Protein AF-0000000075662774 (afdb_homodimer)

Secondary structure (DSSP, 8-state):
-----------------------------SSPPPPP-B--SEEEEEEEEEEEEEETTEEEEEEEEEEEEEEGGGTEEEEEESSSS-EEEEEETTTTEEEEEETTEEEEEE--SPPP-B--TT-EEEEEEEESSTTSEEEEEEEE--TT-SSEEEEEEETTTT-EEEEEEEETTTTEEEEEEEEEEEES-S-GGGGPPPSSPPPB--S----S-----TTT--/-----------------------------SSPPPPP-B--SEEEEEEEEEEEEEETTEEEEEEEEEEEEEETTTTEEEEEESSSS-EEEEEETTTTEEEEEETTEEEEEE--SPPP-B--TT-EEEEEEEESSTTSEEEEEEEE--TT-SSEEEEEEETTTT-EEEEEEEETTTTEEEEEEEEEEEES-S-GGGG---SSPPPB--S----S-----TTT--

InterPro domains:
  IPR001299 Ependymin [PF00811] (86-199)
  IPR001299 Ependymin [PTHR10697] (5-210)
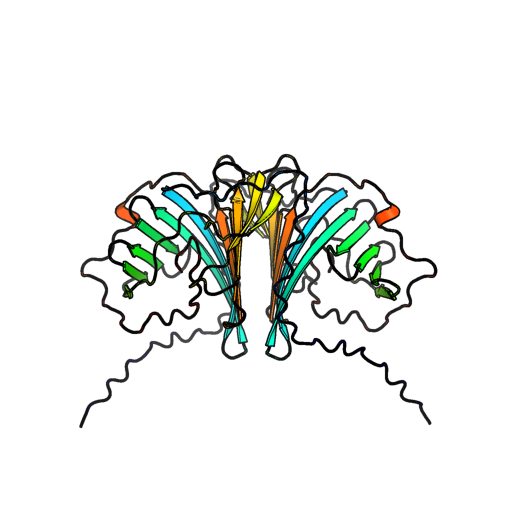
Sequence (444 aa):
MVKRLIIAVCLLAMSSALLMPPKMPVLAGDRQPPLPCCVPQQWEGLQHMIMGQVISGQPNLVNVTYRQSYDFSNKKLALELLGSPRTKVIQDYNKMMQYVISGQNCSATKIIGDMFHCIPASATHLQTFYFGGMQGLLMDAWQVTAPGLGGDLVVDVTHDGCIPVAEVITNKEAQSMTVLTYADITMGIRDPQVFNVPSPPCPANNNQTDGALNARFWLSGLMVKRLIIAVCLLAMSSALLMPPKMPVLAGDRQPPLPCCVPQQWEGLQHMIMGQVISGQPNLVNVTYRQSYDFSNKKLALELLGSPRTKVIQDYNKMMQYVISGQNCSATKIIGDMFHCIPASATHLQTFYFGGMQGLLMDAWQVTAPGLGGDLVVDVTHDGCIPVAEVITNKEAQSMTVLTYADITMGIRDPQVFNVPSPPCPANNNQTDGALNARFWLSGL

Foldseek 3Di:
DPPPPPPPPPPPVPPPPVCPVPQQQAPPDPDDDDAWWWAAQWKWFKKWKWKWFQDPNDIDIDTWMWTWTHHNVQQKIKTFTDDPPTWIWIAHQVVQKIWIDTPPAIEIEGADDGAATIQDRPKDWRYWDADPPPPHFIKTKIWDDDPLAQAIKIWIATPPNRHGAKIWGDHVVRRMIMIMGTDPMDGHDDDPCSNDADPPHHYYDHPHCVVVRSRQDNNRRD/DPPPPPPPPPPPVPPPPVCPVPQQQAPPDPDDDDAWWWAAQWKWFKKWKWKWFQDPNDIDIDTWMWTWTHHNVQQKIKTFTDDPPTWIWIAHQVVQKIWIDTPPAIEIEGADDGAATIQDRPKDWRYWDADPPPPHFIKTKIWDDDPLAQAIKIWIATPPNRHGAKIWGDHPVRRMIMIMGTDPMDGHDDDPCSNDADPPHHYYDHPHCVVVRSRQDNRRRD

Structure (mmCIF, N/CA/C/O backbone):
data_AF-0000000075662774-model_v1
#
loop_
_entity.id
_entity.type
_entity.pdbx_description
1 polymer 'Mammalian ependymin-related protein 1-like'
#
loop_
_atom_site.group_PDB
_atom_site.id
_atom_site.type_symbol
_atom_site.label_atom_id
_atom_site.label_alt_id
_atom_site.label_comp_id
_atom_site.label_asym_id
_atom_site.label_entity_id
_atom_site.label_seq_id
_atom_site.pdbx_PDB_ins_code
_atom_site.Cartn_x
_atom_site.Cartn_y
_atom_site.Cartn_z
_atom_site.occupancy
_atom_site.B_iso_or_equiv
_atom_site.auth_seq_id
_atom_site.auth_comp_id
_atom_site.auth_asym_id
_atom_site.auth_atom_id
_atom_site.pdbx_PDB_model_num
ATOM 1 N N . MET A 1 1 ? -35.062 -42.875 -1.864 1 21.62 1 MET A N 1
ATOM 2 C CA . MET A 1 1 ? -34.406 -42.656 -0.571 1 21.62 1 MET A CA 1
ATOM 3 C C . MET A 1 1 ? -33.094 -41.938 -0.739 1 21.62 1 MET A C 1
ATOM 5 O O . MET A 1 1 ? -32.062 -42.562 -1.071 1 21.62 1 MET A O 1
ATOM 9 N N . VAL A 1 2 ? -33.062 -40.781 -1.282 1 22.23 2 VAL A N 1
ATOM 10 C CA . VAL A 1 2 ? -31.938 -40.031 -1.856 1 22.23 2 VAL A CA 1
ATOM 11 C C . VAL A 1 2 ? -31.047 -39.5 -0.741 1 22.23 2 VAL A C 1
ATOM 13 O O . VAL A 1 2 ? -31.469 -38.719 0.1 1 22.23 2 VAL A O 1
ATOM 16 N N . LYS A 1 3 ? -30.125 -40.375 -0.237 1 22.64 3 LYS A N 1
ATOM 17 C CA . LYS A 1 3 ? -29.203 -40.031 0.845 1 22.64 3 LYS A CA 1
ATOM 18 C C . LYS A 1 3 ? -28.5 -38.719 0.565 1 22.64 3 LYS A C 1
ATOM 20 O O . LYS A 1 3 ? -27.828 -38.562 -0.457 1 22.64 3 LYS A O 1
ATOM 25 N N . ARG A 1 4 ? -28.969 -37.625 1.228 1 21.22 4 ARG A N 1
ATOM 26 C CA . ARG A 1 4 ? -28.531 -36.219 1.269 1 21.22 4 ARG A CA 1
ATOM 27 C C . ARG A 1 4 ? -27.094 -36.125 1.745 1 21.22 4 ARG A C 1
ATOM 29 O O . AR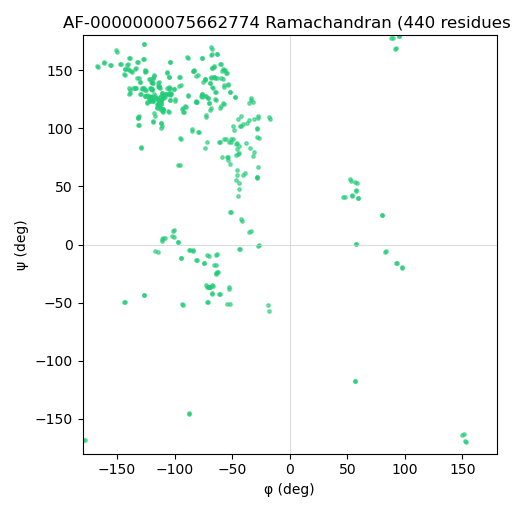G A 1 4 ? -26.766 -36.5 2.875 1 21.22 4 ARG A O 1
ATOM 36 N N . LEU A 1 5 ? -26.203 -36.438 0.968 1 21.05 5 LEU A N 1
ATOM 37 C CA . LEU A 1 5 ? -24.812 -36.406 1.417 1 21.05 5 LEU A CA 1
ATOM 38 C C . LEU A 1 5 ? -24.453 -35.031 1.928 1 21.05 5 LEU A C 1
ATOM 40 O O . LEU A 1 5 ? -24.547 -34.031 1.19 1 21.05 5 LEU A O 1
ATOM 44 N N . ILE A 1 6 ? -24.609 -34.719 3.219 1 19.92 6 ILE A N 1
ATOM 45 C CA . ILE A 1 6 ? -24.281 -33.562 4.047 1 19.92 6 ILE A CA 1
ATOM 46 C C . ILE A 1 6 ? -22.797 -33.219 3.91 1 19.92 6 ILE A C 1
ATOM 48 O O . ILE A 1 6 ? -21.938 -34.062 4.242 1 19.92 6 ILE A O 1
ATOM 52 N N . ILE A 1 7 ? -22.406 -32.656 2.889 1 21.52 7 ILE A N 1
ATOM 53 C CA . ILE A 1 7 ? -21.031 -32.188 2.793 1 21.52 7 ILE A CA 1
ATOM 54 C C . ILE A 1 7 ? -20.672 -31.375 4.035 1 21.52 7 ILE A C 1
ATOM 56 O O . ILE A 1 7 ? -21.312 -30.359 4.332 1 21.52 7 ILE A O 1
ATOM 60 N N . ALA A 1 8 ? -20.172 -31.906 5.059 1 20.38 8 ALA A N 1
ATOM 61 C CA . ALA A 1 8 ? -19.609 -31.359 6.289 1 20.38 8 ALA A CA 1
ATOM 62 C C . ALA A 1 8 ? -18.641 -30.219 5.988 1 20.38 8 ALA A C 1
ATOM 64 O O . ALA A 1 8 ? -17.609 -30.422 5.348 1 20.38 8 ALA A O 1
ATOM 65 N N . VAL A 1 9 ? -19.078 -29 5.656 1 22.09 9 VAL A N 1
ATOM 66 C CA . VAL A 1 9 ? -18.406 -27.703 5.77 1 22.09 9 VAL A CA 1
ATOM 67 C C . VAL A 1 9 ? -17.516 -27.703 7.02 1 22.09 9 VAL A C 1
ATOM 69 O O . VAL A 1 9 ? -18.016 -27.844 8.141 1 22.09 9 VAL A O 1
ATOM 72 N N . CYS A 1 10 ? -16.328 -28.234 6.898 1 22.16 10 CYS A N 1
ATOM 73 C CA . CYS A 1 10 ? -15.469 -28.094 8.07 1 22.16 10 CYS A CA 1
ATOM 74 C C . CYS A 1 10 ? -15.539 -26.672 8.641 1 22.16 10 CYS A C 1
ATOM 76 O O . CYS A 1 10 ? -15.133 -25.719 7.977 1 22.16 10 CYS A O 1
ATOM 78 N N . LEU A 1 11 ? -16.578 -26.391 9.359 1 22.03 11 LEU A N 1
ATOM 79 C CA . LEU A 1 11 ? -16.656 -25.297 10.32 1 22.03 11 LEU A CA 1
ATOM 80 C C . LEU A 1 11 ? -15.352 -25.188 11.109 1 22.03 11 LEU A C 1
ATOM 82 O O . LEU A 1 11 ? -15.117 -25.953 12.047 1 22.03 11 LEU A O 1
ATOM 86 N N . LEU A 1 12 ? -14.242 -24.969 10.406 1 24.78 12 LEU A N 1
ATOM 87 C CA . LEU A 1 12 ? -13.219 -24.531 11.344 1 24.78 12 LEU A CA 1
ATOM 88 C C . LEU A 1 12 ? -13.766 -23.453 12.273 1 24.78 12 LEU A C 1
ATOM 90 O O . LEU A 1 12 ? -14.273 -22.422 11.805 1 24.78 12 LEU A O 1
ATOM 94 N N . ALA A 1 13 ? -14.352 -23.844 13.312 1 24 13 ALA A N 1
ATOM 95 C CA . ALA A 1 13 ? -14.602 -22.984 14.469 1 24 13 ALA A CA 1
ATOM 96 C C . ALA A 1 13 ? -13.508 -21.938 14.633 1 24 13 ALA A C 1
ATOM 98 O O . ALA A 1 13 ? -12.352 -22.281 14.906 1 24 13 ALA A O 1
ATOM 99 N N . MET A 1 14 ? -13.641 -20.906 13.812 1 25.03 14 MET A N 1
ATOM 100 C CA . MET A 1 14 ? -12.883 -19.672 14.008 1 25.03 14 MET A CA 1
ATOM 101 C C . MET A 1 14 ? -12.938 -19.234 15.469 1 25.03 14 MET A C 1
ATOM 103 O O . MET A 1 14 ? -13.945 -18.672 15.906 1 25.03 14 MET A O 1
ATOM 107 N N . SER A 1 15 ? -12.539 -20.094 16.375 1 25.98 15 SER A N 1
ATOM 108 C CA . SER A 1 15 ? -12.266 -19.453 17.641 1 25.98 15 SER A CA 1
ATOM 109 C C . SER A 1 15 ? -11.68 -18.062 17.438 1 25.98 15 SER A C 1
ATOM 111 O O . SER A 1 15 ? -10.945 -17.812 16.484 1 25.98 15 SER A O 1
ATOM 113 N N . SER A 1 16 ? -12.375 -17.062 18 1 27.47 16 SER A N 1
ATOM 114 C CA . SER A 1 16 ? -11.969 -15.68 18.156 1 27.47 16 SER A CA 1
ATOM 115 C C . SER A 1 16 ? -10.516 -15.578 18.594 1 27.47 16 SER A C 1
ATOM 117 O O . SER A 1 16 ? -10.234 -15.359 19.766 1 27.47 16 SER A O 1
ATOM 119 N N . ALA A 1 17 ? -9.672 -16.531 18.406 1 29.03 17 ALA A N 1
ATOM 120 C CA . ALA A 1 17 ? -8.359 -16.109 18.906 1 29.03 17 ALA A CA 1
ATOM 121 C C . ALA A 1 17 ? -8.039 -14.695 18.453 1 29.03 17 ALA A C 1
ATOM 123 O O . ALA A 1 17 ? -8.203 -14.352 17.281 1 29.03 17 ALA A O 1
ATOM 124 N N . LEU A 1 18 ? -8.07 -13.766 19.328 1 30.31 18 LEU A N 1
ATOM 125 C CA . LEU A 1 18 ? -7.461 -12.438 19.234 1 30.31 18 LEU A CA 1
ATOM 126 C C . LEU A 1 18 ? -6.23 -12.469 18.344 1 30.31 18 LEU A C 1
ATOM 128 O O . LEU A 1 18 ? -5.18 -12.984 18.734 1 30.31 18 LEU A O 1
ATOM 132 N N . LEU A 1 19 ? -6.441 -12.875 17.141 1 30.44 19 LEU A N 1
ATOM 133 C CA . LEU A 1 19 ? -5.402 -12.977 16.109 1 30.44 19 LEU A CA 1
ATOM 134 C C . LEU A 1 19 ? -4.539 -11.719 16.094 1 30.44 19 LEU A C 1
ATOM 136 O O . LEU A 1 19 ? -5 -10.656 15.672 1 30.44 19 LEU A O 1
ATOM 140 N N . MET A 1 20 ? -3.863 -11.523 17.172 1 32.75 20 MET A N 1
ATOM 141 C CA . MET A 1 20 ? -2.74 -10.633 16.891 1 32.75 20 MET A CA 1
ATOM 142 C C . MET A 1 20 ? -2.242 -10.797 15.469 1 32.75 20 MET A C 1
ATOM 144 O O . MET A 1 20 ? -2.215 -11.914 14.938 1 32.75 20 MET A O 1
ATOM 148 N N . PRO A 1 21 ? -2.533 -9.812 14.688 1 36.53 21 PRO A N 1
ATOM 149 C CA . PRO A 1 21 ? -1.926 -10 13.367 1 36.53 21 PRO A CA 1
ATOM 150 C C . PRO A 1 21 ? -0.634 -10.812 13.422 1 36.53 21 PRO A C 1
ATOM 152 O O . PRO A 1 21 ? 0.174 -10.633 14.336 1 36.53 21 PRO A O 1
ATOM 155 N N . PRO A 1 22 ? -0.694 -12.102 13.094 1 36.47 22 PRO A N 1
ATOM 156 C CA . PRO A 1 22 ? 0.612 -12.758 13.156 1 36.47 22 PRO A CA 1
ATOM 157 C C . PRO A 1 22 ? 1.762 -11.828 12.773 1 36.47 22 PRO A C 1
ATOM 159 O O . PRO A 1 22 ? 1.575 -10.906 11.977 1 36.47 22 PRO A O 1
ATOM 162 N N . LYS A 1 23 ? 2.693 -11.742 13.719 1 41.53 23 LYS A N 1
ATOM 163 C CA . LYS A 1 23 ? 3.963 -11.094 13.398 1 41.53 23 LYS A CA 1
ATOM 164 C C . LYS A 1 23 ? 4.406 -11.406 11.977 1 41.53 23 LYS A C 1
ATOM 166 O O . LYS A 1 23 ? 4.379 -12.57 11.555 1 41.53 23 LYS A O 1
ATOM 171 N N . MET A 1 24 ? 4.262 -10.484 11.094 1 45.81 24 MET A N 1
ATOM 172 C CA . MET A 1 24 ? 4.918 -10.672 9.805 1 45.81 24 MET A CA 1
ATOM 173 C C . MET A 1 24 ? 6.164 -11.539 9.953 1 45.81 24 MET A C 1
ATOM 175 O O . MET A 1 24 ? 6.965 -11.328 10.875 1 45.81 24 MET A O 1
ATOM 179 N N . PRO A 1 25 ? 6.152 -12.75 9.445 1 41.75 25 PRO A N 1
ATOM 180 C CA . PRO A 1 25 ? 7.434 -13.445 9.594 1 41.75 25 PRO A CA 1
ATOM 181 C C . PRO A 1 25 ? 8.633 -12.555 9.273 1 41.75 25 PRO A C 1
ATOM 183 O O . PRO A 1 25 ? 8.664 -11.914 8.219 1 41.75 25 PRO A O 1
ATOM 186 N N . VAL A 1 26 ? 9.234 -12.117 10.344 1 45.34 26 VAL A N 1
ATOM 187 C CA . VAL A 1 26 ? 10.516 -11.445 10.164 1 45.34 26 VAL A CA 1
ATOM 188 C C . VAL A 1 26 ? 11.453 -12.336 9.344 1 45.34 26 VAL A C 1
ATOM 190 O O . VAL A 1 26 ? 11.742 -13.469 9.734 1 45.34 26 VAL A O 1
ATOM 193 N N . LEU A 1 27 ? 11.367 -12.195 8.062 1 45.91 27 LEU A N 1
ATOM 194 C CA . LEU A 1 27 ? 12.445 -12.867 7.348 1 45.91 27 LEU A CA 1
ATOM 195 C C . LEU A 1 27 ? 13.789 -12.617 8.023 1 45.91 27 LEU A C 1
ATOM 197 O O . LEU A 1 27 ? 14.195 -11.469 8.188 1 45.91 27 LEU A O 1
ATOM 201 N N . ALA A 1 28 ? 14.094 -13.414 9.023 1 43.09 28 ALA A N 1
ATOM 202 C CA . ALA A 1 28 ? 15.273 -13.414 9.883 1 43.09 28 ALA A CA 1
ATOM 203 C C . ALA A 1 28 ? 16.547 -13.242 9.062 1 43.09 28 ALA A C 1
ATOM 205 O O . ALA A 1 28 ? 17.031 -14.195 8.453 1 43.09 28 ALA A O 1
ATOM 206 N N . GLY A 1 29 ? 16.625 -12.414 8.086 1 47.03 29 GLY A N 1
ATOM 207 C CA . GLY A 1 29 ? 18.047 -12.438 7.754 1 47.03 29 GLY A CA 1
ATOM 208 C C . GLY A 1 29 ? 18.938 -12.047 8.914 1 47.03 29 GLY A C 1
ATOM 209 O O . GLY A 1 29 ? 18.469 -11.484 9.906 1 47.03 29 GLY A O 1
ATOM 210 N N . ASP A 1 30 ? 20.156 -12.648 8.898 1 55.38 30 ASP A N 1
ATOM 211 C CA . ASP A 1 30 ? 21.297 -12.555 9.812 1 55.38 30 ASP A CA 1
ATOM 212 C C . ASP A 1 30 ? 21.562 -11.109 10.211 1 55.38 30 ASP A C 1
ATOM 214 O O . ASP A 1 30 ? 22.5 -10.828 10.961 1 55.38 30 ASP A O 1
ATOM 218 N N . ARG A 1 31 ? 20.859 -10.25 9.664 1 60.16 31 ARG A N 1
ATOM 219 C CA . ARG A 1 31 ? 21.312 -8.891 9.977 1 60.16 31 ARG A CA 1
ATOM 220 C C . ARG A 1 31 ? 20.656 -8.383 11.25 1 60.16 31 ARG A C 1
ATOM 222 O O . ARG A 1 31 ? 19.516 -8.75 11.562 1 60.16 31 ARG A O 1
ATOM 229 N N . GLN A 1 32 ? 21.469 -7.902 12.156 1 77.75 32 GLN A N 1
ATOM 230 C CA . GLN A 1 32 ? 20.922 -7.219 13.328 1 77.75 32 GLN A CA 1
ATOM 231 C C . GLN A 1 32 ? 19.859 -6.199 12.93 1 77.75 32 GLN A C 1
ATOM 233 O O . GLN A 1 32 ? 20.047 -5.445 11.969 1 77.75 32 GLN A O 1
ATOM 238 N N . PRO A 1 33 ? 18.766 -6.309 13.516 1 85.31 33 PRO A N 1
ATOM 239 C CA . PRO A 1 33 ? 17.734 -5.312 13.211 1 85.31 33 PRO A CA 1
ATOM 240 C C . PRO A 1 33 ? 18.234 -3.879 13.391 1 85.31 33 PRO A 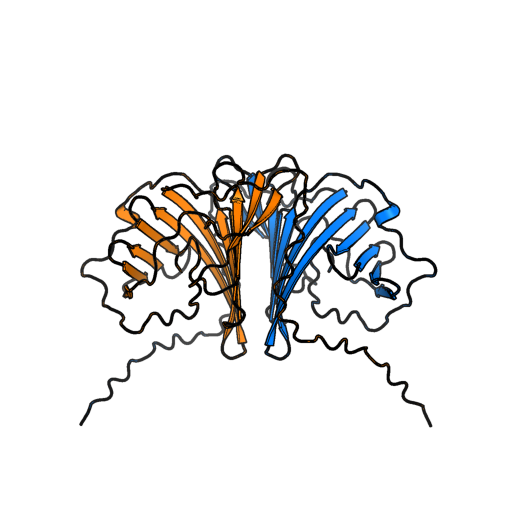C 1
ATOM 242 O O . PRO A 1 33 ? 19.016 -3.602 14.289 1 85.31 33 PRO A O 1
ATOM 245 N N . PRO A 1 34 ? 17.859 -3.131 12.461 1 92.5 34 PRO A N 1
ATOM 246 C CA . PRO A 1 34 ? 18.25 -1.724 12.609 1 92.5 34 PRO A CA 1
ATOM 247 C C . PRO A 1 34 ? 17.625 -1.071 13.844 1 92.5 34 PRO A C 1
ATOM 249 O O . PRO A 1 34 ? 16.688 -1.624 14.438 1 92.5 34 PRO A O 1
ATOM 252 N N . LEU A 1 35 ? 18.141 0.044 14.242 1 93.44 35 LEU A N 1
ATOM 253 C CA . LEU A 1 35 ? 17.547 0.866 15.281 1 93.44 35 LEU A CA 1
ATOM 254 C C . LEU A 1 35 ? 16.438 1.754 14.703 1 93.44 35 LEU A C 1
ATOM 256 O O . LEU A 1 35 ? 16.5 2.121 13.531 1 93.44 35 LEU A O 1
ATOM 260 N N . PRO A 1 36 ? 15.445 2.018 15.609 1 94.94 36 PRO A N 1
ATOM 261 C CA . PRO A 1 36 ? 14.453 2.99 15.148 1 94.94 36 PRO A CA 1
ATOM 262 C C . PRO A 1 36 ? 15.078 4.305 14.695 1 94.94 36 PRO A C 1
ATOM 264 O O . PRO A 1 36 ? 16.109 4.723 15.234 1 94.94 36 PRO A O 1
ATOM 267 N N . CYS A 1 37 ? 14.461 4.891 13.742 1 97.06 37 CYS A N 1
ATOM 268 C CA . CYS A 1 37 ? 14.992 6.117 13.156 1 97.06 37 CYS A CA 1
ATOM 269 C C . CYS A 1 37 ? 13.945 7.227 13.164 1 97.06 37 CYS A C 1
ATOM 271 O O . CYS A 1 37 ? 12.805 7.008 13.578 1 97.06 37 CYS A O 1
ATOM 273 N N . CYS A 1 38 ? 14.391 8.438 12.789 1 97.06 38 CYS A N 1
ATOM 274 C CA . CYS A 1 38 ? 13.5 9.578 12.688 1 97.06 38 CYS A CA 1
ATOM 275 C C . CYS A 1 38 ? 13.383 10.055 11.242 1 97.06 38 CYS A C 1
ATOM 277 O O . CYS A 1 38 ? 14.375 10.086 10.516 1 97.06 38 CYS A O 1
ATOM 279 N N . VAL A 1 39 ? 12.156 10.328 10.914 1 97.31 39 VAL A N 1
ATOM 280 C CA . VAL A 1 39 ? 11.977 10.883 9.578 1 97.31 39 VAL A CA 1
ATOM 281 C C . VAL A 1 39 ? 12.594 12.273 9.516 1 97.31 39 VAL A C 1
ATOM 283 O O . VAL A 1 39 ? 12.867 12.891 10.547 1 97.31 39 VAL A O 1
ATOM 286 N N . PRO A 1 40 ? 12.836 12.836 8.312 1 97.62 40 PRO A N 1
ATOM 287 C CA . PRO A 1 40 ? 13.4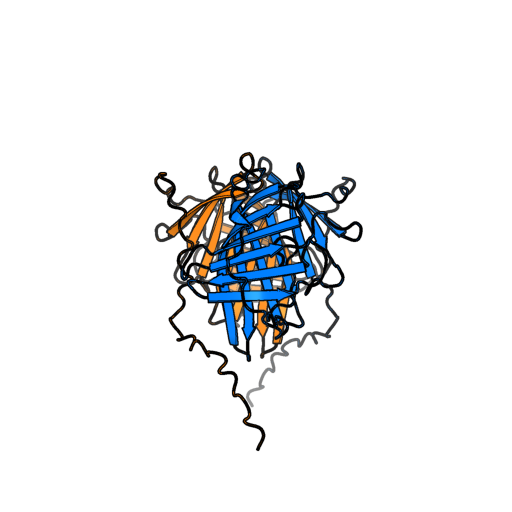22 14.172 8.211 1 97.62 40 PRO A CA 1
ATOM 288 C C . PRO A 1 40 ? 12.594 15.227 8.945 1 97.62 40 PRO A C 1
ATOM 290 O O . PRO A 1 40 ? 11.367 15.156 8.969 1 97.62 40 PRO A O 1
ATOM 293 N N . GLN A 1 41 ? 13.266 16.281 9.453 1 98.06 41 GLN A N 1
ATOM 294 C CA . GLN A 1 41 ? 12.633 17.297 10.273 1 98.06 41 GLN A CA 1
ATOM 295 C C . GLN A 1 41 ? 11.633 18.125 9.461 1 98.06 41 GLN A C 1
ATOM 297 O O . GLN A 1 41 ? 10.617 18.578 9.992 1 98.06 41 GLN A O 1
ATOM 302 N N . GLN A 1 42 ? 11.977 18.328 8.211 1 98.25 42 GLN A N 1
ATOM 303 C CA . GLN A 1 42 ? 11.141 19.109 7.305 1 98.25 42 GLN A CA 1
ATOM 304 C C . GLN A 1 42 ? 11.094 18.469 5.918 1 98.25 42 GLN A C 1
ATOM 306 O O . GLN A 1 42 ? 12.133 18.141 5.344 1 98.25 42 GLN A O 1
ATOM 311 N N . TRP A 1 43 ? 9.891 18.312 5.449 1 98 43 TRP A N 1
ATOM 312 C CA . TRP A 1 43 ? 9.758 17.797 4.086 1 98 43 TRP A CA 1
ATOM 313 C C . TRP A 1 43 ? 8.367 18.109 3.529 1 98 43 TRP A C 1
ATOM 315 O O . TRP A 1 43 ? 7.445 18.438 4.285 1 98 43 TRP A O 1
ATOM 325 N N . GLU A 1 44 ? 8.273 18.156 2.244 1 97.88 44 GLU A N 1
ATOM 326 C CA . GLU A 1 44 ? 7.012 18.297 1.518 1 97.88 44 GLU A CA 1
ATOM 327 C C . GLU A 1 44 ? 6.848 17.188 0.489 1 97.88 44 GLU A C 1
ATOM 329 O O . GLU A 1 44 ? 7.836 16.625 -0.001 1 97.88 44 GLU A O 1
ATOM 334 N N . GLY A 1 45 ? 5.637 16.812 0.252 1 96.31 45 GLY A N 1
ATOM 335 C CA . GLY A 1 45 ? 5.344 15.789 -0.743 1 96.31 45 GLY A CA 1
ATOM 336 C C . GLY A 1 45 ? 3.859 15.523 -0.901 1 96.31 45 GLY A C 1
ATOM 337 O O . GLY A 1 45 ? 3.027 16.344 -0.497 1 96.31 45 GLY A O 1
ATOM 338 N N . LEU A 1 46 ? 3.631 14.445 -1.614 1 93.44 46 LEU A N 1
ATOM 339 C CA . LEU A 1 46 ? 2.25 14.016 -1.813 1 93.44 46 LEU A CA 1
ATOM 340 C C . LEU A 1 46 ? 1.894 12.875 -0.869 1 93.44 46 LEU A C 1
ATOM 342 O O . LEU A 1 46 ? 2.699 11.961 -0.653 1 93.44 46 LEU A O 1
ATOM 346 N N . GLN A 1 47 ? 0.788 12.992 -0.261 1 92.12 47 GLN A N 1
ATOM 347 C CA . GLN A 1 47 ? 0.203 11.914 0.521 1 92.12 47 GLN A CA 1
ATOM 348 C C . GLN A 1 47 ? -1.062 11.375 -0.142 1 92.12 47 GLN A C 1
ATOM 350 O O . GLN A 1 47 ? -2.02 12.117 -0.358 1 92.12 47 GLN A O 1
ATOM 355 N N . HIS A 1 48 ? -0.998 10.133 -0.426 1 86.25 48 HIS A N 1
ATOM 356 C CA . HIS A 1 48 ? -2.189 9.453 -0.929 1 86.25 48 HIS A CA 1
ATOM 357 C C . HIS A 1 48 ? -2.828 8.594 0.152 1 86.25 48 HIS A C 1
ATOM 359 O O . HIS A 1 48 ? -2.145 7.801 0.808 1 86.25 48 HIS A O 1
ATOM 365 N N . MET A 1 49 ? -4.133 8.805 0.286 1 85.44 49 MET A N 1
ATOM 366 C CA . MET A 1 49 ? -4.852 8.047 1.305 1 85.44 49 MET A CA 1
ATOM 367 C C . MET A 1 49 ? -5.984 7.23 0.681 1 85.44 49 MET A C 1
ATOM 369 O O . MET A 1 49 ? -6.812 7.773 -0.05 1 85.44 49 MET A O 1
ATOM 373 N N . ILE A 1 50 ? -5.934 5.969 0.924 1 79.12 50 ILE A N 1
ATOM 374 C CA . ILE A 1 50 ? -7.078 5.102 0.659 1 79.12 50 ILE A CA 1
ATOM 375 C C . ILE A 1 50 ? -7.609 4.535 1.972 1 79.12 50 ILE A C 1
ATOM 377 O O . ILE A 1 50 ? -6.863 3.922 2.738 1 79.12 50 ILE A O 1
ATOM 381 N N . MET A 1 51 ? -8.82 4.816 2.225 1 80.12 51 MET A N 1
ATOM 382 C CA . MET A 1 51 ? -9.43 4.336 3.461 1 80.12 51 MET A CA 1
ATOM 383 C C . MET A 1 51 ? -10.711 3.566 3.17 1 80.12 51 MET A C 1
ATOM 385 O O . MET A 1 51 ? -11.555 4.023 2.396 1 80.12 51 MET A O 1
ATOM 389 N N . GLY A 1 52 ? -10.789 2.439 3.676 1 75.06 52 GLY A N 1
ATOM 390 C CA . GLY A 1 52 ? -12.031 1.682 3.723 1 75.06 52 GLY A CA 1
ATOM 391 C C . GLY A 1 52 ? -12.625 1.598 5.117 1 75.06 52 GLY A C 1
ATOM 392 O O . GLY A 1 52 ? -11.906 1.373 6.09 1 75.06 52 GLY A O 1
ATOM 393 N N . GLN A 1 53 ? -13.93 1.952 5.137 1 75.06 53 GLN A N 1
ATOM 394 C CA . GLN A 1 53 ? -14.586 1.895 6.438 1 75.06 53 GLN A CA 1
ATOM 395 C C . GLN A 1 53 ? -16.031 1.424 6.305 1 75.06 53 GLN A C 1
ATOM 397 O O . GLN A 1 53 ? -16.641 1.578 5.246 1 75.06 53 GLN A O 1
ATOM 402 N N . VAL A 1 54 ? -16.406 0.726 7.297 1 68.94 54 VAL A N 1
ATOM 403 C CA . VAL A 1 54 ? -17.812 0.367 7.375 1 68.94 54 VAL A CA 1
ATOM 404 C C . VAL A 1 54 ? -18.578 1.416 8.188 1 68.94 54 VAL A C 1
ATOM 406 O O . VAL A 1 54 ? -18.234 1.672 9.344 1 68.94 54 VAL A O 1
ATOM 409 N N . ILE A 1 55 ? -19.5 2.143 7.469 1 66.06 55 ILE A N 1
ATOM 410 C CA . ILE A 1 55 ? -20.375 3.1 8.133 1 66.06 55 ILE A CA 1
ATOM 411 C C . ILE A 1 55 ? -21.812 2.596 8.086 1 66.06 55 ILE A C 1
ATOM 413 O O . ILE A 1 55 ? -22.375 2.406 7.004 1 66.06 55 ILE A O 1
ATOM 417 N N . SER A 1 56 ? -22.359 2.482 9.242 1 70.06 56 SER A N 1
ATOM 418 C CA . SER A 1 56 ? -23.719 1.988 9.32 1 70.06 56 SER A CA 1
ATOM 419 C C . SER A 1 56 ? -23.906 0.735 8.469 1 70.06 56 SER A C 1
ATOM 421 O O . SER A 1 56 ? -24.859 0.636 7.699 1 70.06 56 SER A O 1
ATOM 423 N N . GLY A 1 57 ? -22.969 -0.083 8.516 1 62.84 57 GLY A N 1
ATOM 424 C CA . GLY A 1 57 ? -23.031 -1.378 7.855 1 62.84 57 GLY A CA 1
ATOM 425 C C . GLY A 1 57 ? -22.672 -1.317 6.383 1 62.84 57 GLY A C 1
ATOM 426 O O . GLY A 1 57 ? -22.641 -2.346 5.703 1 62.84 57 GLY A O 1
ATOM 427 N N . GLN A 1 58 ? -22.484 -0.036 5.906 1 66.5 58 GLN A N 1
ATOM 428 C CA . GLN A 1 58 ? -22.156 0.12 4.492 1 66.5 58 GLN A CA 1
ATOM 429 C C . GLN A 1 58 ? -20.688 0.459 4.289 1 66.5 58 GLN A C 1
ATOM 431 O O . GLN A 1 58 ? -20.125 1.281 5.02 1 66.5 58 GLN A O 1
ATOM 436 N N . PRO A 1 59 ? -20.078 -0.331 3.363 1 65 59 PRO A N 1
ATOM 437 C CA . PRO A 1 59 ? -18.688 0.021 3.07 1 65 59 PRO A CA 1
ATOM 438 C C . PRO A 1 59 ? -18.547 1.397 2.426 1 65 59 PRO A C 1
ATOM 440 O O . PRO A 1 59 ? -19.359 1.771 1.579 1 65 59 PRO A O 1
ATOM 443 N N . ASN A 1 60 ? -17.641 2.186 2.975 1 69.81 60 ASN A N 1
ATOM 444 C CA . ASN A 1 60 ? -17.297 3.504 2.457 1 69.81 60 ASN A CA 1
ATOM 445 C C . ASN A 1 60 ? -15.812 3.602 2.127 1 69.81 60 ASN A C 1
ATOM 447 O O . ASN A 1 60 ? -14.969 3.129 2.893 1 69.81 60 ASN A O 1
ATOM 451 N N . LEU A 1 61 ? -15.555 4.004 0.905 1 71.62 61 LEU A N 1
ATOM 452 C CA . LEU A 1 61 ? -14.172 4.156 0.471 1 71.62 61 LEU A CA 1
ATOM 453 C C . LEU A 1 61 ? -13.828 5.625 0.267 1 71.62 61 LEU A C 1
ATOM 455 O O . LEU A 1 61 ? -14.602 6.375 -0.329 1 71.62 61 LEU A O 1
ATOM 459 N N . VAL A 1 62 ? -12.75 6.004 0.883 1 74.75 62 VAL A N 1
ATOM 460 C CA . VAL A 1 62 ? -12.172 7.328 0.683 1 74.75 62 VAL A CA 1
ATOM 461 C C . VAL A 1 62 ? -10.859 7.207 -0.093 1 74.75 62 VAL A C 1
ATOM 463 O O . VAL A 1 62 ? -10.039 6.336 0.196 1 74.75 62 VAL A O 1
ATOM 466 N N . ASN A 1 63 ? -10.742 7.852 -1.088 1 77.44 63 ASN A N 1
ATOM 467 C CA . ASN A 1 63 ? -9.539 7.922 -1.913 1 77.44 63 ASN A CA 1
ATOM 468 C C . ASN A 1 63 ? -9.172 9.367 -2.236 1 77.44 63 ASN A C 1
ATOM 470 O O . ASN A 1 63 ? -9.797 10 -3.09 1 77.44 63 ASN A O 1
ATOM 474 N N . VAL A 1 64 ? -8.148 9.922 -1.551 1 82.69 64 VAL A N 1
ATOM 475 C CA . VAL A 1 64 ? -7.832 11.336 -1.709 1 82.69 64 VAL A CA 1
ATOM 476 C C . VAL A 1 64 ? -6.316 11.531 -1.714 1 82.69 64 VAL A C 1
ATOM 478 O O . VAL A 1 64 ? -5.578 10.695 -1.188 1 82.69 64 VAL A O 1
ATOM 481 N N . THR A 1 65 ? -5.902 12.594 -2.336 1 87.5 65 THR A N 1
ATOM 482 C CA . THR A 1 65 ? -4.492 12.977 -2.367 1 87.5 65 THR A CA 1
ATOM 483 C C . THR A 1 65 ? -4.297 14.367 -1.76 1 87.5 65 THR A C 1
ATOM 485 O O . THR A 1 65 ? -5.07 15.281 -2.035 1 87.5 65 THR A O 1
ATOM 488 N N . TYR A 1 66 ? -3.311 14.477 -0.929 1 91.62 66 TYR A N 1
ATOM 489 C CA . TYR A 1 66 ? -2.949 15.75 -0.31 1 91.62 66 TYR A CA 1
ATOM 490 C C . TYR A 1 66 ? -1.535 16.156 -0.7 1 91.62 66 TYR A C 1
ATOM 492 O O . TYR A 1 66 ? -0.652 15.312 -0.847 1 91.62 66 TYR A O 1
ATOM 500 N N . ARG A 1 67 ? -1.433 17.484 -0.868 1 95 67 ARG A N 1
ATOM 501 C CA . ARG A 1 67 ? -0.09 18.031 -0.706 1 95 67 ARG A CA 1
ATOM 502 C C . ARG A 1 67 ? 0.24 18.234 0.768 1 95 67 ARG A C 1
ATOM 504 O O . ARG A 1 67 ? -0.484 18.938 1.476 1 95 67 ARG A O 1
ATOM 511 N N . GLN A 1 68 ? 1.273 17.641 1.156 1 96.25 68 GLN A N 1
ATOM 512 C CA . GLN A 1 68 ? 1.611 17.688 2.576 1 96.25 68 GLN A CA 1
ATOM 513 C C . GLN A 1 68 ? 2.9 18.469 2.812 1 96.25 68 GLN A C 1
ATOM 515 O O . GLN A 1 68 ? 3.863 18.328 2.053 1 96.25 68 GLN A O 1
ATOM 520 N N . SER A 1 69 ? 2.844 19.344 3.842 1 97.44 69 SER A N 1
ATOM 521 C CA . SER A 1 69 ? 4.012 20.016 4.406 1 97.44 69 SER A CA 1
ATOM 522 C C . SER A 1 69 ? 4.227 19.625 5.863 1 97.44 69 SER A C 1
ATOM 524 O O . SER A 1 69 ? 3.395 19.922 6.723 1 97.44 69 SER A O 1
ATOM 526 N N . TYR A 1 70 ? 5.285 18.891 6.098 1 97.44 70 TYR A N 1
ATOM 527 C CA . TYR A 1 70 ? 5.652 18.375 7.414 1 97.44 70 TYR A CA 1
ATOM 528 C C . TYR A 1 70 ? 6.82 19.172 8 1 97.44 70 TYR A C 1
ATOM 530 O O . TYR A 1 70 ? 7.938 19.109 7.488 1 97.44 70 TYR A O 1
ATOM 538 N N . ASP A 1 71 ? 6.562 19.859 9.062 1 97.81 71 ASP A N 1
ATOM 539 C CA . ASP A 1 71 ? 7.559 20.719 9.695 1 97.81 71 ASP A CA 1
ATOM 540 C C . ASP A 1 71 ? 7.672 20.422 11.188 1 97.81 71 ASP A C 1
ATOM 542 O O . ASP A 1 71 ? 7.156 21.172 12.016 1 97.81 71 ASP A O 1
ATOM 546 N N . PHE A 1 72 ? 8.477 19.406 11.461 1 97.44 72 PHE A N 1
ATOM 547 C CA . PHE A 1 72 ? 8.625 19.031 12.859 1 97.44 72 PHE A CA 1
ATOM 548 C C . PHE A 1 72 ? 9.453 20.062 13.617 1 97.44 72 PHE A C 1
ATOM 550 O O . PHE A 1 72 ? 9.227 20.297 14.812 1 97.44 72 PHE A O 1
ATOM 557 N N . SER A 1 73 ? 10.422 20.656 13 1 97.94 73 SER A N 1
ATOM 558 C CA . SER A 1 73 ? 11.25 21.672 13.641 1 97.94 73 SER A CA 1
ATOM 559 C C . SER A 1 73 ? 10.398 22.781 14.258 1 97.94 73 SER A C 1
ATOM 561 O O . SER A 1 73 ? 10.727 23.297 15.328 1 97.94 73 SER A O 1
ATOM 563 N N . ASN A 1 74 ? 9.336 23.094 13.578 1 97.94 74 ASN A N 1
ATOM 564 C CA . ASN A 1 74 ? 8.453 24.156 14.062 1 97.94 74 ASN A CA 1
ATOM 565 C C . ASN A 1 74 ? 7.117 23.578 14.547 1 97.94 74 ASN A C 1
ATOM 567 O O . ASN A 1 74 ? 6.188 24.344 14.836 1 97.94 74 ASN A O 1
ATOM 571 N N . LYS A 1 75 ? 6.992 22.297 14.57 1 96.94 75 LYS A N 1
ATOM 572 C CA . LYS A 1 75 ? 5.836 21.562 15.094 1 96.94 75 LYS A CA 1
ATOM 573 C C . LYS A 1 75 ? 4.559 21.969 14.367 1 96.94 75 LYS A C 1
ATOM 575 O O . LYS A 1 75 ? 3.553 22.297 15.008 1 96.94 75 LYS A O 1
ATOM 580 N N . LYS A 1 76 ? 4.613 21.891 13.016 1 97.06 76 LYS A N 1
ATOM 581 C CA . LYS A 1 76 ? 3.467 22.25 12.18 1 97.06 76 LYS A CA 1
ATOM 582 C C . LYS A 1 76 ? 3.287 21.234 11.047 1 97.06 76 LYS A C 1
ATOM 584 O O . LYS A 1 76 ? 4.266 20.688 10.547 1 97.06 76 LYS A O 1
ATOM 589 N N . LEU A 1 77 ? 2.086 21.078 10.711 1 96.62 77 LEU A N 1
ATOM 590 C CA . LEU A 1 77 ? 1.714 20.203 9.602 1 96.62 77 LEU A CA 1
ATOM 591 C C . LEU A 1 77 ? 0.611 20.844 8.758 1 96.62 77 LEU A C 1
ATOM 593 O O . LEU A 1 77 ? -0.336 21.422 9.305 1 96.62 77 LEU A O 1
ATOM 597 N N . ALA A 1 78 ? 0.78 20.828 7.445 1 96.38 78 ALA A N 1
ATOM 598 C CA . ALA A 1 78 ? -0.246 21.328 6.535 1 96.38 78 ALA A CA 1
ATOM 599 C C . ALA A 1 78 ? -0.599 20.281 5.477 1 96.38 78 ALA A C 1
ATOM 601 O O . ALA A 1 78 ? 0.288 19.625 4.922 1 96.38 78 ALA A O 1
ATOM 602 N N . LEU A 1 79 ? -1.842 20.094 5.25 1 95.06 79 LEU A N 1
ATOM 603 C CA . LEU A 1 79 ? -2.383 19.219 4.211 1 95.06 79 LEU A CA 1
ATOM 604 C C . LEU A 1 79 ? -3.322 20 3.291 1 95.06 79 LEU A C 1
ATOM 606 O O . LEU A 1 79 ? -4.273 20.625 3.758 1 95.06 79 LEU A O 1
ATOM 610 N N . GLU A 1 80 ? -2.992 19.984 2.043 1 93.62 80 GLU A N 1
ATOM 611 C CA . GLU A 1 80 ? -3.869 20.578 1.037 1 93.62 80 GLU A CA 1
ATOM 612 C C . GLU A 1 80 ? -4.488 19.5 0.143 1 93.62 80 GLU A C 1
ATOM 614 O O . GLU A 1 80 ? -3.775 18.797 -0.575 1 93.62 80 GLU A O 1
ATOM 619 N N . LEU A 1 81 ? -5.75 19.406 0.206 1 90.06 81 LEU A N 1
ATOM 620 C CA . LEU A 1 81 ? -6.469 18.422 -0.608 1 90.06 81 LEU A CA 1
ATOM 621 C C . LEU A 1 81 ? -6.32 18.75 -2.092 1 90.06 81 LEU A C 1
ATOM 623 O O . LEU A 1 81 ? -6.504 19.891 -2.51 1 90.06 81 LEU A O 1
ATOM 627 N N . LEU A 1 82 ? -5.836 17.734 -2.836 1 88.5 82 LEU A N 1
ATOM 628 C CA . LEU A 1 82 ? -5.848 17.875 -4.289 1 88.5 82 LEU A CA 1
ATOM 629 C C . LEU A 1 82 ? -7.199 17.469 -4.863 1 88.5 82 LEU A C 1
ATOM 631 O O . LEU A 1 82 ? -7.512 16.281 -4.945 1 88.5 82 LEU A O 1
ATOM 635 N N . GLY A 1 83 ? -7.969 18.359 -5.125 1 83.06 83 GLY A N 1
ATOM 636 C CA . GLY A 1 83 ? -9.328 18.125 -5.582 1 83.06 83 GLY A CA 1
ATOM 637 C C . GLY A 1 83 ? -10.289 19.234 -5.164 1 83.06 83 GLY A C 1
ATOM 638 O O . GLY A 1 83 ? -9.867 20.344 -4.863 1 83.06 83 GLY A O 1
ATOM 639 N N . SER A 1 84 ? -11.68 18.828 -5.297 1 80.62 84 SER A N 1
ATOM 640 C CA . SER A 1 84 ? -12.727 19.781 -4.965 1 80.62 84 SER A CA 1
ATOM 641 C C . SER A 1 84 ? -13.602 19.266 -3.816 1 80.62 84 SER A C 1
ATOM 643 O O . SER A 1 84 ? -13.891 18.078 -3.736 1 80.62 84 SER A O 1
ATOM 645 N N . PRO A 1 85 ? -13.852 20.266 -3.023 1 82.69 85 PRO A N 1
ATOM 646 C CA . PRO A 1 85 ? -13.492 21.672 -2.91 1 82.69 85 PRO A CA 1
ATOM 647 C C . PRO A 1 85 ? -12.078 21.891 -2.375 1 82.69 85 PRO A C 1
ATOM 649 O O . PRO A 1 85 ? -11.508 20.984 -1.758 1 82.69 85 PRO A O 1
ATOM 652 N N . ARG A 1 86 ? -11.648 23.078 -2.67 1 86.94 86 ARG A N 1
ATOM 653 C CA . ARG A 1 86 ? -10.336 23.391 -2.104 1 86.94 86 ARG A CA 1
ATOM 654 C C . ARG A 1 86 ? -10.367 23.328 -0.581 1 86.94 86 ARG A C 1
ATOM 656 O O . ARG A 1 86 ? -11.117 24.062 0.068 1 86.94 86 ARG A O 1
ATOM 663 N N . THR A 1 87 ? -9.609 22.453 -0.021 1 91.75 87 THR A N 1
ATOM 664 C CA . THR A 1 87 ? -9.594 22.219 1.418 1 91.75 87 THR A CA 1
ATOM 665 C C . THR A 1 87 ? -8.156 22.141 1.937 1 91.75 87 THR A C 1
ATOM 667 O O . THR A 1 87 ? -7.297 21.531 1.301 1 91.75 87 THR A O 1
ATOM 670 N N . LYS A 1 88 ? -8.023 22.844 3.021 1 93.38 88 LYS A N 1
ATOM 671 C CA . LYS A 1 88 ? -6.719 22.828 3.674 1 93.38 88 LYS A CA 1
ATOM 672 C C . LYS A 1 88 ? -6.852 22.531 5.164 1 93.38 88 LYS A C 1
ATOM 674 O O . LYS A 1 88 ? -7.758 23.031 5.828 1 93.38 88 LYS A O 1
ATOM 679 N N . VAL A 1 89 ? -5.938 21.719 5.664 1 92.94 89 VAL A N 1
ATOM 680 C CA . VAL A 1 89 ? -5.832 21.438 7.09 1 92.94 89 VAL A CA 1
ATOM 681 C C . VAL A 1 89 ? -4.488 21.922 7.617 1 92.94 89 VAL A C 1
ATOM 683 O O . VAL A 1 89 ? -3.439 21.625 7.043 1 92.94 89 VAL A O 1
ATOM 686 N N . ILE A 1 90 ? -4.594 22.688 8.656 1 94.62 90 ILE A N 1
ATOM 687 C CA . ILE A 1 90 ? -3.389 23.156 9.328 1 94.62 90 ILE A CA 1
ATOM 688 C C . ILE A 1 90 ? -3.377 22.672 10.773 1 94.62 90 ILE A C 1
ATOM 690 O O . ILE A 1 90 ? -4.348 22.875 11.508 1 94.62 90 ILE A O 1
ATOM 694 N N . GLN A 1 91 ? -2.27 22.016 11.133 1 93.56 91 GLN A N 1
ATOM 695 C CA . GLN A 1 91 ? -2.062 21.625 12.516 1 93.56 91 GLN A CA 1
ATOM 696 C C . GLN A 1 91 ? -0.88 22.375 13.133 1 93.56 91 GLN A C 1
ATOM 698 O O . GLN A 1 91 ? 0.236 22.312 12.609 1 93.56 91 GLN A O 1
ATOM 703 N N . ASP A 1 92 ? -1.21 23.078 14.148 1 95.12 92 ASP A N 1
ATOM 704 C CA . ASP A 1 92 ? -0.196 23.781 14.93 1 95.12 92 ASP A CA 1
ATOM 705 C C . ASP A 1 92 ? -0.045 23.172 16.328 1 95.12 92 ASP A C 1
ATOM 707 O O . ASP A 1 92 ? -0.834 23.453 17.219 1 95.12 92 ASP A O 1
ATOM 711 N N . TYR A 1 93 ? 1.012 22.422 16.531 1 93.94 93 TYR A N 1
ATOM 712 C CA . TYR A 1 93 ? 1.182 21.656 17.75 1 93.94 93 TYR A CA 1
ATOM 713 C C . TYR A 1 93 ? 1.711 22.547 18.875 1 93.94 93 TYR A C 1
ATOM 715 O O . TYR A 1 93 ? 1.703 22.141 20.047 1 93.94 93 TYR A O 1
ATOM 723 N N . ASN A 1 94 ? 2.178 23.719 18.516 1 96.25 94 ASN A N 1
ATOM 724 C CA . ASN A 1 94 ? 2.5 24.672 19.578 1 96.25 94 ASN A CA 1
ATOM 725 C C . ASN A 1 94 ? 1.244 25.172 20.281 1 96.25 94 ASN A C 1
ATOM 727 O O . ASN A 1 94 ? 1.256 25.391 21.5 1 96.25 94 ASN A O 1
ATOM 731 N N . LYS A 1 95 ? 0.233 25.328 19.516 1 94.06 95 LYS A N 1
ATOM 732 C CA . LYS A 1 95 ? -1.042 25.812 20.047 1 94.06 95 LYS A CA 1
ATOM 733 C C . LYS A 1 95 ? -1.963 24.641 20.391 1 94.06 95 LYS A C 1
ATOM 735 O O . LYS A 1 95 ? -3.033 24.844 20.969 1 94.06 95 LYS A O 1
ATOM 740 N N . MET A 1 96 ? -1.558 23.516 19.938 1 92.31 96 MET A N 1
ATOM 741 C CA . MET A 1 96 ? -2.385 22.312 20.062 1 92.31 96 MET A CA 1
ATOM 742 C C . MET A 1 96 ? -3.74 22.516 19.406 1 92.31 96 MET A C 1
ATOM 744 O O . MET A 1 96 ? -4.777 22.188 19.984 1 92.31 96 MET A O 1
ATOM 748 N N . MET A 1 97 ? -3.639 23.109 18.141 1 91.56 97 MET A N 1
ATOM 749 C CA . MET A 1 97 ? -4.848 23.422 17.391 1 91.56 97 MET A CA 1
ATOM 750 C C . MET A 1 97 ? -4.75 22.906 15.953 1 91.56 97 MET A C 1
ATOM 752 O O . MET A 1 97 ? -3.688 22.984 15.336 1 91.56 97 MET A O 1
ATOM 756 N N . GLN A 1 98 ? -5.848 22.453 15.469 1 92.25 98 GLN A N 1
ATOM 757 C CA . GLN A 1 98 ? -6.047 22.125 14.062 1 92.25 98 GLN A CA 1
ATOM 758 C C . GLN A 1 98 ? -7.066 23.062 13.414 1 92.25 98 GLN A C 1
ATOM 760 O O . GLN A 1 98 ? -8.102 23.375 14.016 1 92.25 98 GLN A O 1
ATOM 765 N N . TYR A 1 99 ? -6.832 23.484 12.219 1 92.38 99 TYR A N 1
ATOM 766 C CA . TYR A 1 99 ? -7.719 24.328 11.438 1 92.38 99 TYR A CA 1
ATOM 767 C C . TYR A 1 99 ? -8.102 23.641 10.125 1 92.38 99 TYR A C 1
ATOM 769 O O . TYR A 1 99 ? -7.242 23.156 9.398 1 92.38 99 TYR A O 1
ATOM 777 N N . VAL A 1 100 ? -9.352 23.562 9.867 1 91.81 100 VAL A N 1
ATOM 778 C CA . VAL A 1 100 ? -9.852 23.078 8.586 1 91.81 100 VAL A CA 1
ATOM 779 C C . VAL A 1 100 ? -10.469 24.219 7.793 1 91.81 100 VAL A C 1
ATOM 781 O O . VAL A 1 100 ? -11.43 24.844 8.242 1 91.81 100 VAL A O 1
ATOM 784 N N . ILE A 1 101 ? -9.875 24.469 6.719 1 92.62 101 ILE A N 1
ATOM 785 C CA . ILE A 1 101 ? -10.297 25.547 5.84 1 92.62 101 ILE A CA 1
ATOM 786 C C . ILE A 1 101 ? -10.859 24.969 4.543 1 92.62 101 ILE A C 1
ATOM 788 O O . ILE A 1 101 ? -10.156 24.281 3.805 1 92.62 101 ILE A O 1
ATOM 792 N N . SER A 1 102 ? -12.07 25.188 4.262 1 89.44 102 SER A N 1
ATOM 793 C CA . SER A 1 102 ? -12.719 24.703 3.051 1 89.44 102 SER A CA 1
ATOM 794 C C . SER A 1 102 ? -13.5 25.812 2.354 1 89.44 102 SER A C 1
ATOM 796 O O . SER A 1 102 ? -14.609 26.156 2.77 1 89.44 102 SER A O 1
ATOM 798 N N . GLY A 1 103 ? -12.984 26.203 1.271 1 84.25 103 GLY A N 1
ATOM 799 C CA . GLY A 1 103 ? -13.602 27.375 0.652 1 84.25 103 GLY A CA 1
ATOM 800 C C . GLY A 1 103 ? -13.648 28.578 1.569 1 84.25 103 GLY A C 1
ATOM 801 O O . GLY A 1 103 ? -12.609 29.047 2.049 1 84.25 103 GLY A O 1
ATOM 802 N N . GLN A 1 104 ? -14.898 28.969 1.842 1 84.56 104 GLN A N 1
ATOM 803 C CA . GLN A 1 104 ? -15.062 30.156 2.682 1 84.56 104 GLN A CA 1
ATOM 804 C C . GLN A 1 104 ? -15.297 29.766 4.137 1 84.56 104 GLN A C 1
ATOM 806 O O . GLN A 1 104 ? -15.391 30.625 5.012 1 84.56 104 GLN A O 1
ATOM 811 N N . ASN A 1 105 ? -15.281 28.547 4.414 1 88.56 105 ASN A N 1
ATOM 812 C CA . ASN A 1 105 ? -15.547 28.047 5.758 1 88.56 105 ASN A CA 1
ATOM 813 C C . ASN A 1 105 ? -14.266 27.594 6.453 1 88.56 105 ASN A C 1
ATOM 815 O O . ASN A 1 105 ? -13.312 27.172 5.797 1 88.56 105 ASN A O 1
ATOM 819 N N . CYS A 1 106 ? -14.266 27.859 7.762 1 91.12 106 CYS A N 1
ATOM 820 C CA . CYS A 1 106 ? -13.156 27.312 8.531 1 91.12 106 CYS A CA 1
ATOM 821 C C . CYS A 1 106 ? -13.594 26.938 9.938 1 91.12 106 CYS A C 1
ATOM 823 O O . CYS A 1 106 ? -14.609 27.438 10.43 1 91.12 106 CYS A O 1
ATOM 825 N N . SER A 1 107 ? -12.906 26.016 10.562 1 90.94 107 SER A N 1
ATOM 826 C CA . SER A 1 107 ? -13.133 25.594 11.938 1 90.94 107 SER A CA 1
ATOM 827 C C . SER A 1 107 ? -11.82 25.281 12.648 1 90.94 107 SER A C 1
ATOM 829 O O . SER A 1 107 ? -10.828 24.938 12 1 90.94 107 SER A O 1
ATOM 831 N N . ALA A 1 108 ? -11.906 25.484 13.898 1 91.44 108 ALA A N 1
ATOM 832 C CA . ALA A 1 108 ? -10.758 25.172 14.742 1 91.44 108 ALA A CA 1
ATOM 833 C C . ALA A 1 108 ? -11.109 24.125 15.789 1 91.44 108 ALA A C 1
ATOM 835 O O . ALA A 1 108 ? -12.164 24.203 16.422 1 91.44 108 ALA A O 1
ATOM 836 N N . THR A 1 109 ? -10.234 23.125 15.906 1 89.69 109 THR A N 1
ATOM 837 C CA . THR A 1 109 ? -10.422 22.094 16.906 1 89.69 109 THR A CA 1
ATOM 838 C C . THR A 1 109 ? -9.117 21.812 17.656 1 89.69 109 THR A C 1
ATOM 840 O O . THR A 1 109 ? -8.031 22.016 17.109 1 89.69 109 THR A O 1
ATOM 843 N N . LYS A 1 110 ? -9.258 21.375 18.875 1 88.25 110 LYS A N 1
ATOM 844 C CA . LYS A 1 110 ? -8.078 21.016 19.656 1 88.25 110 LYS A CA 1
ATOM 845 C C . LYS A 1 110 ? -7.473 19.703 19.172 1 88.25 110 LYS A C 1
ATOM 847 O O . LYS A 1 110 ? -8.203 18.781 18.797 1 88.25 110 LYS A O 1
ATOM 852 N N . ILE A 1 111 ? -6.105 19.641 19.188 1 85 111 ILE A N 1
ATOM 853 C CA . ILE A 1 111 ? -5.395 18.406 18.875 1 85 111 ILE A CA 1
ATOM 854 C C . ILE A 1 111 ? -5.047 17.688 20.172 1 85 111 ILE A C 1
ATOM 856 O O . ILE A 1 111 ? -4.77 18.312 21.203 1 85 111 ILE A O 1
ATOM 860 N N . ILE A 1 112 ? -5.125 16.359 20.031 1 79.31 112 ILE A N 1
ATOM 861 C CA . ILE A 1 112 ? -4.711 15.547 21.172 1 79.31 112 ILE A CA 1
ATOM 862 C C . ILE A 1 112 ? -3.387 14.852 20.859 1 79.31 112 ILE A C 1
ATOM 864 O O . ILE A 1 112 ? -3.225 14.258 19.797 1 79.31 112 ILE A O 1
ATOM 868 N N . GLY A 1 113 ? -2.379 15.031 21.766 1 80.44 113 GLY A N 1
ATOM 869 C CA . GLY A 1 113 ? -1.106 14.344 21.625 1 80.44 113 GLY A CA 1
ATOM 870 C C . GLY A 1 113 ? -0.076 15.148 20.859 1 80.44 113 GLY A C 1
ATOM 871 O O . GLY A 1 113 ? -0.423 16.109 20.156 1 80.44 113 GLY A O 1
ATOM 872 N N . ASP A 1 114 ? 1.172 14.695 20.875 1 85.75 114 ASP A N 1
ATOM 873 C CA . ASP A 1 114 ? 2.285 15.414 20.266 1 85.75 114 ASP A CA 1
ATOM 874 C C . ASP A 1 114 ? 2.459 15.008 18.797 1 85.75 114 ASP A C 1
ATOM 876 O O . ASP A 1 114 ? 1.937 13.977 18.359 1 85.75 114 ASP A O 1
ATOM 880 N N . MET A 1 115 ? 3.152 15.883 18.156 1 89.69 115 MET A N 1
ATOM 881 C CA . MET A 1 115 ? 3.533 15.578 16.781 1 89.69 115 MET A CA 1
ATOM 882 C C . MET A 1 115 ? 4.531 14.422 16.75 1 89.69 115 MET A C 1
ATOM 884 O O . MET A 1 115 ? 5.465 14.375 17.547 1 89.69 115 MET A O 1
ATOM 888 N N . PHE A 1 116 ? 4.32 13.5 15.852 1 87.19 116 PHE A N 1
ATOM 889 C CA . PHE A 1 116 ? 5.215 12.359 15.711 1 87.19 116 PHE A CA 1
ATOM 890 C C . PHE A 1 116 ? 6.406 12.719 14.828 1 87.19 116 PHE A C 1
ATOM 892 O O . PHE A 1 116 ? 6.293 13.547 13.93 1 87.19 116 PHE A O 1
ATOM 899 N N . HIS A 1 117 ? 7.488 12.055 15.164 1 93.38 117 HIS A N 1
ATOM 900 C CA . HIS A 1 117 ? 8.695 12.32 14.383 1 93.38 117 HIS A CA 1
ATOM 901 C C . HIS A 1 117 ? 9.516 11.055 14.188 1 93.38 117 HIS A C 1
ATOM 903 O O . HIS A 1 117 ? 9.852 10.695 13.055 1 93.38 117 HIS A O 1
ATOM 909 N N . CYS A 1 118 ? 9.734 10.375 15.328 1 93.94 118 CYS A N 1
ATOM 910 C CA . CYS A 1 118 ? 10.578 9.188 15.273 1 93.94 118 CYS A CA 1
ATOM 911 C C . CYS A 1 118 ? 9.742 7.922 15.398 1 93.94 118 CYS A C 1
ATOM 913 O O . CYS A 1 118 ? 8.672 7.938 16 1 93.94 118 CYS A O 1
ATOM 915 N N . ILE A 1 119 ? 10.25 6.887 14.727 1 92.19 119 ILE A N 1
ATOM 916 C CA . ILE A 1 119 ? 9.758 5.562 15.094 1 92.19 119 ILE A CA 1
ATOM 917 C C . ILE A 1 119 ? 10.008 5.312 16.578 1 92.19 119 ILE A C 1
ATOM 919 O O . ILE A 1 119 ? 11.141 5.426 17.047 1 92.19 119 ILE A O 1
ATOM 923 N N . PRO A 1 120 ? 8.93 5.066 17.281 1 89.19 120 PRO A N 1
ATOM 924 C CA . PRO A 1 120 ? 9.117 4.91 18.719 1 89.19 120 PRO A CA 1
ATOM 925 C C . PRO A 1 120 ? 10.062 3.762 19.062 1 89.19 120 PRO A C 1
ATOM 927 O O . PRO A 1 120 ? 10.133 2.77 18.344 1 89.19 120 PRO A O 1
ATOM 930 N N . ALA A 1 121 ? 10.672 3.863 20.219 1 89 121 ALA A N 1
ATOM 931 C CA . ALA A 1 121 ? 11.594 2.838 20.688 1 89 121 ALA A CA 1
ATOM 932 C C . ALA A 1 121 ? 10.883 1.511 20.922 1 89 121 ALA A C 1
ATOM 934 O O . ALA A 1 121 ? 11.492 0.444 20.844 1 89 121 ALA A O 1
ATOM 935 N N . SER A 1 122 ? 9.625 1.573 21.156 1 87 122 SER A N 1
ATOM 936 C CA . SER A 1 122 ? 8.844 0.378 21.453 1 87 122 SER A CA 1
ATOM 937 C C . SER A 1 122 ? 8.398 -0.33 20.172 1 87 122 SER A C 1
ATOM 939 O O . SER A 1 122 ? 7.824 -1.419 20.234 1 87 122 SER A O 1
ATOM 941 N N . ALA A 1 123 ? 8.68 0.291 19.047 1 88.94 123 ALA A N 1
ATOM 942 C CA . ALA A 1 123 ? 8.273 -0.32 17.797 1 88.94 123 ALA A CA 1
ATOM 943 C C . ALA A 1 123 ? 9.047 -1.606 17.531 1 88.94 123 ALA A C 1
ATOM 945 O O . ALA A 1 123 ? 10.172 -1.77 18 1 88.94 123 ALA A O 1
ATOM 946 N N . THR A 1 124 ? 8.422 -2.506 16.797 1 89.25 124 THR A N 1
ATOM 947 C CA . THR A 1 124 ? 9.047 -3.764 16.406 1 89.25 124 THR A CA 1
ATOM 948 C C . THR A 1 124 ? 9.469 -3.723 14.938 1 89.25 124 THR A C 1
ATOM 950 O O . THR A 1 124 ? 8.656 -3.445 14.055 1 89.25 124 THR A O 1
ATOM 953 N N . HIS A 1 125 ? 10.703 -3.973 14.75 1 92.06 125 HIS A N 1
ATOM 954 C CA . HIS A 1 125 ? 11.18 -4.113 13.383 1 92.06 125 HIS A CA 1
ATOM 955 C C . HIS A 1 125 ? 10.672 -5.41 12.75 1 92.06 125 HIS A C 1
ATOM 957 O O . HIS A 1 125 ? 10.859 -6.492 13.32 1 92.06 125 HIS A O 1
ATOM 963 N N . LEU A 1 126 ? 10.039 -5.27 11.617 1 87.56 126 LEU A N 1
ATOM 964 C CA . LEU A 1 126 ? 9.461 -6.438 10.961 1 87.56 126 LEU A CA 1
ATOM 965 C C . LEU A 1 126 ? 10.438 -7.035 9.953 1 87.56 126 LEU A C 1
ATOM 967 O O . LEU A 1 126 ? 10.703 -8.234 9.977 1 87.56 126 LEU A O 1
ATOM 971 N N . GLN A 1 127 ? 10.953 -6.219 9.055 1 87.75 127 GLN A N 1
ATOM 972 C CA . GLN A 1 127 ? 11.844 -6.707 8.008 1 87.75 127 GLN A CA 1
ATOM 973 C C . GLN A 1 127 ? 12.562 -5.555 7.309 1 87.75 127 GLN A C 1
ATOM 975 O O . GLN A 1 127 ? 12.07 -4.418 7.32 1 87.75 127 GLN A O 1
ATOM 980 N N . THR A 1 128 ? 13.734 -5.945 6.801 1 92.31 128 THR A N 1
ATOM 981 C CA . THR A 1 128 ? 14.406 -5.156 5.777 1 92.31 128 THR A CA 1
ATOM 982 C C . THR A 1 128 ? 14.234 -5.793 4.402 1 92.31 128 THR A C 1
ATOM 984 O O . THR A 1 128 ? 14.414 -7 4.242 1 92.31 128 THR A O 1
ATOM 987 N N . PHE A 1 129 ? 13.789 -4.891 3.4 1 90.56 129 PHE A N 1
ATOM 988 C CA . PHE A 1 129 ? 13.445 -5.465 2.105 1 90.56 129 PHE A CA 1
ATOM 989 C C . PHE A 1 129 ? 13.688 -4.457 0.986 1 90.56 129 PHE A C 1
ATOM 991 O O . PHE A 1 129 ? 13.859 -3.266 1.243 1 90.56 129 PHE A O 1
ATOM 998 N N . TYR A 1 130 ? 13.656 -5.023 -0.287 1 92.5 130 TYR A N 1
ATOM 999 C CA . TYR A 1 130 ? 13.82 -4.164 -1.456 1 92.5 130 TYR A CA 1
ATOM 1000 C C . TYR A 1 130 ? 12.484 -3.979 -2.178 1 92.5 130 TYR A C 1
ATOM 1002 O O . TYR A 1 130 ? 11.758 -4.945 -2.412 1 92.5 130 TYR A O 1
ATOM 1010 N N . PHE A 1 131 ? 12.211 -2.727 -2.525 1 92.25 131 PHE A N 1
ATOM 1011 C CA . PHE A 1 131 ? 11.188 -2.408 -3.508 1 92.25 131 PHE A CA 1
ATOM 1012 C C . PHE A 1 131 ? 11.797 -2.219 -4.891 1 92.25 131 PHE A C 1
ATOM 1014 O O . PHE A 1 131 ? 12.859 -1.612 -5.027 1 92.25 131 PHE A O 1
ATOM 1021 N N . GLY A 1 132 ? 11.102 -2.814 -5.914 1 90.75 132 GLY A N 1
ATOM 1022 C CA . GLY A 1 132 ? 11.531 -2.592 -7.289 1 90.75 132 GLY A CA 1
ATOM 1023 C C . GLY A 1 132 ? 12.703 -3.467 -7.695 1 90.75 132 GLY A C 1
ATOM 1024 O O . GLY A 1 132 ? 13.547 -3.049 -8.484 1 90.75 132 GLY A O 1
ATOM 1025 N N . GLY A 1 133 ? 12.852 -4.543 -7.078 1 89 133 GLY A N 1
ATOM 1026 C CA . GLY A 1 133 ? 13.969 -5.418 -7.383 1 89 133 GLY A CA 1
ATOM 1027 C C . GLY A 1 133 ? 15.164 -5.203 -6.465 1 89 133 GLY A C 1
ATOM 1028 O O . GLY A 1 133 ? 15.156 -4.285 -5.641 1 89 133 GLY A O 1
ATOM 1029 N N . MET A 1 134 ? 16.172 -5.98 -6.699 1 86.31 134 MET A N 1
ATOM 1030 C CA . MET A 1 134 ? 17.312 -5.992 -5.793 1 86.31 134 MET A CA 1
ATOM 1031 C C . MET A 1 134 ? 18.156 -4.734 -5.969 1 86.31 134 MET A C 1
ATOM 1033 O O . MET A 1 134 ? 18.984 -4.418 -5.117 1 86.31 134 MET A O 1
ATOM 1037 N N . GLN A 1 135 ? 17.969 -4.004 -7.051 1 86.88 135 GLN A N 1
ATOM 1038 C CA . GLN A 1 135 ? 18.641 -2.727 -7.254 1 86.88 135 GLN A CA 1
ATOM 1039 C C . GLN A 1 135 ? 17.719 -1.556 -6.957 1 86.88 135 GLN A C 1
ATOM 1041 O O . GLN A 1 135 ? 18.031 -0.408 -7.281 1 86.88 135 GLN A O 1
ATOM 1046 N N . GLY A 1 136 ? 16.641 -1.875 -6.367 1 93.19 136 GLY A N 1
ATOM 1047 C CA . GLY A 1 136 ? 15.656 -0.853 -6.078 1 93.19 136 GLY A CA 1
ATOM 1048 C C . GLY A 1 136 ? 15.891 -0.151 -4.754 1 93.19 136 GLY A C 1
ATOM 1049 O O . GLY A 1 136 ? 17.031 0.15 -4.398 1 93.19 136 GLY A O 1
ATOM 1050 N N . LEU A 1 137 ? 14.867 0.205 -4.082 1 94.06 137 LEU A N 1
ATOM 1051 C CA . LEU A 1 137 ? 14.883 0.994 -2.854 1 94.06 137 LEU A CA 1
ATOM 1052 C C . LEU A 1 137 ? 14.898 0.089 -1.627 1 94.06 137 LEU A C 1
ATOM 1054 O O . LEU A 1 137 ? 13.977 -0.696 -1.417 1 94.06 137 LEU A O 1
ATOM 1058 N N . LEU A 1 138 ? 15.953 0.142 -0.821 1 94.81 138 LEU A N 1
ATOM 1059 C CA . LEU A 1 138 ? 16.031 -0.618 0.421 1 94.81 138 LEU A CA 1
ATOM 1060 C C . LEU A 1 138 ? 15.172 0.017 1.506 1 94.81 138 LEU A C 1
ATOM 1062 O O . LEU A 1 138 ? 15.273 1.219 1.763 1 94.81 138 LEU A O 1
ATOM 1066 N N . MET A 1 139 ? 14.344 -0.859 2.115 1 94.12 139 MET A N 1
ATOM 1067 C CA . MET A 1 139 ? 13.305 -0.373 3.023 1 94.12 139 MET A CA 1
ATOM 1068 C C . MET A 1 139 ? 13.391 -1.081 4.371 1 94.12 139 MET A C 1
ATOM 1070 O O . MET A 1 139 ? 13.992 -2.148 4.48 1 94.12 139 MET A O 1
ATOM 1074 N N . ASP A 1 140 ? 12.773 -0.41 5.391 1 93.81 140 ASP A N 1
ATOM 1075 C CA . ASP A 1 140 ? 12.492 -1.046 6.676 1 93.81 140 ASP A CA 1
ATOM 1076 C C . ASP A 1 140 ? 11.016 -0.928 7.031 1 93.81 140 ASP A C 1
ATOM 1078 O O . ASP A 1 140 ? 10.422 0.15 6.918 1 93.81 140 ASP A O 1
ATOM 1082 N N . ALA A 1 141 ? 10.477 -2.051 7.434 1 91.62 141 ALA A N 1
ATOM 1083 C CA . ALA A 1 141 ? 9.102 -2.064 7.934 1 91.62 141 ALA A CA 1
ATOM 1084 C C . ALA A 1 141 ? 9.078 -2.176 9.453 1 91.62 141 ALA A C 1
ATOM 1086 O O . ALA A 1 141 ? 9.805 -2.977 10.039 1 91.62 141 ALA A O 1
ATOM 1087 N N . TRP A 1 142 ? 8.195 -1.32 10.102 1 91.06 142 TRP A N 1
ATOM 1088 C CA . TRP A 1 142 ? 8.07 -1.292 11.555 1 91.06 142 TRP A CA 1
ATOM 1089 C C . TRP A 1 142 ? 6.609 -1.431 11.969 1 91.06 142 TRP A C 1
ATOM 1091 O O . TRP A 1 142 ? 5.723 -0.815 11.375 1 91.06 142 TRP A O 1
ATOM 1101 N N . GLN A 1 143 ? 6.391 -2.27 12.93 1 87.69 143 GLN A N 1
ATOM 1102 C CA . GLN A 1 143 ? 5.098 -2.295 13.609 1 87.69 143 GLN A CA 1
ATOM 1103 C C . GLN A 1 143 ? 5.09 -1.357 14.812 1 87.69 143 GLN A C 1
ATOM 1105 O O . GLN A 1 143 ? 5.934 -1.477 15.703 1 87.69 143 GLN A O 1
ATOM 1110 N N . VAL A 1 144 ? 4.234 -0.469 14.664 1 84.06 144 VAL A N 1
ATOM 1111 C CA . VAL A 1 144 ? 4.137 0.529 15.719 1 84.06 144 VAL A CA 1
ATOM 1112 C C . VAL A 1 144 ? 2.828 0.34 16.484 1 84.06 144 VAL A C 1
ATOM 1114 O O . VAL A 1 144 ? 1.754 0.262 15.891 1 84.06 144 VAL A O 1
ATOM 1117 N N . THR A 1 145 ? 2.998 -0.037 17.75 1 72.88 145 THR A N 1
ATOM 1118 C CA . THR A 1 145 ? 1.849 -0.023 18.641 1 72.88 145 THR A CA 1
ATOM 1119 C C . THR A 1 145 ? 1.991 1.081 19.688 1 72.88 145 THR A C 1
ATOM 1121 O O . THR A 1 145 ? 3.057 1.244 20.281 1 72.88 145 THR A O 1
ATOM 1124 N N . ALA A 1 146 ? 1.322 2.158 19.5 1 61.44 146 ALA A N 1
ATOM 1125 C CA . ALA A 1 146 ? 1.438 3.209 20.5 1 61.44 146 ALA A CA 1
ATOM 1126 C C . ALA A 1 146 ? 0.069 3.574 21.078 1 61.44 146 ALA A C 1
ATOM 1128 O O . ALA A 1 146 ? -0.947 3.463 20.375 1 61.44 146 ALA A O 1
ATOM 1129 N N . PRO A 1 147 ? 0.155 3.824 22.328 1 59.25 147 PRO A N 1
ATOM 1130 C CA . PRO A 1 147 ? -1.079 4.379 22.875 1 59.25 147 PRO A CA 1
ATOM 1131 C C . PRO A 1 147 ? -1.592 5.586 22.094 1 59.25 147 PRO A C 1
ATOM 1133 O O . PRO A 1 147 ? -0.797 6.406 21.625 1 59.25 147 PRO A O 1
ATOM 1136 N N . GLY A 1 148 ? -2.93 5.625 21.703 1 60.59 148 GLY A N 1
ATOM 1137 C CA . GLY A 1 148 ? -3.531 6.742 20.984 1 60.59 148 GLY A CA 1
ATOM 1138 C C . GLY A 1 148 ? -3.615 6.523 19.484 1 60.59 148 GLY A C 1
ATOM 1139 O O . GLY A 1 148 ? -4.309 7.262 18.781 1 60.59 148 GLY A O 1
ATOM 1140 N N . LEU A 1 149 ? -2.695 5.535 19.156 1 61.78 149 LEU A N 1
ATOM 1141 C CA . LEU A 1 149 ? -2.809 5.203 17.734 1 61.78 149 LEU A CA 1
ATOM 1142 C C . LEU A 1 149 ? -4.086 4.418 17.469 1 61.78 149 LEU A C 1
ATOM 1144 O O . LEU A 1 149 ? -4.512 3.607 18.281 1 61.78 149 LEU A O 1
ATOM 1148 N N . GLY A 1 150 ? -5.062 4.887 16.812 1 60 150 GLY A N 1
ATOM 1149 C CA . GLY A 1 150 ? -6.359 4.297 16.516 1 60 150 GLY A CA 1
ATOM 1150 C C . GLY A 1 150 ? -6.254 2.914 15.906 1 60 150 GLY A C 1
ATOM 1151 O O . GLY A 1 150 ? -7.191 2.447 15.25 1 60 150 GLY A O 1
ATOM 1152 N N . GLY A 1 151 ? -5.055 2.135 16.281 1 70.5 151 GLY A N 1
ATOM 1153 C CA . GLY A 1 151 ? -4.996 0.804 15.703 1 70.5 151 GLY A CA 1
ATOM 1154 C C . GLY A 1 151 ? -3.58 0.291 15.523 1 70.5 151 GLY A C 1
ATOM 1155 O O . GLY A 1 151 ? -2.645 0.813 16.141 1 70.5 151 GLY A O 1
ATOM 1156 N N . ASP A 1 152 ? -3.561 -0.797 14.805 1 76.06 152 ASP A N 1
ATOM 1157 C CA . ASP A 1 152 ? -2.266 -1.362 14.438 1 76.06 152 ASP A CA 1
ATOM 1158 C C . ASP A 1 152 ? -1.675 -0.641 13.234 1 76.06 152 ASP A C 1
ATOM 1160 O O . ASP A 1 152 ? -2.352 -0.463 12.219 1 76.06 152 ASP A O 1
ATOM 1164 N N . LEU A 1 153 ? -0.517 -0.139 13.484 1 84.25 153 LEU A N 1
ATOM 1165 C CA . LEU A 1 153 ? 0.136 0.662 12.453 1 84.25 153 LEU A CA 1
ATOM 1166 C C . LEU A 1 153 ? 1.424 -0.004 11.977 1 84.25 153 LEU A C 1
ATOM 1168 O O . LEU A 1 153 ? 2.242 -0.432 12.797 1 84.25 153 LEU A O 1
ATOM 1172 N N . VAL A 1 154 ? 1.502 -0.176 10.734 1 86.81 154 VAL A N 1
ATOM 1173 C CA . VAL A 1 154 ? 2.756 -0.565 10.094 1 86.81 154 VAL A CA 1
ATOM 1174 C C . VAL A 1 154 ? 3.285 0.588 9.242 1 86.81 154 VAL A C 1
ATOM 1176 O O . VAL A 1 154 ? 2.537 1.189 8.469 1 86.81 154 VAL A O 1
ATOM 1179 N N . VAL A 1 155 ? 4.543 0.879 9.461 1 91.25 155 VAL A N 1
ATOM 1180 C CA . VAL A 1 155 ? 5.145 1.964 8.695 1 91.25 155 VAL A CA 1
ATOM 1181 C C . VAL A 1 155 ? 6.324 1.433 7.883 1 91.25 155 VAL A C 1
ATOM 1183 O O . VAL A 1 155 ? 7.086 0.588 8.367 1 91.25 155 VAL A O 1
ATOM 1186 N N . ASP A 1 156 ? 6.418 1.927 6.695 1 92.81 156 ASP A N 1
ATOM 1187 C CA . ASP A 1 156 ? 7.551 1.651 5.816 1 92.81 156 ASP A CA 1
ATOM 1188 C C . ASP A 1 156 ? 8.383 2.912 5.578 1 92.81 156 ASP A C 1
ATOM 1190 O O . ASP A 1 156 ? 7.848 3.941 5.16 1 92.81 156 ASP A O 1
ATOM 1194 N N . VAL A 1 157 ? 9.68 2.783 5.84 1 96.12 157 VAL A N 1
ATOM 1195 C CA . VAL A 1 157 ? 10.609 3.883 5.605 1 96.12 157 VAL A CA 1
ATOM 1196 C C . VAL A 1 157 ? 11.828 3.373 4.84 1 96.12 157 VAL A C 1
ATOM 1198 O O . VAL A 1 157 ? 12.117 2.174 4.844 1 96.12 157 VAL A O 1
ATOM 1201 N N . THR A 1 158 ? 12.469 4.324 4.184 1 96.62 158 THR A N 1
ATOM 1202 C CA . THR A 1 158 ? 13.727 3.928 3.559 1 96.62 158 THR A CA 1
ATOM 1203 C C . THR A 1 158 ? 14.758 3.555 4.617 1 96.62 158 THR A C 1
ATOM 1205 O O . THR A 1 158 ? 14.828 4.176 5.68 1 96.62 158 THR A O 1
ATOM 1208 N N . HIS A 1 159 ? 15.531 2.551 4.207 1 95.12 159 HIS A N 1
ATOM 1209 C CA . HIS A 1 159 ? 16.578 2.1 5.113 1 95.12 159 HIS A CA 1
ATOM 1210 C C . HIS A 1 159 ? 17.578 3.217 5.398 1 95.12 159 HIS A C 1
ATOM 1212 O O . HIS A 1 159 ? 18.047 3.373 6.531 1 95.12 159 HIS A O 1
ATOM 1218 N N . ASP A 1 160 ? 17.906 3.91 4.32 1 93.31 160 ASP A N 1
ATOM 1219 C CA . ASP A 1 160 ? 18.766 5.078 4.469 1 93.31 160 ASP A CA 1
ATOM 1220 C C . ASP A 1 160 ? 17.938 6.367 4.461 1 93.31 160 ASP A C 1
ATOM 1222 O O . ASP A 1 160 ? 17.125 6.586 3.568 1 93.31 160 ASP A O 1
ATOM 1226 N N . GLY A 1 161 ? 18.094 7.152 5.484 1 95.5 161 GLY A N 1
ATOM 1227 C CA . GLY A 1 161 ? 17.484 8.469 5.535 1 95.5 161 GLY A CA 1
ATOM 1228 C C . GLY A 1 161 ? 16.125 8.469 6.203 1 95.5 161 GLY A C 1
ATOM 1229 O O . GLY A 1 161 ? 15.555 9.523 6.488 1 95.5 161 GLY A O 1
ATOM 1230 N N . CYS A 1 162 ? 15.539 7.34 6.355 1 97.38 162 CYS A N 1
ATOM 1231 C CA . CYS A 1 162 ? 14.266 7.176 7.055 1 97.38 162 CYS A CA 1
ATOM 1232 C C . CYS A 1 162 ? 13.172 8 6.391 1 97.38 162 CYS A C 1
ATOM 1234 O O . CYS A 1 162 ? 12.398 8.68 7.07 1 97.38 162 CYS A O 1
ATOM 1236 N N . ILE A 1 163 ? 13.195 8.008 5.125 1 97.5 163 ILE A N 1
ATOM 1237 C CA . ILE A 1 163 ? 12.172 8.727 4.367 1 97.5 163 ILE A CA 1
ATOM 1238 C C . ILE A 1 163 ? 10.875 7.922 4.363 1 97.5 163 ILE A C 1
ATOM 1240 O O . ILE A 1 163 ? 10.875 6.73 4.043 1 97.5 163 ILE A O 1
ATOM 1244 N N . PRO A 1 164 ? 9.773 8.531 4.746 1 96.25 164 PRO A N 1
ATOM 1245 C CA . PRO A 1 164 ? 8.531 7.75 4.793 1 96.25 164 PRO A CA 1
ATOM 1246 C C . PRO A 1 164 ? 8.039 7.332 3.41 1 96.25 164 PRO A C 1
ATOM 1248 O O . PRO A 1 164 ? 8.164 8.094 2.449 1 96.25 164 PRO A O 1
ATOM 1251 N N . VAL A 1 165 ? 7.484 6.125 3.352 1 94.38 165 VAL A N 1
ATOM 1252 C CA . VAL A 1 165 ? 7.004 5.629 2.066 1 94.38 165 VAL A CA 1
ATOM 1253 C C . VAL A 1 165 ? 5.543 5.195 2.193 1 94.38 165 VAL A C 1
ATOM 1255 O O . VAL A 1 165 ? 4.723 5.496 1.325 1 94.38 165 VAL A O 1
ATOM 1258 N N . ALA A 1 166 ? 5.207 4.484 3.277 1 90.62 166 ALA A N 1
ATOM 1259 C CA . ALA A 1 166 ? 3.828 4.016 3.4 1 90.62 166 ALA A CA 1
ATOM 1260 C C . ALA A 1 166 ? 3.459 3.775 4.859 1 90.62 166 ALA A C 1
ATOM 1262 O O . ALA A 1 166 ? 4.336 3.568 5.703 1 90.62 166 ALA A O 1
ATOM 1263 N N . GLU A 1 167 ? 2.135 3.883 5.094 1 89.56 167 GLU A N 1
ATOM 1264 C CA . GLU A 1 167 ? 1.517 3.5 6.359 1 89.56 167 GLU A CA 1
ATOM 1265 C C . GLU A 1 167 ? 0.253 2.676 6.129 1 89.56 167 GLU A C 1
ATOM 1267 O O . GLU A 1 167 ? -0.531 2.971 5.227 1 89.56 167 GLU A O 1
ATOM 1272 N N . VAL A 1 168 ? 0.169 1.638 6.871 1 84.06 168 VAL A N 1
ATOM 1273 C CA . VAL A 1 168 ? -1.075 0.876 6.898 1 84.06 168 VAL A CA 1
ATOM 1274 C C . VAL A 1 168 ? -1.633 0.852 8.32 1 84.06 168 VAL A C 1
ATOM 1276 O O . VAL A 1 168 ? -0.943 0.445 9.258 1 84.06 168 VAL A O 1
ATOM 1279 N N . ILE A 1 169 ? -2.838 1.298 8.391 1 82.62 169 ILE A N 1
ATOM 1280 C CA . ILE A 1 169 ? -3.506 1.328 9.688 1 82.62 169 ILE A CA 1
ATOM 1281 C C . ILE A 1 169 ? -4.746 0.439 9.648 1 82.62 169 ILE A C 1
ATOM 1283 O O . ILE A 1 169 ? -5.602 0.595 8.773 1 82.62 169 ILE A O 1
ATOM 1287 N N . THR A 1 170 ? -4.727 -0.443 10.531 1 76.19 170 THR A N 1
ATOM 1288 C CA . THR A 1 170 ? -5.926 -1.256 10.695 1 76.19 170 THR A CA 1
ATOM 1289 C C . THR A 1 170 ? -6.57 -1.004 12.055 1 76.19 170 THR A C 1
ATOM 1291 O O . THR A 1 170 ? -5.887 -1.023 13.078 1 76.19 170 THR A O 1
ATOM 1294 N N . ASN A 1 171 ? -7.805 -0.637 12.023 1 76.19 171 ASN A N 1
ATOM 1295 C CA . ASN A 1 171 ? -8.578 -0.403 13.234 1 76.19 171 ASN A CA 1
ATOM 1296 C C . ASN A 1 171 ? -9.781 -1.344 13.32 1 76.19 171 ASN A C 1
ATOM 1298 O O . ASN A 1 171 ? -10.797 -1.122 12.664 1 76.19 171 ASN A O 1
ATOM 1302 N N . LYS A 1 172 ? -9.672 -2.299 14.156 1 69.81 172 LYS A N 1
ATOM 1303 C CA . LYS A 1 172 ? -10.727 -3.303 14.273 1 69.81 172 LYS A CA 1
ATOM 1304 C C . LYS A 1 172 ? -11.984 -2.713 14.906 1 69.81 172 LYS A C 1
ATOM 1306 O O . LYS A 1 172 ? -13.102 -3.025 14.492 1 69.81 172 LYS A O 1
ATOM 1311 N N . GLU A 1 173 ? -11.758 -1.82 15.867 1 71.81 173 GLU A N 1
ATOM 1312 C CA . GLU A 1 173 ? -12.891 -1.215 16.562 1 71.81 173 GLU A CA 1
ATOM 1313 C C . GLU A 1 173 ? -13.688 -0.31 15.625 1 71.81 173 GLU A C 1
ATOM 1315 O O . GLU A 1 173 ? -14.922 -0.357 15.609 1 71.81 173 GLU A O 1
ATOM 1320 N N . ALA A 1 174 ? -13.023 0.414 14.867 1 70.94 174 ALA A N 1
ATOM 1321 C CA . ALA A 1 174 ? -13.672 1.332 13.93 1 70.94 174 ALA A CA 1
ATOM 1322 C C . ALA A 1 174 ? -13.992 0.638 12.609 1 70.94 174 ALA A C 1
ATOM 1324 O O . ALA A 1 174 ? -14.633 1.225 11.734 1 70.94 174 ALA A O 1
ATOM 1325 N N . GLN A 1 175 ? -13.555 -0.601 12.508 1 74.5 175 GLN A N 1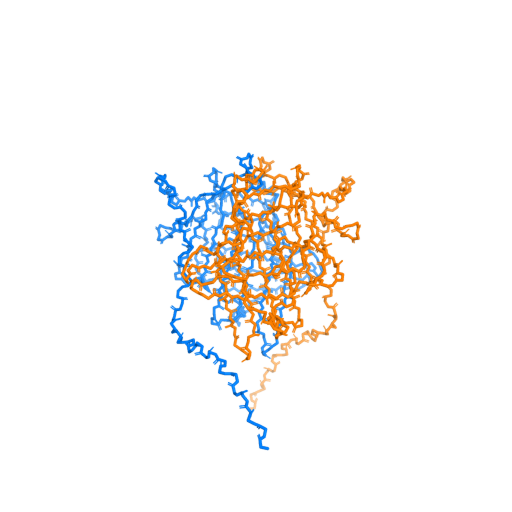
ATOM 1326 C CA . GLN A 1 175 ? -13.766 -1.377 11.289 1 74.5 175 GLN A CA 1
ATOM 1327 C C . GLN A 1 175 ? -13.266 -0.616 10.062 1 74.5 175 GLN A C 1
ATOM 1329 O O . GLN A 1 175 ? -14.023 -0.393 9.117 1 74.5 175 GLN A O 1
ATOM 1334 N N . SER A 1 176 ? -12 -0.221 10.133 1 78.12 176 SER A N 1
ATOM 1335 C CA . SER A 1 176 ? -11.43 0.565 9.039 1 78.12 176 SER A CA 1
ATOM 133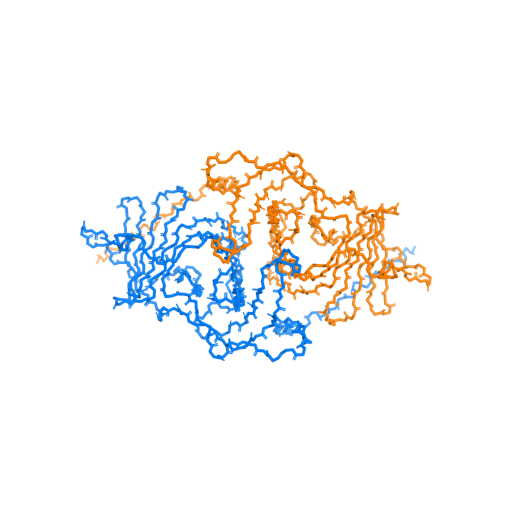6 C C . SER A 1 176 ? -10 0.129 8.734 1 78.12 176 SER A C 1
ATOM 1338 O O . SER A 1 176 ? -9.32 -0.431 9.594 1 78.12 176 SER A O 1
ATOM 1340 N N . MET A 1 177 ? -9.633 0.274 7.516 1 78.94 177 MET A N 1
ATOM 1341 C CA . MET A 1 177 ? -8.258 0.135 7.043 1 78.94 177 MET A CA 1
ATOM 1342 C C . MET A 1 177 ? -7.848 1.345 6.211 1 78.94 177 MET A C 1
ATOM 1344 O O . MET A 1 177 ? -8.609 1.809 5.359 1 78.94 177 MET A O 1
ATOM 1348 N N . THR A 1 178 ? -6.719 1.881 6.578 1 83.31 178 THR A N 1
ATOM 1349 C CA . THR A 1 178 ? -6.199 3.047 5.871 1 83.31 178 THR A CA 1
ATOM 1350 C C . THR A 1 178 ? -4.797 2.779 5.336 1 83.31 178 THR A C 1
ATOM 1352 O O . THR A 1 178 ? -3.945 2.252 6.051 1 83.31 178 THR A O 1
ATOM 1355 N N . VAL A 1 179 ? -4.668 3.021 4.145 1 83.75 179 VAL A N 1
ATOM 1356 C CA . VAL A 1 179 ? -3.344 2.971 3.533 1 83.75 179 VAL A CA 1
ATOM 1357 C C . VAL A 1 179 ? -2.91 4.375 3.119 1 83.75 179 VAL A C 1
ATOM 1359 O O . VAL A 1 179 ? -3.637 5.07 2.402 1 83.75 179 VAL A O 1
ATOM 1362 N N . LEU A 1 180 ? -1.774 4.785 3.633 1 89.5 180 LEU A N 1
ATOM 1363 C CA . LEU A 1 180 ? -1.148 6.039 3.225 1 89.5 180 LEU A CA 1
ATOM 1364 C C . LEU A 1 180 ? 0.153 5.777 2.475 1 89.5 180 LEU A C 1
ATOM 1366 O O . LEU A 1 180 ? 0.94 4.914 2.871 1 89.5 180 LEU A O 1
ATOM 1370 N N . THR A 1 181 ? 0.314 6.465 1.413 1 89.62 181 THR A N 1
ATOM 1371 C CA . THR A 1 181 ? 1.599 6.461 0.723 1 89.62 181 THR A CA 1
ATOM 1372 C C . THR A 1 181 ? 2.123 7.883 0.546 1 89.62 181 THR A C 1
ATOM 1374 O O . THR A 1 181 ? 1.341 8.828 0.408 1 89.62 181 THR A O 1
ATOM 1377 N N . TYR A 1 182 ? 3.441 8.023 0.534 1 93.69 182 TYR A N 1
ATOM 1378 C CA . TYR A 1 182 ? 4.109 9.312 0.382 1 93.69 182 TYR A CA 1
ATOM 1379 C C . TYR A 1 182 ? 4.992 9.328 -0.86 1 93.69 182 TYR A C 1
ATOM 1381 O O . TYR A 1 182 ? 5.789 8.414 -1.072 1 93.69 182 TYR A O 1
ATOM 1389 N N . ALA A 1 183 ? 4.844 10.406 -1.593 1 93.62 183 ALA A N 1
ATOM 1390 C CA . ALA A 1 183 ? 5.57 10.461 -2.859 1 93.62 183 ALA A CA 1
ATOM 1391 C C . ALA A 1 183 ? 6.152 11.852 -3.094 1 93.62 183 ALA A C 1
ATOM 1393 O O . ALA A 1 183 ? 5.75 12.82 -2.441 1 93.62 183 ALA A O 1
ATOM 1394 N N . ASP A 1 184 ? 7.121 11.906 -3.947 1 95.19 184 ASP A N 1
ATOM 1395 C CA . ASP A 1 184 ? 7.73 13.141 -4.43 1 95.19 184 ASP A CA 1
ATOM 1396 C C . ASP A 1 184 ? 8.195 14.016 -3.27 1 95.19 184 ASP A C 1
ATOM 1398 O O . ASP A 1 184 ? 7.961 15.227 -3.262 1 95.19 184 ASP A O 1
ATOM 1402 N N . ILE A 1 185 ? 8.773 13.344 -2.355 1 96.38 185 ILE A N 1
ATOM 1403 C CA . ILE A 1 185 ? 9.211 14.047 -1.153 1 96.38 185 ILE A CA 1
ATOM 1404 C C . ILE A 1 185 ? 10.438 14.898 -1.471 1 96.38 185 ILE A C 1
ATOM 1406 O O . ILE A 1 185 ? 11.406 14.406 -2.049 1 96.38 185 ILE A O 1
ATOM 1410 N N . THR A 1 186 ? 10.375 16.125 -1.137 1 97.31 186 THR A N 1
ATOM 1411 C CA . THR A 1 186 ? 11.5 17.062 -1.163 1 97.31 186 THR A CA 1
ATOM 1412 C C . THR A 1 186 ? 11.797 17.594 0.238 1 97.31 186 THR A C 1
ATOM 1414 O O . THR A 1 186 ? 10.883 17.781 1.043 1 97.31 186 THR A O 1
ATOM 1417 N N . MET A 1 187 ? 13.062 17.812 0.461 1 97.19 187 MET A N 1
ATOM 1418 C CA . MET A 1 187 ? 13.461 18.203 1.805 1 97.19 187 MET A CA 1
ATOM 1419 C C . MET A 1 187 ? 13.227 19.703 2.018 1 97.19 187 MET A C 1
ATOM 1421 O O . MET A 1 187 ? 13.383 20.5 1.091 1 97.19 187 MET A O 1
ATOM 1425 N N . GLY A 1 188 ? 12.852 20.016 3.271 1 97.5 188 GLY A N 1
ATOM 1426 C CA . GLY A 1 188 ? 12.633 21.406 3.645 1 97.5 188 GLY A CA 1
ATOM 1427 C C . GLY A 1 188 ? 11.203 21.859 3.406 1 97.5 188 GLY A C 1
ATOM 1428 O O . GLY A 1 188 ? 10.344 21.062 3.031 1 97.5 188 GLY A O 1
ATOM 1429 N N . ILE A 1 189 ? 10.953 23.109 3.775 1 98.31 189 ILE A N 1
ATOM 1430 C CA . ILE A 1 189 ? 9.711 23.828 3.533 1 98.31 189 ILE A CA 1
ATOM 1431 C C . ILE A 1 189 ? 9.969 25.016 2.598 1 98.31 189 ILE A C 1
ATOM 1433 O O . ILE A 1 189 ? 10.703 25.938 2.943 1 98.31 189 ILE A O 1
ATOM 1437 N N . ARG A 1 190 ? 9.367 24.969 1.505 1 97.06 190 ARG A N 1
ATOM 1438 C CA . ARG A 1 190 ? 9.641 25.984 0.483 1 97.06 190 ARG A CA 1
ATOM 1439 C C . ARG A 1 190 ? 9.078 27.344 0.892 1 97.06 190 ARG A C 1
ATOM 1441 O O . ARG A 1 190 ? 9.75 28.359 0.735 1 97.06 190 ARG A O 1
ATOM 1448 N N . ASP A 1 191 ? 7.863 27.422 1.292 1 97.62 191 ASP A N 1
ATOM 1449 C CA . ASP A 1 191 ? 7.18 28.641 1.702 1 97.62 191 ASP A CA 1
ATOM 1450 C C . ASP A 1 191 ? 6.469 28.453 3.041 1 97.62 191 ASP A C 1
ATOM 1452 O O . ASP A 1 191 ? 5.418 27.812 3.107 1 97.62 191 ASP A O 1
ATOM 1456 N N . PRO A 1 192 ? 6.98 29.109 4.09 1 96.88 192 PRO A N 1
ATOM 1457 C CA . PRO A 1 192 ? 6.371 28.922 5.41 1 96.88 192 PRO A CA 1
ATOM 1458 C C . PRO A 1 192 ? 4.934 29.422 5.473 1 96.88 192 PRO A C 1
ATOM 1460 O O . PRO A 1 192 ? 4.207 29.125 6.426 1 96.88 192 PRO A O 1
ATOM 1463 N N . GLN A 1 193 ? 4.398 30.125 4.48 1 96.94 193 GLN A N 1
ATOM 1464 C CA . GLN A 1 193 ? 3.031 30.625 4.477 1 96.94 193 GLN A CA 1
ATOM 1465 C C . GLN A 1 193 ? 2.021 29.5 4.336 1 96.94 193 GLN A C 1
ATOM 1467 O O . GLN A 1 193 ? 0.823 29.688 4.547 1 96.94 193 GLN A O 1
ATOM 1472 N N . VAL A 1 194 ? 2.527 28.391 4.062 1 97.5 194 VAL A N 1
ATOM 1473 C CA . VAL A 1 194 ? 1.657 27.219 3.918 1 97.5 194 VAL A CA 1
ATOM 1474 C C . VAL A 1 194 ? 0.987 26.906 5.254 1 97.5 194 VAL A C 1
ATOM 1476 O O . VAL A 1 194 ? -0.052 26.25 5.293 1 97.5 194 VAL A O 1
ATOM 1479 N N . PHE A 1 195 ? 1.53 27.438 6.348 1 97.62 195 PHE A N 1
ATOM 1480 C CA . PHE A 1 195 ? 0.996 27.125 7.672 1 97.62 195 PHE A CA 1
ATOM 1481 C C . PHE A 1 195 ? 0.132 28.281 8.18 1 97.62 195 PHE A C 1
ATOM 1483 O O . PHE A 1 195 ? -0.325 28.25 9.328 1 97.62 195 PHE A O 1
ATOM 1490 N N . ASN A 1 196 ? -0.102 29.25 7.328 1 95.56 196 ASN A N 1
ATOM 1491 C CA . ASN A 1 196 ? -0.907 30.391 7.762 1 95.56 196 ASN A CA 1
ATOM 1492 C C . ASN A 1 196 ? -2.365 30 7.977 1 95.56 196 ASN A C 1
ATOM 1494 O O . ASN A 1 196 ? -2.932 29.25 7.184 1 95.56 196 ASN A O 1
ATOM 1498 N N . VAL A 1 197 ? -2.939 30.516 9.023 1 93.5 197 VAL A N 1
ATOM 1499 C CA . VAL A 1 197 ? -4.355 30.344 9.32 1 93.5 197 VAL A CA 1
ATOM 1500 C C . VAL A 1 197 ? -5.125 31.609 8.984 1 93.5 197 VAL A C 1
ATOM 1502 O O . VAL A 1 197 ? -4.543 32.688 8.938 1 93.5 197 VAL A O 1
ATOM 1505 N N . PRO A 1 198 ? -6.387 31.391 8.766 1 90.06 198 PRO A N 1
ATOM 1506 C CA . PRO A 1 198 ? -7.16 32.562 8.367 1 90.06 198 PRO A CA 1
ATOM 1507 C C . PRO A 1 198 ? -7.25 33.625 9.477 1 90.06 198 PRO A C 1
ATOM 1509 O O . PRO A 1 198 ? -7.102 33.281 10.656 1 90.06 198 PRO A O 1
ATOM 1512 N N . SER A 1 199 ? -7.438 34.875 9.055 1 86.44 199 SER A N 1
ATOM 1513 C CA . SER A 1 199 ? -7.84 36 9.867 1 86.44 199 SER A CA 1
ATOM 1514 C C . SER A 1 199 ? -9.148 36.625 9.367 1 86.44 199 SER A C 1
ATOM 1516 O O . SER A 1 199 ? -9.281 36.906 8.18 1 86.44 199 SER A O 1
ATOM 1518 N N . PRO A 1 200 ? -10.023 36.719 10.281 1 84.88 200 PRO A N 1
ATOM 1519 C CA . PRO A 1 200 ? -10.055 36.406 11.711 1 84.88 200 PRO A CA 1
ATOM 1520 C C . PRO A 1 200 ? -9.977 34.906 11.984 1 84.88 200 PRO A C 1
ATOM 1522 O O . PRO A 1 200 ? -10.133 34.094 11.07 1 84.88 200 PRO A O 1
ATOM 1525 N N . PRO A 1 201 ? -9.773 34.562 13.195 1 86.44 201 PRO A N 1
ATOM 1526 C CA . PRO A 1 201 ? -9.578 33.156 13.555 1 86.44 201 PRO A CA 1
ATOM 1527 C C . PRO A 1 201 ? -10.812 32.281 13.266 1 86.44 201 PRO A C 1
ATOM 1529 O O . PRO A 1 201 ? -11.945 32.781 13.391 1 86.44 201 PRO A O 1
ATOM 1532 N N . CYS A 1 202 ? -10.609 31.094 12.852 1 91.56 202 CYS A N 1
ATOM 1533 C CA . CYS A 1 202 ? -11.68 30.125 12.648 1 91.56 202 CYS A CA 1
ATOM 1534 C C . CYS A 1 202 ? -12.477 29.906 13.93 1 91.56 202 CYS A C 1
ATOM 1536 O O . CYS A 1 202 ? -11.898 29.875 15.016 1 91.56 202 CYS A O 1
ATOM 1538 N N . PRO A 1 203 ? -13.758 29.891 13.789 1 89 203 PRO A N 1
ATOM 1539 C CA . PRO A 1 203 ? -14.547 29.562 14.984 1 89 203 PRO A CA 1
ATOM 1540 C C . PRO A 1 203 ? -14.188 28.203 15.57 1 89 203 PRO A C 1
ATOM 1542 O O . PRO A 1 203 ? -13.883 27.266 14.828 1 89 203 PRO A O 1
ATOM 1545 N N . ALA A 1 204 ? -14.219 28.219 16.969 1 83.38 204 ALA A N 1
ATOM 1546 C CA . ALA A 1 204 ? -13.93 26.969 17.656 1 83.38 204 ALA A CA 1
ATOM 1547 C C . ALA A 1 204 ? -15.062 25.953 17.469 1 83.38 204 ALA A C 1
ATOM 1549 O O . ALA A 1 204 ? -16.234 26.328 17.484 1 83.38 204 ALA A O 1
ATOM 1550 N N . ASN A 1 205 ? -14.711 24.906 16.953 1 73.81 205 ASN A N 1
ATOM 1551 C CA . ASN A 1 205 ? -15.664 23.797 16.953 1 73.81 205 ASN A CA 1
ATOM 1552 C C . ASN A 1 205 ? -15.445 22.859 18.141 1 73.81 205 ASN A C 1
ATOM 1554 O O . ASN A 1 205 ? -14.453 22.141 18.172 1 73.81 205 ASN A O 1
ATOM 1558 N N . ASN A 1 206 ? -16.188 23.156 19.328 1 59.97 206 ASN A N 1
ATOM 1559 C CA . ASN A 1 206 ? -16.062 22.344 20.531 1 59.97 206 ASN A CA 1
ATOM 1560 C C . ASN A 1 206 ? -16.516 20.906 20.297 1 59.97 206 ASN A C 1
ATOM 1562 O O . ASN A 1 206 ? -16.391 20.062 21.188 1 59.97 206 ASN A O 1
ATOM 1566 N N . ASN A 1 207 ? -17.297 20.703 19.375 1 50.78 207 ASN A N 1
ATOM 1567 C CA . ASN A 1 207 ? -17.656 19.297 19.172 1 50.78 207 ASN A CA 1
ATOM 1568 C C . ASN A 1 207 ? -16.422 18.453 18.828 1 50.78 207 ASN A C 1
ATOM 1570 O O . ASN A 1 207 ? -15.641 18.828 17.953 1 50.78 207 ASN A O 1
ATOM 1574 N N . GLN A 1 208 ? -15.898 18.047 20 1 46.44 208 GLN A N 1
ATOM 1575 C CA . GLN A 1 208 ? -14.758 17.141 19.844 1 46.44 208 GLN A CA 1
ATOM 1576 C C . GLN A 1 208 ? -14.711 16.547 18.438 1 46.44 208 GLN A C 1
ATOM 1578 O O . GLN A 1 208 ? -15.742 16.141 17.906 1 46.44 208 GLN A O 1
ATOM 1583 N N . THR A 1 209 ? -13.859 16.953 17.75 1 43.75 209 THR A N 1
ATOM 1584 C CA . THR A 1 209 ? -13.633 16.328 16.438 1 43.75 209 THR A CA 1
ATOM 1585 C C . THR A 1 209 ? -14.062 14.859 16.469 1 43.75 209 THR A C 1
ATOM 1587 O O . THR A 1 209 ? -13.469 14.055 17.188 1 43.75 209 THR A O 1
ATOM 1590 N N . ASP A 1 210 ? -15.336 14.648 16.812 1 40 210 ASP A N 1
ATOM 1591 C CA . ASP A 1 210 ? -15.594 13.242 16.5 1 40 210 ASP A CA 1
ATOM 1592 C C . ASP A 1 210 ? -14.812 12.789 15.273 1 40 210 ASP A C 1
ATOM 1594 O O . ASP A 1 210 ? -15.359 12.727 14.172 1 40 210 ASP A O 1
ATOM 1598 N N . GLY A 1 211 ? -14 13.57 14.961 1 41.19 211 GLY A N 1
ATOM 1599 C CA . GLY A 1 211 ? -13.344 12.984 13.805 1 41.19 211 GLY A CA 1
ATOM 1600 C C . GLY A 1 211 ? -13.398 11.469 13.789 1 41.19 211 GLY A C 1
ATOM 1601 O O . GLY A 1 211 ? -13.18 10.82 14.812 1 41.19 211 GLY A O 1
ATOM 1602 N N . ALA A 1 212 ? -14.445 11.07 13.133 1 39.28 212 ALA A N 1
ATOM 1603 C CA . ALA A 1 212 ? -14.688 9.641 12.992 1 39.28 212 ALA A CA 1
ATOM 1604 C C . ALA A 1 212 ? -13.422 8.836 13.273 1 39.28 212 ALA A C 1
ATOM 1606 O O . ALA A 1 212 ? -13.492 7.742 13.844 1 39.28 212 ALA A O 1
ATOM 1607 N N . LEU A 1 213 ? -12.344 9.07 12.586 1 43.84 213 LEU A N 1
ATOM 1608 C CA . LEU A 1 213 ? -11.273 8.086 12.711 1 43.84 213 LEU A CA 1
ATOM 1609 C C . LEU A 1 213 ? -10.258 8.523 13.766 1 43.84 213 LEU A C 1
ATOM 1611 O O . LEU A 1 213 ? -9.648 9.594 13.641 1 43.84 213 LEU A O 1
ATOM 1615 N N . ASN A 1 214 ? -10.695 8.508 15 1 44.81 214 ASN A N 1
ATOM 1616 C CA . ASN A 1 214 ? -9.711 8.578 16.078 1 44.81 214 ASN A CA 1
ATOM 1617 C C . ASN A 1 214 ? -8.359 8.016 15.648 1 44.81 214 ASN A C 1
ATOM 1619 O O . ASN A 1 214 ? -7.512 7.719 16.5 1 44.81 214 ASN A O 1
ATOM 1623 N N . ALA A 1 215 ? -8.352 7.605 14.484 1 51.31 215 ALA A N 1
ATOM 1624 C CA . ALA A 1 215 ? -7.031 7.102 14.125 1 51.31 215 ALA A CA 1
ATOM 1625 C C . ALA A 1 215 ? -6.082 8.25 13.789 1 51.31 215 ALA A C 1
ATOM 1627 O O . ALA A 1 215 ? -6.41 9.109 12.969 1 51.31 215 ALA A O 1
ATOM 1628 N N . ARG A 1 216 ? -5.324 8.586 14.812 1 62.81 216 ARG A N 1
ATOM 1629 C CA . ARG A 1 216 ? -4.23 9.492 14.484 1 62.81 216 ARG A CA 1
ATOM 1630 C C . ARG A 1 216 ? -3.18 8.789 13.633 1 62.81 216 ARG A C 1
ATOM 1632 O O . ARG A 1 216 ? -2.678 7.73 14.008 1 62.81 216 ARG A O 1
ATOM 1639 N N . PHE A 1 217 ? -3.121 9.367 12.414 1 71.38 217 PHE A N 1
ATOM 1640 C CA . PHE A 1 217 ? -2.064 8.852 11.555 1 71.38 217 PHE A CA 1
ATOM 1641 C C . PHE A 1 217 ? -0.699 9.352 12.016 1 71.38 217 PHE A C 1
ATOM 1643 O O . PHE A 1 217 ? -0.579 10.469 12.516 1 71.38 217 PHE A O 1
ATOM 1650 N N . TRP A 1 218 ? 0.283 8.477 11.922 1 73.94 218 TRP A N 1
ATOM 1651 C CA . TRP A 1 218 ? 1.621 8.789 12.414 1 73.94 218 TRP A CA 1
ATOM 1652 C C . TRP A 1 218 ? 2.133 10.086 11.797 1 73.94 218 TRP A C 1
ATOM 1654 O O . TRP A 1 218 ? 2.508 11.016 12.516 1 73.94 218 TRP A O 1
ATOM 1664 N N . LEU A 1 219 ? 2.076 10.211 10.406 1 76.62 219 LEU A N 1
ATOM 1665 C CA . LEU A 1 219 ? 2.705 11.391 9.82 1 76.62 219 LEU A CA 1
ATOM 1666 C C . LEU A 1 219 ? 1.657 12.336 9.242 1 76.62 219 LEU A C 1
ATOM 1668 O O . LEU A 1 219 ? 2 13.352 8.625 1 76.62 219 LEU A O 1
ATOM 1672 N N . SER A 1 220 ? 0.421 12.078 9.359 1 69.19 220 SER A N 1
ATOM 1673 C CA . SER A 1 220 ? -0.576 13.008 8.844 1 69.19 220 SER A CA 1
ATOM 1674 C C . SER A 1 220 ? -1.408 13.609 9.977 1 69.19 220 SER A C 1
ATOM 1676 O O . SER A 1 220 ? -2.068 14.633 9.789 1 69.19 220 SER A O 1
ATOM 1678 N N . GLY A 1 221 ? -1.243 13.18 11.117 1 60.06 221 GLY A N 1
ATOM 1679 C CA . GLY A 1 221 ? -1.96 13.719 12.258 1 60.06 221 GLY A CA 1
ATOM 1680 C C . GLY A 1 221 ? -3.467 13.633 12.109 1 60.06 221 GLY A C 1
ATOM 1681 O O . GLY A 1 221 ? -4.207 14.164 12.945 1 60.06 221 GLY A O 1
ATOM 1682 N N . LEU A 1 222 ? -3.928 13.078 10.977 1 63.72 222 LEU A N 1
ATOM 1683 C CA . LEU A 1 222 ? -5.371 13.039 10.758 1 63.72 222 LEU A CA 1
ATOM 1684 C C . LEU A 1 222 ? -6.012 11.93 11.586 1 63.72 222 LEU A C 1
ATOM 1686 O O . LEU A 1 222 ? -5.363 10.93 11.906 1 63.72 222 LEU A O 1
ATOM 1690 N N . MET B 1 1 ? -38.75 28.359 28.906 1 20.95 1 MET B N 1
ATOM 1691 C CA . MET B 1 1 ? -39.031 28.297 27.469 1 20.95 1 MET B CA 1
ATOM 1692 C C . MET B 1 1 ? -37.75 28.172 26.656 1 20.95 1 MET B C 1
ATOM 1694 O O . MET B 1 1 ? -37.125 29.172 26.297 1 20.95 1 MET B O 1
ATOM 1698 N N . VAL B 1 2 ? -36.844 27.375 27 1 22.02 2 VAL B N 1
ATOM 1699 C CA . VAL B 1 2 ? -35.438 27.312 26.625 1 22.02 2 VAL B CA 1
ATOM 1700 C C . VAL B 1 2 ? -35.312 26.844 25.188 1 22.02 2 VAL B C 1
ATOM 1702 O O . VAL B 1 2 ? -35.75 25.734 24.844 1 22.02 2 VAL B O 1
ATOM 1705 N N . LYS B 1 3 ? -35.344 27.797 24.203 1 21.91 3 LYS B N 1
ATOM 1706 C CA . LYS B 1 3 ? -35.219 27.578 22.766 1 21.91 3 LYS B CA 1
ATOM 1707 C C . LYS B 1 3 ? -34.031 26.688 22.422 1 21.91 3 LYS B C 1
ATOM 1709 O O . LYS B 1 3 ? -32.906 27.031 22.75 1 21.91 3 LYS B O 1
ATOM 1714 N N . ARG B 1 4 ? -34.281 25.406 22.203 1 21.11 4 ARG B N 1
ATOM 1715 C CA . ARG B 1 4 ? -33.438 24.297 21.797 1 21.11 4 ARG B CA 1
ATOM 1716 C C . ARG B 1 4 ? -32.688 24.609 20.5 1 21.11 4 ARG B C 1
ATOM 1718 O O . ARG B 1 4 ? -33.312 24.844 19.469 1 21.11 4 ARG B O 1
ATOM 1725 N N . LEU B 1 5 ? -31.734 25.359 20.547 1 21.16 5 LEU B N 1
ATOM 1726 C CA . LEU B 1 5 ? -31.016 25.734 19.328 1 21.16 5 LEU B CA 1
ATOM 1727 C C . LEU B 1 5 ? -30.547 24.5 18.578 1 21.16 5 LEU B C 1
ATOM 1729 O O . LEU B 1 5 ? -29.781 23.688 19.125 1 21.16 5 LEU B O 1
ATOM 1733 N N . ILE B 1 6 ? -31.328 23.953 17.641 1 19.81 6 ILE B N 1
ATOM 1734 C CA . ILE B 1 6 ? -31.156 22.875 16.672 1 19.81 6 ILE B CA 1
ATOM 1735 C C . ILE B 1 6 ? -29.906 23.109 15.828 1 19.81 6 ILE B C 1
ATOM 1737 O O . ILE B 1 6 ? -29.828 24.109 15.109 1 19.81 6 ILE B O 1
ATOM 1741 N N . ILE B 1 7 ? -28.812 22.953 16.344 1 21.03 7 ILE B N 1
ATOM 1742 C CA . ILE B 1 7 ? -27.609 23.078 15.523 1 21.03 7 ILE B CA 1
ATOM 1743 C C . ILE B 1 7 ? -27.75 22.203 14.281 1 21.03 7 ILE B C 1
ATOM 1745 O O . ILE B 1 7 ? -27.891 20.984 14.383 1 21.03 7 ILE B O 1
ATOM 1749 N N . ALA B 1 8 ? -28.25 22.641 13.172 1 20 8 ALA B N 1
ATOM 1750 C CA . ALA B 1 8 ? -28.391 22.094 11.828 1 20 8 ALA B CA 1
ATOM 1751 C C . ALA B 1 8 ? -27.062 21.578 11.305 1 20 8 ALA B C 1
ATOM 1753 O O . ALA B 1 8 ? -26.125 22.344 11.086 1 20 8 ALA B O 1
ATOM 1754 N N . VAL B 1 9 ? -26.469 20.484 11.805 1 22.45 9 VAL B N 1
ATOM 1755 C CA . VAL B 1 9 ? -25.453 19.688 11.141 1 22.45 9 VAL B CA 1
ATOM 1756 C C . VAL B 1 9 ? -25.75 19.578 9.648 1 22.45 9 VAL B C 1
ATOM 1758 O O . VAL B 1 9 ? -26.812 19.094 9.258 1 22.45 9 VAL B O 1
ATOM 1761 N N . CYS B 1 10 ? -25.281 20.516 8.898 1 21.98 10 CYS B N 1
ATOM 1762 C CA . CYS B 1 10 ? -25.484 20.453 7.461 1 21.98 10 CYS B CA 1
ATOM 1763 C C . CYS B 1 10 ? -25.172 19.047 6.934 1 21.98 10 CYS B C 1
ATOM 1765 O O . CYS B 1 10 ? -24.047 18.578 7.055 1 21.98 10 CYS B O 1
ATOM 1767 N N . LEU B 1 11 ? -26.109 18.188 7.051 1 22.38 11 LEU B N 1
ATOM 1768 C CA . LEU B 1 11 ? -26.234 16.969 6.246 1 22.38 11 LEU B CA 1
ATOM 1769 C C . LEU B 1 11 ? -25.844 17.25 4.797 1 22.38 11 LEU B C 1
ATOM 1771 O O . LEU B 1 11 ? -26.625 17.812 4.035 1 22.38 11 LEU B O 1
ATOM 1775 N N . LEU B 1 12 ? -24.594 17.656 4.59 1 24.91 12 LEU B N 1
ATOM 1776 C CA . LEU B 1 12 ? -24.344 17.516 3.162 1 24.91 12 LEU B CA 1
ATOM 1777 C C . LEU B 1 12 ? -24.828 16.172 2.658 1 24.91 12 LEU B C 1
ATOM 1779 O O . LEU B 1 12 ? -24.438 15.117 3.182 1 24.91 12 LEU B O 1
ATOM 1783 N N . ALA B 1 13 ? -26.031 16.109 2.307 1 23.42 13 ALA B N 1
ATOM 1784 C CA . ALA B 1 13 ? -26.609 15.047 1.484 1 23.42 13 ALA B CA 1
ATOM 1785 C C . ALA B 1 13 ? -25.594 14.5 0.492 1 23.42 13 ALA B C 1
ATOM 1787 O O . ALA B 1 13 ? -25.172 15.195 -0.437 1 23.42 13 ALA B O 1
ATOM 1788 N N . MET B 1 14 ? -24.688 13.688 1.031 1 24.98 14 MET B N 1
ATOM 1789 C CA . MET B 1 14 ? -23.844 12.859 0.173 1 24.98 14 MET B CA 1
ATOM 1790 C C . MET B 1 14 ? -24.672 12.18 -0.913 1 24.98 14 MET B C 1
ATOM 1792 O O . MET B 1 14 ? -25.406 11.227 -0.637 1 24.98 14 MET B O 1
ATOM 1796 N N . SER B 1 15 ? -25.312 12.969 -1.725 1 26.05 15 SER B N 1
ATOM 1797 C CA . SER B 1 15 ? -25.766 12.289 -2.936 1 26.05 15 SER B CA 1
ATOM 1798 C C . SER B 1 15 ? -24.797 11.18 -3.346 1 26.05 15 SER B C 1
ATOM 1800 O O . SER B 1 15 ? -23.594 11.305 -3.141 1 26.05 15 SER B O 1
ATOM 1802 N N . SER B 1 16 ? -25.344 9.969 -3.441 1 26.91 16 SER B N 1
ATOM 1803 C CA . SER B 1 16 ? -24.734 8.781 -4.02 1 26.91 16 SER B CA 1
ATOM 1804 C C . SER B 1 16 ? -23.984 9.109 -5.309 1 26.91 16 SER B C 1
ATOM 1806 O O . SER B 1 16 ? -24.5 8.875 -6.406 1 26.91 16 SER B O 1
ATOM 1808 N N . ALA B 1 17 ? -23.594 10.305 -5.586 1 29.12 17 ALA B N 1
ATOM 1809 C CA . ALA B 1 17 ? -22.891 10.281 -6.863 1 29.12 17 ALA B CA 1
ATOM 1810 C C . ALA B 1 17 ? -21.969 9.078 -6.953 1 29.12 17 ALA B C 1
ATOM 1812 O O . ALA B 1 17 ? -21.234 8.781 -6.008 1 29.12 17 ALA B O 1
ATOM 1813 N N . LEU B 1 18 ? -22.25 8.133 -7.758 1 30.84 18 LEU B N 1
ATOM 1814 C CA . LEU B 1 18 ? -21.406 7.055 -8.258 1 30.84 18 LEU B CA 1
ATOM 1815 C C . LEU B 1 18 ? -19.938 7.48 -8.273 1 30.84 18 LEU B C 1
ATOM 1817 O O . LEU B 1 18 ? -19.547 8.344 -9.062 1 30.84 18 LEU B O 1
ATOM 1821 N N . LEU B 1 19 ? -19.422 7.68 -7.105 1 30.14 19 LEU B N 1
ATOM 1822 C CA . LEU B 1 19 ? -18.062 8.086 -6.77 1 30.14 19 LEU B CA 1
ATOM 1823 C C . LEU B 1 19 ? -17.047 7.312 -7.602 1 30.14 19 LEU B C 1
ATOM 1825 O O . LEU B 1 19 ? -16.75 6.148 -7.316 1 30.14 19 LEU B O 1
ATOM 1829 N N . MET B 1 20 ? -17.25 7.359 -8.852 1 33.28 20 MET B N 1
ATOM 1830 C CA . MET B 1 20 ? -16.016 7 -9.523 1 33.28 20 MET B CA 1
ATOM 1831 C C . MET B 1 20 ? -14.805 7.52 -8.75 1 33.28 20 MET B C 1
ATOM 1833 O O . MET B 1 20 ? -14.844 8.617 -8.195 1 33.28 20 MET B O 1
ATOM 1837 N N . PRO B 1 21 ? -14.141 6.621 -8.148 1 37.5 21 PRO B N 1
ATOM 1838 C CA . PRO B 1 21 ? -12.945 7.172 -7.508 1 37.5 21 PRO B CA 1
ATOM 1839 C C . PRO B 1 21 ? -12.406 8.406 -8.234 1 37.5 21 PRO B C 1
ATOM 1841 O O . PRO B 1 21 ? -12.352 8.422 -9.469 1 37.5 21 PRO B O 1
ATOM 1844 N N . PRO B 1 22 ? -12.688 9.625 -7.77 1 36.28 22 PRO B N 1
ATOM 1845 C CA . PRO B 1 22 ? -12.062 10.711 -8.516 1 36.28 22 PRO B CA 1
ATOM 1846 C C . PRO B 1 22 ? -10.688 10.344 -9.07 1 36.28 22 PRO B C 1
ATOM 1848 O O . PRO B 1 22 ? -9.984 9.516 -8.477 1 36.28 22 PRO B O 1
ATOM 1851 N N . LYS B 1 23 ? -10.609 10.555 -10.391 1 41.25 23 LYS B N 1
ATOM 1852 C CA . LYS B 1 23 ? -9.305 10.422 -11.047 1 41.25 23 LYS B CA 1
ATOM 1853 C C . LYS B 1 23 ? -8.203 11.031 -10.188 1 41.25 23 LYS B C 1
ATOM 1855 O O . LYS B 1 23 ? -8.344 12.148 -9.688 1 41.25 23 LYS B O 1
ATOM 1860 N N . MET B 1 24 ? -7.434 10.234 -9.531 1 45.09 24 MET B N 1
ATOM 1861 C CA . MET B 1 24 ? -6.219 10.797 -8.945 1 45.09 24 MET B CA 1
ATOM 1862 C C . MET B 1 24 ? -5.738 12 -9.75 1 45.09 24 MET B C 1
ATOM 1864 O O . MET B 1 24 ? -5.711 11.961 -10.977 1 45.09 24 MET B O 1
ATOM 1868 N N . PRO B 1 25 ? -5.848 13.172 -9.25 1 40.62 25 PRO B N 1
ATOM 1869 C CA . PRO B 1 25 ? -5.281 14.219 -10.102 1 40.62 25 PRO B CA 1
ATOM 1870 C C . PRO B 1 25 ? -3.943 13.812 -10.727 1 40.62 25 PRO B C 1
ATOM 1872 O O . PRO B 1 25 ? -3.045 13.352 -10.016 1 40.62 25 PRO B O 1
ATOM 1875 N N . VAL B 1 26 ? -4.039 13.461 -11.961 1 44.94 26 VAL B N 1
ATOM 1876 C CA . VAL B 1 26 ? -2.793 13.297 -12.711 1 44.94 26 VAL B CA 1
ATOM 1877 C C . VAL B 1 26 ? -1.928 14.539 -12.547 1 44.94 26 VAL B C 1
ATOM 1879 O O . VAL B 1 26 ? -2.354 15.648 -12.891 1 44.94 26 VAL B O 1
ATOM 1882 N N . LEU B 1 27 ? -1.141 14.531 -11.531 1 44.91 27 LEU B N 1
ATOM 1883 C CA . LEU B 1 27 ? -0.162 15.609 -11.57 1 44.91 27 LEU B CA 1
ATOM 1884 C C . LEU B 1 27 ? 0.461 15.727 -12.961 1 44.91 27 LEU B C 1
ATOM 1886 O O . LEU B 1 27 ? 1.095 14.789 -13.438 1 44.91 27 LEU B O 1
ATOM 1890 N N . ALA B 1 28 ? -0.299 16.328 -13.875 1 43.19 28 ALA B N 1
ATOM 1891 C CA . ALA B 1 28 ? 0.042 16.562 -15.273 1 43.19 28 ALA B CA 1
ATOM 1892 C C . ALA B 1 28 ? 1.473 17.078 -15.414 1 43.19 28 ALA B C 1
ATOM 1894 O O . ALA B 1 28 ? 1.745 18.25 -15.164 1 43.19 28 ALA B O 1
ATOM 1895 N N . GLY B 1 29 ? 2.469 16.516 -14.805 1 46.16 29 GLY B N 1
ATOM 1896 C CA . GLY B 1 29 ? 3.654 17.094 -15.406 1 46.16 29 GLY B CA 1
ATOM 1897 C C . GLY B 1 29 ? 3.721 16.891 -16.906 1 46.16 29 GLY B C 1
ATOM 1898 O O . GLY B 1 29 ? 2.984 16.062 -17.453 1 46.16 29 GLY B O 1
ATOM 1899 N N . ASP B 1 30 ? 4.395 17.859 -17.594 1 54.97 30 ASP B N 1
ATOM 1900 C CA . ASP B 1 30 ? 4.668 18.031 -19.016 1 54.97 30 ASP B CA 1
ATOM 1901 C C . ASP B 1 30 ? 5.09 16.703 -19.656 1 54.97 30 ASP B C 1
ATOM 1903 O O . ASP B 1 30 ? 5.395 16.656 -20.844 1 54.97 30 ASP B O 1
ATOM 1907 N N . ARG B 1 31 ? 5.211 15.75 -18.922 1 59.47 31 ARG B N 1
ATOM 1908 C CA . ARG B 1 31 ? 5.789 14.602 -19.594 1 59.47 31 ARG B CA 1
ATOM 1909 C C . ARG B 1 31 ? 4.703 13.742 -20.234 1 59.47 31 ARG B C 1
ATOM 1911 O O . ARG B 1 31 ? 3.586 13.656 -19.719 1 59.47 31 ARG B O 1
ATOM 1918 N N . GLN B 1 32 ? 4.855 13.453 -21.484 1 77.12 32 GLN B N 1
ATOM 1919 C CA . GLN B 1 32 ? 3.979 12.484 -22.141 1 77.12 32 GLN B CA 1
ATOM 1920 C C . GLN B 1 32 ? 3.832 11.219 -21.297 1 77.12 32 GLN B C 1
ATOM 1922 O O . GLN B 1 32 ? 4.816 10.703 -20.766 1 77.12 32 GLN B O 1
ATOM 1927 N N . PRO B 1 33 ? 2.65 10.867 -21.047 1 84.81 33 PRO B N 1
ATOM 1928 C CA . PRO B 1 33 ? 2.457 9.633 -20.281 1 84.81 33 PRO B CA 1
ATOM 1929 C C . PRO B 1 33 ? 3.18 8.438 -20.906 1 84.81 33 PRO B C 1
ATOM 1931 O O . PRO B 1 33 ? 3.266 8.336 -22.141 1 84.81 33 PRO B O 1
ATOM 1934 N N . PRO B 1 34 ? 3.74 7.719 -20.062 1 92.38 34 PRO B N 1
ATOM 1935 C CA . PRO B 1 34 ? 4.398 6.52 -20.594 1 92.38 34 PRO B CA 1
ATOM 1936 C C . PRO B 1 34 ? 3.414 5.547 -21.234 1 92.38 34 PRO B C 1
ATOM 1938 O O . PRO B 1 34 ? 2.201 5.668 -21.047 1 92.38 34 PRO B O 1
ATOM 1941 N N . LEU B 1 35 ? 3.924 4.637 -22 1 93.31 35 LEU B N 1
ATOM 1942 C CA . LEU B 1 35 ? 3.129 3.531 -22.516 1 93.31 35 LEU B CA 1
ATOM 1943 C C . LEU B 1 35 ? 3.023 2.404 -21.5 1 93.31 35 LEU B C 1
ATOM 1945 O O . LEU B 1 35 ? 3.918 2.229 -20.672 1 93.31 35 LEU B O 1
ATOM 1949 N N . PRO B 1 36 ? 1.861 1.688 -21.609 1 94.88 36 PRO B N 1
ATOM 1950 C CA . PRO B 1 36 ? 1.784 0.503 -20.75 1 94.88 36 PRO B CA 1
ATOM 1951 C C . PRO B 1 36 ? 2.959 -0.451 -20.953 1 94.88 36 PRO B C 1
ATOM 1953 O O . PRO B 1 36 ? 3.488 -0.555 -22.062 1 94.88 36 PRO B O 1
ATOM 1956 N N . CYS B 1 37 ? 3.307 -1.082 -19.906 1 97.06 37 CYS B N 1
ATOM 1957 C CA . CYS B 1 37 ? 4.469 -1.964 -19.953 1 97.06 37 CYS B CA 1
ATOM 1958 C C . CYS B 1 37 ? 4.109 -3.357 -19.453 1 97.06 37 CYS B C 1
ATOM 1960 O O . CYS B 1 37 ? 2.98 -3.596 -19.016 1 97.06 37 CYS B O 1
ATOM 1962 N N . CYS B 1 38 ? 5.066 -4.277 -19.609 1 97.06 38 CYS B N 1
ATOM 1963 C CA . CYS B 1 38 ? 4.898 -5.641 -19.109 1 97.06 38 CYS B CA 1
ATOM 1964 C C . CYS B 1 38 ? 5.875 -5.938 -17.984 1 97.06 38 CYS B C 1
ATOM 1966 O O . CYS B 1 38 ? 7.039 -5.535 -18.031 1 97.06 38 CYS B O 1
ATOM 1968 N N . VAL B 1 39 ? 5.301 -6.586 -16.984 1 97.31 39 VAL B N 1
ATOM 1969 C CA . VAL B 1 39 ? 6.203 -6.992 -15.922 1 97.31 39 VAL B CA 1
ATOM 1970 C C . VAL B 1 39 ? 7.156 -8.07 -16.422 1 97.31 39 VAL B C 1
ATOM 1972 O O . VAL B 1 39 ? 6.91 -8.68 -17.469 1 97.31 39 VAL B O 1
ATOM 1975 N N . PRO B 1 40 ? 8.266 -8.344 -15.727 1 97.69 40 PRO B N 1
ATOM 1976 C CA . PRO B 1 40 ? 9.203 -9.383 -16.188 1 97.69 40 PRO B CA 1
ATOM 1977 C C . PRO B 1 40 ? 8.523 -10.742 -16.375 1 97.69 40 PRO B C 1
ATOM 1979 O O . PRO B 1 40 ? 7.621 -11.094 -15.609 1 97.69 40 PRO B O 1
ATOM 1982 N N . GLN B 1 41 ? 9.039 -11.531 -17.312 1 98.06 41 GLN B N 1
ATOM 1983 C CA . GLN B 1 41 ? 8.438 -12.805 -17.688 1 98.06 41 GLN B CA 1
ATOM 1984 C C . GLN B 1 41 ? 8.523 -13.812 -16.531 1 98.06 41 GLN B C 1
ATOM 1986 O O . GLN B 1 41 ? 7.629 -14.648 -16.375 1 98.06 41 GLN B O 1
ATOM 1991 N N . GLN B 1 42 ? 9.609 -13.734 -15.805 1 98.25 42 GLN B N 1
ATOM 1992 C CA . GLN B 1 42 ? 9.859 -14.633 -14.68 1 98.25 42 GLN B CA 1
ATOM 1993 C C . GLN B 1 42 ? 10.469 -13.875 -13.5 1 98.25 42 GLN B C 1
ATOM 1995 O O . GLN B 1 42 ? 11.445 -13.141 -13.664 1 98.25 42 GLN B O 1
ATOM 2000 N N . TRP B 1 43 ? 9.875 -14.086 -12.359 1 98 43 TRP B N 1
ATOM 2001 C CA . TRP B 1 43 ? 10.461 -13.492 -11.164 1 98 43 TRP B CA 1
ATOM 2002 C C . TRP B 1 43 ? 9.938 -14.18 -9.906 1 98 43 TRP B C 1
ATOM 2004 O O . TRP B 1 43 ? 8.93 -14.891 -9.953 1 98 43 TRP B O 1
ATOM 2014 N N . GLU B 1 44 ? 10.68 -14.094 -8.859 1 97.94 44 GLU B N 1
ATOM 2015 C CA . GLU B 1 44 ? 10.305 -14.562 -7.531 1 97.94 44 GLU B CA 1
ATOM 2016 C C . GLU B 1 44 ? 10.438 -13.453 -6.496 1 97.94 44 GLU B C 1
ATOM 2018 O O . GLU B 1 44 ? 11.25 -12.531 -6.664 1 97.94 44 GLU B O 1
ATOM 2023 N N . GLY B 1 45 ? 9.617 -13.516 -5.508 1 96.38 45 GLY B N 1
ATOM 2024 C CA . GLY B 1 45 ? 9.68 -12.539 -4.43 1 96.38 45 GLY B CA 1
ATOM 2025 C C . GLY B 1 45 ? 8.641 -12.781 -3.346 1 96.38 45 GLY B C 1
ATOM 2026 O O . GLY B 1 45 ? 8.094 -13.875 -3.236 1 96.38 45 GLY B O 1
ATOM 2027 N N . LEU B 1 46 ? 8.547 -11.758 -2.52 1 93.62 46 LEU B N 1
ATOM 2028 C CA . LEU B 1 46 ? 7.555 -11.805 -1.451 1 93.62 46 LEU B CA 1
ATOM 2029 C C . LEU B 1 46 ? 6.324 -10.984 -1.815 1 93.62 46 LEU B C 1
ATOM 2031 O O . LEU B 1 46 ? 6.445 -9.891 -2.373 1 93.62 46 LEU B O 1
ATOM 2035 N N . GLN B 1 47 ? 5.207 -11.547 -1.6 1 92.25 47 GLN B N 1
ATOM 2036 C CA . GLN B 1 47 ? 3.936 -10.836 -1.706 1 92.25 47 GLN B CA 1
ATOM 2037 C C . GLN B 1 47 ? 3.273 -10.688 -0.34 1 92.25 47 GLN B C 1
ATOM 2039 O O . GLN B 1 47 ? 2.988 -11.688 0.329 1 92.25 47 GLN B O 1
ATOM 2044 N N . HIS B 1 48 ? 3.074 -9.477 0.004 1 86.38 48 HIS B N 1
ATOM 2045 C CA . HIS B 1 48 ? 2.318 -9.195 1.219 1 86.38 48 HIS B CA 1
ATOM 2046 C C . HIS B 1 48 ? 0.897 -8.75 0.892 1 86.38 48 HIS B C 1
ATOM 2048 O O . HIS B 1 48 ? 0.697 -7.863 0.059 1 86.38 48 HIS B O 1
ATOM 2054 N N . MET B 1 49 ? -0.028 -9.406 1.563 1 85.62 49 MET B N 1
ATOM 2055 C CA . MET B 1 49 ? -1.429 -9.078 1.319 1 85.62 49 MET B CA 1
ATOM 2056 C C . MET B 1 49 ? -2.115 -8.633 2.605 1 85.62 49 MET B C 1
ATOM 2058 O O . MET B 1 49 ? -2.049 -9.32 3.623 1 85.62 49 MET B O 1
ATOM 2062 N N . ILE B 1 50 ? -2.662 -7.473 2.551 1 79.44 50 ILE B N 1
ATOM 2063 C CA . ILE B 1 50 ? -3.6 -7.027 3.578 1 79.44 50 ILE B CA 1
ATOM 2064 C C . ILE B 1 50 ? -4.988 -6.848 2.965 1 79.44 50 ILE B C 1
ATOM 2066 O O . ILE B 1 50 ? -5.152 -6.117 1.986 1 79.44 50 ILE B O 1
ATOM 2070 N N . MET B 1 51 ? -5.91 -7.559 3.484 1 80.06 51 MET B N 1
ATOM 2071 C CA . MET B 1 51 ? -7.273 -7.477 2.971 1 80.06 51 MET B CA 1
ATOM 2072 C C . MET B 1 51 ? -8.258 -7.168 4.094 1 80.06 51 MET B C 1
ATOM 2074 O O . MET B 1 51 ? -8.211 -7.785 5.16 1 80.06 51 MET B O 1
ATOM 2078 N N . GLY B 1 52 ? -9.016 -6.203 3.898 1 75.12 52 GLY B N 1
ATOM 2079 C CA . GLY B 1 52 ? -10.18 -5.938 4.727 1 75.12 52 GLY B CA 1
ATOM 2080 C C . GLY B 1 52 ? -11.492 -6.25 4.031 1 75.12 52 GLY B C 1
ATOM 2081 O O . GLY B 1 52 ? -11.664 -5.914 2.857 1 75.12 52 GLY B O 1
ATOM 2082 N N . GLN B 1 53 ? -12.297 -7.035 4.781 1 75.06 53 GLN B N 1
ATOM 2083 C CA . GLN B 1 53 ? -13.586 -7.379 4.184 1 75.06 53 GLN B CA 1
ATOM 2084 C C . GLN B 1 53 ? -14.68 -7.438 5.246 1 75.06 53 GLN B C 1
ATOM 2086 O O . GLN B 1 53 ? -14.398 -7.648 6.426 1 75.06 53 GLN B O 1
ATOM 2091 N N . VAL B 1 54 ? -15.805 -7.059 4.801 1 68.81 54 VAL B N 1
ATOM 2092 C CA . VAL B 1 54 ? -16.969 -7.234 5.664 1 68.81 54 VAL B CA 1
ATOM 2093 C C . VAL B 1 54 ? -17.641 -8.578 5.363 1 68.81 54 VAL B C 1
ATOM 2095 O O . VAL B 1 54 ? -18.031 -8.836 4.223 1 68.81 54 VAL B O 1
ATOM 2098 N N . ILE B 1 55 ? -17.594 -9.492 6.398 1 66 55 ILE B N 1
ATOM 2099 C CA . ILE B 1 55 ? -18.281 -10.773 6.301 1 66 55 ILE B CA 1
ATOM 2100 C C . ILE B 1 55 ? -19.453 -10.805 7.297 1 66 55 ILE B C 1
ATOM 2102 O O . ILE B 1 55 ? -19.234 -10.68 8.508 1 66 55 ILE B O 1
ATOM 2106 N N . SER B 1 56 ? -20.562 -11.062 6.762 1 70.5 56 SER B N 1
ATOM 2107 C CA . SER B 1 56 ? -21.75 -11.094 7.617 1 70.5 56 SER B CA 1
ATOM 2108 C C . SER B 1 56 ? -21.797 -9.891 8.547 1 70.5 56 SER B C 1
ATOM 2110 O O . SER B 1 56 ? -22.016 -10.031 9.75 1 70.5 56 SER B O 1
ATOM 2112 N N . GLY B 1 57 ? -21.453 -8.797 8.039 1 63.03 57 GLY B N 1
ATOM 2113 C CA . GLY B 1 57 ? -21.547 -7.539 8.75 1 63.03 57 GLY B CA 1
ATOM 2114 C C . GLY B 1 57 ? -20.359 -7.277 9.664 1 63.03 57 GLY B C 1
ATOM 2115 O O . GLY B 1 57 ? -20.281 -6.227 10.305 1 63.03 57 GLY B O 1
ATOM 2116 N N . GLN B 1 58 ? -19.484 -8.328 9.734 1 67.38 58 GLN B N 1
ATOM 2117 C CA . GLN B 1 58 ? -18.328 -8.18 10.625 1 67.38 58 GLN B CA 1
ATOM 2118 C C . GLN B 1 58 ? -17.047 -7.949 9.828 1 67.38 58 GLN B C 1
ATOM 2120 O O . GLN B 1 58 ? -16.812 -8.609 8.812 1 67.38 58 GLN B O 1
ATOM 2125 N N . PRO B 1 59 ? -16.328 -6.875 10.266 1 65.31 59 PRO B N 1
ATOM 2126 C CA . PRO B 1 59 ? -15.039 -6.672 9.586 1 65.31 59 PRO B CA 1
ATOM 2127 C C . PRO B 1 59 ? -14.062 -7.816 9.82 1 65.31 59 PRO B C 1
ATOM 2129 O O . PRO B 1 59 ? -13.984 -8.352 10.93 1 65.31 59 PRO B O 1
ATOM 2132 N N . ASN B 1 60 ? -13.492 -8.289 8.734 1 70.31 60 ASN B N 1
ATOM 2133 C CA . ASN B 1 60 ? -12.469 -9.328 8.742 1 70.31 60 ASN B CA 1
ATOM 2134 C C . ASN B 1 60 ? -11.188 -8.852 8.07 1 70.31 60 ASN B C 1
ATOM 2136 O O . ASN B 1 60 ? -11.234 -8.219 7.012 1 70.31 60 ASN B O 1
ATOM 2140 N N . LEU B 1 61 ? -10.109 -8.969 8.805 1 72.06 61 LEU B N 1
ATOM 2141 C CA . LEU B 1 61 ? -8.82 -8.57 8.266 1 72.06 61 LEU B CA 1
ATOM 2142 C C . LEU B 1 61 ? -7.934 -9.789 8.023 1 72.06 61 LEU B C 1
ATOM 2144 O O . LEU B 1 61 ? -7.848 -10.68 8.875 1 72.06 61 LEU B O 1
ATOM 2148 N N . VAL B 1 62 ? -7.426 -9.844 6.832 1 75 62 VAL B N 1
ATOM 2149 C CA . VAL B 1 62 ? -6.438 -10.852 6.461 1 75 62 VAL B CA 1
ATOM 2150 C C . VAL B 1 62 ? -5.078 -10.188 6.262 1 75 62 VAL B C 1
ATOM 2152 O O . VAL B 1 62 ? -4.977 -9.133 5.629 1 75 62 VAL B O 1
ATOM 2155 N N . ASN B 1 63 ? -4.145 -10.617 6.879 1 77.88 63 ASN B N 1
ATOM 2156 C CA . ASN B 1 63 ? -2.764 -10.164 6.754 1 77.88 63 ASN B CA 1
ATOM 2157 C C . ASN B 1 63 ? -1.802 -11.336 6.594 1 77.88 63 ASN B C 1
ATOM 2159 O O . ASN B 1 63 ? -1.484 -12.023 7.566 1 77.88 63 ASN B O 1
ATOM 2163 N N . VAL B 1 64 ? -1.332 -11.586 5.344 1 82.88 64 VAL B N 1
ATOM 2164 C CA . VAL B 1 64 ? -0.523 -12.773 5.09 1 82.88 64 VAL B CA 1
ATOM 2165 C C . VAL B 1 64 ? 0.611 -12.43 4.129 1 82.88 64 VAL B C 1
ATOM 2167 O O . VAL B 1 64 ? 0.518 -11.469 3.367 1 82.88 64 VAL B O 1
ATOM 2170 N N . THR B 1 65 ? 1.656 -13.211 4.219 1 87.88 65 THR B N 1
ATOM 2171 C CA . THR B 1 65 ? 2.797 -13.078 3.318 1 87.88 65 THR B CA 1
ATOM 2172 C C . THR B 1 65 ? 3.031 -14.383 2.555 1 87.88 65 THR B C 1
ATOM 2174 O O . THR B 1 65 ? 2.977 -15.469 3.135 1 87.88 65 THR B O 1
ATOM 2177 N N . TYR B 1 66 ? 3.248 -14.258 1.283 1 91.69 66 TYR B N 1
ATOM 2178 C CA . TYR B 1 66 ? 3.551 -15.391 0.421 1 91.69 66 TYR B CA 1
ATOM 2179 C C . TYR B 1 66 ? 4.93 -15.242 -0.212 1 91.69 66 TYR B C 1
ATOM 2181 O O . TYR B 1 66 ? 5.348 -14.133 -0.547 1 91.69 66 TYR B O 1
ATOM 2189 N N . ARG B 1 67 ? 5.566 -16.406 -0.311 1 95.06 67 ARG B N 1
ATOM 2190 C CA . ARG B 1 67 ? 6.594 -16.484 -1.344 1 95.06 67 ARG B CA 1
ATOM 2191 C C . ARG B 1 67 ? 5.977 -16.75 -2.713 1 95.06 67 ARG B C 1
ATOM 2193 O O . ARG B 1 67 ? 5.27 -17.734 -2.896 1 95.06 67 ARG B O 1
ATOM 2200 N N . GLN B 1 68 ? 6.254 -15.891 -3.582 1 96.31 68 GLN B N 1
ATOM 2201 C CA . GLN B 1 68 ? 5.621 -15.992 -4.895 1 96.31 68 GLN B CA 1
ATOM 2202 C C . GLN B 1 68 ? 6.648 -16.312 -5.977 1 96.31 68 GLN B C 1
ATOM 2204 O O . GLN B 1 68 ? 7.75 -15.766 -5.977 1 96.31 68 GLN B O 1
ATOM 2209 N N . SER B 1 69 ? 6.266 -17.266 -6.852 1 97.5 69 SER B N 1
ATOM 2210 C CA . SER B 1 69 ? 6.965 -17.547 -8.102 1 97.5 69 SER B CA 1
ATOM 2211 C C . SER B 1 69 ? 6.07 -17.297 -9.305 1 97.5 69 SER B C 1
ATOM 2213 O O . SER B 1 69 ? 5.051 -17.969 -9.484 1 97.5 69 SER B O 1
ATOM 2215 N N . TYR B 1 70 ? 6.434 -16.312 -10.047 1 97.56 70 TYR B N 1
ATOM 2216 C CA . TYR B 1 70 ? 5.695 -15.867 -11.219 1 97.56 70 TYR B CA 1
ATOM 2217 C C . TYR B 1 70 ? 6.418 -16.281 -12.5 1 97.56 70 TYR B C 1
ATOM 2219 O O . TYR B 1 70 ? 7.504 -15.766 -12.797 1 97.56 70 TYR B O 1
ATOM 2227 N N . ASP B 1 71 ? 5.789 -17.141 -13.266 1 97.81 71 ASP B N 1
ATOM 2228 C CA . ASP B 1 71 ? 6.387 -17.672 -14.484 1 97.81 71 ASP B CA 1
ATOM 2229 C C . ASP B 1 71 ? 5.434 -17.531 -15.672 1 97.81 71 ASP B C 1
ATOM 2231 O O . ASP B 1 71 ? 4.797 -18.5 -16.078 1 97.81 71 ASP B O 1
ATOM 2235 N N . PHE B 1 72 ? 5.461 -16.359 -16.25 1 97.44 72 PHE B N 1
ATOM 2236 C CA . PHE B 1 72 ? 4.57 -16.125 -17.375 1 97.44 72 PHE B CA 1
ATOM 2237 C C . PHE B 1 72 ? 5.031 -16.906 -18.609 1 97.44 72 PHE B C 1
ATOM 2239 O O . PHE B 1 72 ? 4.211 -17.344 -19.422 1 97.44 72 PHE B O 1
ATOM 2246 N N . SER B 1 73 ? 6.305 -17.031 -18.812 1 97.94 73 SER B N 1
ATOM 2247 C CA . SER B 1 73 ? 6.836 -17.766 -19.953 1 97.94 73 SER B CA 1
ATOM 2248 C C . SER B 1 73 ? 6.234 -19.156 -20.031 1 97.94 73 SER B C 1
ATOM 2250 O O . SER B 1 73 ? 5.977 -19.672 -21.125 1 97.94 73 SER B O 1
ATOM 2252 N N . ASN B 1 74 ? 6.047 -19.75 -18.891 1 97.94 74 ASN B N 1
ATOM 2253 C CA . ASN B 1 74 ? 5.48 -21.094 -18.844 1 97.94 74 ASN B CA 1
ATOM 2254 C C . ASN B 1 74 ? 4.051 -21.094 -18.312 1 97.94 74 ASN B C 1
ATOM 2256 O O . ASN B 1 74 ? 3.475 -22.141 -18.062 1 97.94 74 ASN B O 1
ATOM 2260 N N . LYS B 1 75 ? 3.5 -19.938 -18.094 1 96.94 75 LYS B N 1
ATOM 2261 C CA . LYS B 1 75 ? 2.117 -19.719 -17.672 1 96.94 75 LYS B CA 1
ATOM 2262 C C . LYS B 1 75 ? 1.812 -20.453 -16.375 1 96.94 75 LYS B C 1
ATOM 2264 O O . LYS B 1 75 ? 0.819 -21.172 -16.281 1 96.94 75 LYS B O 1
ATOM 2269 N N . LYS B 1 76 ? 2.662 -20.188 -15.352 1 97.06 76 LYS B N 1
ATOM 2270 C CA . LYS B 1 76 ? 2.494 -20.797 -14.039 1 97.06 76 LYS B CA 1
ATOM 2271 C C . LYS B 1 76 ? 2.734 -19.781 -12.922 1 97.06 76 LYS B C 1
ATOM 2273 O O . LYS B 1 76 ? 3.545 -18.875 -13.07 1 97.06 76 LYS B O 1
ATOM 2278 N N . LEU B 1 77 ? 2.053 -20.016 -11.891 1 96.56 77 LEU B N 1
ATOM 2279 C CA . LEU B 1 77 ? 2.191 -19.188 -10.688 1 96.56 77 LEU B CA 1
ATOM 2280 C C . LEU B 1 77 ? 2.158 -20.062 -9.438 1 96.56 77 LEU B C 1
ATOM 2282 O O . LEU B 1 77 ? 1.344 -20.984 -9.328 1 96.56 77 LEU B O 1
ATOM 2286 N N . ALA B 1 78 ? 3.08 -19.812 -8.516 1 96.38 78 ALA B N 1
ATOM 2287 C CA . ALA B 1 78 ? 3.098 -20.516 -7.238 1 96.38 78 ALA B CA 1
ATOM 2288 C C . ALA B 1 78 ? 3.15 -19.531 -6.074 1 96.38 78 ALA B C 1
ATOM 2290 O O . ALA B 1 78 ? 3.902 -18.562 -6.113 1 96.38 78 ALA B O 1
ATOM 2291 N N . LEU B 1 79 ? 2.352 -19.75 -5.098 1 95.06 79 LEU B N 1
ATOM 2292 C CA . LEU B 1 79 ? 2.324 -19 -3.848 1 95.06 79 LEU B CA 1
ATOM 2293 C C . LEU B 1 79 ? 2.5 -19.922 -2.65 1 95.06 79 LEU B C 1
ATOM 2295 O O . LEU B 1 79 ? 1.754 -20.891 -2.494 1 95.06 79 LEU B O 1
ATOM 2299 N N . GLU B 1 80 ? 3.51 -19.656 -1.888 1 93.69 80 GLU B N 1
ATOM 2300 C CA . GLU B 1 80 ? 3.723 -20.375 -0.64 1 93.69 80 GLU B CA 1
ATOM 2301 C C . GLU B 1 80 ? 3.477 -19.484 0.57 1 93.69 80 GLU B C 1
ATOM 2303 O O . GLU B 1 80 ? 4.184 -18.484 0.767 1 93.69 80 GLU B O 1
ATOM 2308 N N . LEU B 1 81 ? 2.51 -19.828 1.32 1 90.25 81 LEU B N 1
ATOM 2309 C CA . LEU B 1 81 ? 2.178 -19.062 2.518 1 90.25 81 LEU B CA 1
ATOM 2310 C C . LEU B 1 81 ? 3.316 -19.109 3.531 1 90.25 81 LEU B C 1
ATOM 2312 O O . LEU B 1 81 ? 3.838 -20.188 3.826 1 90.25 81 LEU B O 1
ATOM 2316 N N . LEU B 1 82 ? 3.775 -17.922 3.928 1 88.88 82 LEU B N 1
ATOM 2317 C CA . LEU B 1 82 ? 4.723 -17.875 5.039 1 88.88 82 LEU B CA 1
ATOM 2318 C C . LEU B 1 82 ? 3.99 -17.875 6.375 1 88.88 82 LEU B C 1
ATOM 2320 O O . LEU B 1 82 ? 3.441 -16.844 6.789 1 88.88 82 LEU B O 1
ATOM 2324 N N . GLY B 1 83 ? 3.891 -18.922 6.934 1 83.44 83 GLY B N 1
ATOM 2325 C CA . GLY B 1 83 ? 3.143 -19.125 8.164 1 83.44 83 GLY B CA 1
ATOM 2326 C C . GLY B 1 83 ? 2.58 -20.531 8.312 1 83.44 83 GLY B C 1
ATOM 2327 O O . GLY B 1 83 ? 3.072 -21.469 7.68 1 83.44 83 GLY B O 1
ATOM 2328 N N . SER B 1 84 ? 1.543 -20.594 9.32 1 81.19 84 SER B N 1
ATOM 2329 C CA . SER B 1 84 ? 0.923 -21.891 9.602 1 81.19 84 SER B CA 1
ATOM 2330 C C . SER B 1 84 ? -0.575 -21.859 9.32 1 81.19 84 SER B C 1
ATOM 2332 O O . SER B 1 84 ? -1.239 -20.844 9.578 1 81.19 84 SER B O 1
ATOM 2334 N N . PRO B 1 85 ? -0.904 -22.969 8.75 1 83.5 85 PRO B N 1
ATOM 2335 C CA . PRO B 1 85 ? -0.234 -24.188 8.273 1 83.5 85 PRO B CA 1
ATOM 2336 C C . PRO B 1 85 ? 0.5 -23.969 6.953 1 83.5 85 PRO B C 1
ATOM 2338 O O . PRO B 1 85 ? 0.208 -23.016 6.227 1 83.5 85 PRO B O 1
ATOM 2341 N N . ARG B 1 86 ? 1.396 -24.906 6.777 1 87 86 ARG B N 1
ATOM 2342 C CA . ARG B 1 86 ? 2.074 -24.828 5.488 1 87 86 ARG B CA 1
ATOM 2343 C C . ARG B 1 86 ? 1.079 -24.953 4.336 1 87 86 ARG B C 1
ATOM 2345 O O . ARG B 1 86 ? 0.38 -25.969 4.227 1 87 86 ARG B O 1
ATOM 2352 N N . THR B 1 87 ? 0.994 -23.969 3.516 1 92 87 THR B N 1
ATOM 2353 C CA . THR B 1 87 ? 0.027 -23.922 2.426 1 92 87 THR B CA 1
ATOM 2354 C C . THR B 1 87 ? 0.685 -23.422 1.143 1 92 87 THR B C 1
ATOM 2356 O O . THR B 1 87 ? 1.478 -22.469 1.173 1 92 87 THR B O 1
ATOM 2359 N N . LYS B 1 88 ? 0.343 -24.156 0.135 1 93.31 88 LYS B N 1
ATOM 2360 C CA . LYS B 1 88 ? 0.847 -23.781 -1.181 1 93.31 88 LYS B CA 1
ATOM 2361 C C . LYS B 1 88 ? -0.28 -23.719 -2.209 1 93.31 88 LYS B C 1
ATOM 2363 O O . LYS B 1 88 ? -1.158 -24.594 -2.217 1 93.31 88 LYS B O 1
ATOM 2368 N N . VAL B 1 89 ? -0.222 -22.719 -3.068 1 92.88 89 VAL B N 1
ATOM 2369 C CA . VAL B 1 89 ? -1.137 -22.609 -4.199 1 92.88 89 VAL B CA 1
ATOM 2370 C C . VAL B 1 89 ? -0.351 -22.672 -5.508 1 92.88 89 VAL B C 1
ATOM 2372 O O . VAL B 1 89 ? 0.641 -21.953 -5.676 1 92.88 89 VAL B O 1
ATOM 2375 N N . ILE B 1 90 ? -0.809 -23.531 -6.348 1 94.69 90 ILE B N 1
ATOM 2376 C CA . ILE B 1 90 ? -0.214 -23.641 -7.676 1 94.69 90 ILE B CA 1
ATOM 2377 C C . ILE B 1 90 ? -1.274 -23.375 -8.742 1 94.69 90 ILE B C 1
ATOM 2379 O O . ILE B 1 90 ? -2.344 -23.984 -8.734 1 94.69 90 ILE B O 1
ATOM 2383 N N . GLN B 1 91 ? -0.946 -22.438 -9.625 1 93.62 91 GLN B N 1
ATOM 2384 C CA . GLN B 1 91 ? -1.803 -22.172 -10.773 1 93.62 91 GLN B CA 1
ATOM 2385 C C . GLN B 1 91 ? -1.1 -22.531 -12.078 1 93.62 91 GLN B C 1
ATOM 2387 O O . GLN B 1 91 ? -0.014 -22.031 -12.367 1 93.62 91 GLN B O 1
ATOM 2392 N N . ASP B 1 92 ? -1.721 -23.422 -12.75 1 95.19 92 ASP B N 1
ATOM 2393 C CA . ASP B 1 92 ? -1.256 -23.828 -14.07 1 95.19 92 ASP B CA 1
ATOM 2394 C C . ASP B 1 92 ? -2.229 -23.375 -15.164 1 95.19 92 ASP B C 1
ATOM 2396 O O . ASP B 1 92 ? -3.252 -24.016 -15.391 1 95.19 92 ASP B O 1
ATOM 2400 N N . TYR B 1 93 ? -1.867 -22.359 -15.883 1 93.94 93 TYR B N 1
ATOM 2401 C CA . TYR B 1 93 ? -2.779 -21.734 -16.844 1 93.94 93 TYR B CA 1
ATOM 2402 C C . TYR B 1 93 ? -2.807 -22.516 -18.156 1 93.94 93 TYR B C 1
ATOM 2404 O O . TYR B 1 93 ? -3.68 -22.297 -19 1 93.94 93 TYR B O 1
ATOM 2412 N N . ASN B 1 94 ? -1.854 -23.406 -18.312 1 96.25 94 ASN B N 1
ATOM 2413 C CA . ASN B 1 94 ? -1.958 -24.312 -19.453 1 96.25 94 ASN B CA 1
ATOM 2414 C C . ASN B 1 94 ? -3.109 -25.297 -19.281 1 96.25 94 ASN B C 1
ATOM 2416 O O . ASN B 1 94 ? -3.787 -25.656 -20.25 1 96.25 94 ASN B O 1
ATOM 2420 N N . LYS B 1 95 ? -3.285 -25.703 -18.062 1 94.06 95 LYS B N 1
ATOM 2421 C CA . LYS B 1 95 ? -4.344 -26.656 -17.734 1 94.06 95 LYS B CA 1
ATOM 2422 C C . LYS B 1 95 ? -5.609 -25.938 -17.281 1 94.06 95 LYS B C 1
ATOM 2424 O O . LYS B 1 95 ? -6.652 -26.562 -17.094 1 94.06 95 LYS B O 1
ATOM 2429 N N . MET B 1 96 ? -5.426 -24.688 -17.047 1 92.25 96 MET B N 1
ATOM 2430 C CA . MET B 1 96 ? -6.496 -23.875 -16.484 1 92.25 96 MET B CA 1
ATOM 2431 C C . MET B 1 96 ? -6.965 -24.453 -15.148 1 92.25 96 MET B C 1
ATOM 2433 O O . MET B 1 96 ? -8.164 -24.578 -14.906 1 92.25 96 MET B O 1
ATOM 2437 N N . MET B 1 97 ? -5.902 -24.781 -14.305 1 91.62 97 MET B N 1
ATOM 2438 C CA . MET B 1 97 ? -6.176 -25.406 -13.008 1 91.62 97 MET B CA 1
ATOM 2439 C C . MET B 1 97 ? -5.387 -24.703 -11.906 1 91.62 97 MET B C 1
ATOM 2441 O O . MET B 1 97 ? -4.223 -24.344 -12.094 1 91.62 97 MET B O 1
ATOM 2445 N N . GLN B 1 98 ? -6.016 -24.609 -10.789 1 92.31 98 GLN B N 1
ATOM 2446 C CA . GLN B 1 98 ? -5.391 -24.203 -9.539 1 92.31 98 GLN B CA 1
ATOM 2447 C C . GLN B 1 98 ? -5.387 -25.328 -8.516 1 92.31 98 GLN B C 1
ATOM 2449 O O . GLN B 1 98 ? -6.379 -26.047 -8.375 1 92.31 98 GLN B O 1
ATOM 2454 N N . TYR B 1 99 ? -4.332 -25.5 -7.789 1 92.38 99 TYR B N 1
ATOM 2455 C CA . TYR B 1 99 ? -4.18 -26.484 -6.734 1 92.38 99 TYR B CA 1
ATOM 2456 C C . TYR B 1 99 ? -3.867 -25.828 -5.398 1 92.38 99 TYR B C 1
ATOM 2458 O O . TYR B 1 99 ? -2.975 -24.969 -5.312 1 92.38 99 TYR B O 1
ATOM 2466 N N . VAL B 1 100 ? -4.613 -26.141 -4.406 1 91.81 100 VAL B N 1
ATOM 2467 C CA . VAL B 1 100 ? -4.336 -25.688 -3.049 1 91.81 100 VAL B CA 1
ATOM 2468 C C . VAL B 1 100 ? -3.885 -26.875 -2.191 1 91.81 100 VAL B C 1
ATOM 2470 O O . VAL B 1 100 ? -4.625 -27.844 -2.021 1 91.81 100 VAL B O 1
ATOM 2473 N N . ILE B 1 101 ? -2.709 -26.75 -1.767 1 92.69 101 ILE B N 1
ATOM 2474 C CA . ILE B 1 101 ? -2.092 -27.797 -0.96 1 92.69 101 ILE B CA 1
ATOM 2475 C C . ILE B 1 101 ? -1.875 -27.297 0.464 1 92.69 101 ILE B C 1
ATOM 2477 O O . ILE B 1 101 ? -1.152 -26.328 0.68 1 92.69 101 ILE B O 1
ATOM 2481 N N . SER B 1 102 ? -2.482 -27.875 1.406 1 89.31 102 SER B N 1
ATOM 2482 C CA . SER B 1 102 ? -2.359 -27.484 2.809 1 89.31 102 SER B CA 1
ATOM 2483 C C . SER B 1 102 ? -2.092 -28.703 3.693 1 89.31 102 SER B C 1
ATOM 2485 O O . SER B 1 102 ? -3.014 -29.453 4.016 1 89.31 102 SER B O 1
ATOM 2487 N N . GLY B 1 103 ? -0.911 -28.766 4.16 1 84.38 103 GLY B N 1
ATOM 2488 C CA . GLY B 1 103 ? -0.562 -29.969 4.879 1 84.38 103 GLY B CA 1
ATOM 2489 C C . GLY B 1 103 ? -0.751 -31.234 4.051 1 84.38 103 GLY B C 1
ATOM 2490 O O . GLY B 1 103 ? -0.16 -31.375 2.977 1 84.38 103 GLY B O 1
ATOM 2491 N N . GLN B 1 104 ? -1.67 -32.062 4.562 1 84.69 104 GLN B N 1
ATOM 2492 C CA . GLN B 1 104 ? -1.9 -33.312 3.865 1 84.69 104 GLN B CA 1
ATOM 2493 C C . GLN B 1 104 ? -3.104 -33.219 2.932 1 84.69 104 GLN B C 1
ATOM 2495 O O . GLN B 1 104 ? -3.408 -34.188 2.203 1 84.69 104 GLN B O 1
ATOM 2500 N N . ASN B 1 105 ? -3.68 -32.125 2.854 1 88.69 105 ASN B N 1
ATOM 2501 C CA . ASN B 1 105 ? -4.875 -31.922 2.041 1 88.69 105 ASN B CA 1
ATOM 2502 C C . ASN B 1 105 ? -4.551 -31.156 0.764 1 88.69 105 ASN B C 1
ATOM 2504 O O . ASN B 1 105 ? -3.625 -30.344 0.74 1 88.69 105 ASN B O 1
ATOM 2508 N N . CYS B 1 106 ? -5.281 -31.562 -0.272 1 91.12 106 CYS B N 1
ATOM 2509 C CA . CYS B 1 106 ? -5.164 -30.766 -1.483 1 91.12 106 CYS B CA 1
ATOM 2510 C C . CYS B 1 106 ? -6.477 -30.75 -2.256 1 91.12 106 CYS B C 1
ATOM 2512 O O . CYS B 1 106 ? -7.324 -31.625 -2.064 1 91.12 106 CYS B O 1
ATOM 2514 N N . SER B 1 107 ? -6.688 -29.719 -3.049 1 91 107 SER B N 1
ATOM 2515 C CA . SER B 1 107 ? -7.852 -29.578 -3.914 1 91 107 SER B CA 1
ATOM 2516 C C . SER B 1 107 ? -7.477 -28.922 -5.238 1 91 107 SER B C 1
ATOM 2518 O O . SER B 1 107 ? -6.496 -28.188 -5.316 1 91 107 SER B O 1
ATOM 2520 N N . ALA B 1 108 ? -8.258 -29.312 -6.18 1 91.44 108 ALA B N 1
ATOM 2521 C CA . ALA B 1 108 ? -8.078 -28.734 -7.508 1 91.44 108 ALA B CA 1
ATOM 2522 C C . ALA B 1 108 ? -9.344 -28 -7.961 1 91.44 108 ALA B C 1
ATOM 2524 O O . ALA B 1 108 ? -10.453 -28.516 -7.801 1 91.44 108 ALA B O 1
ATOM 2525 N N . THR B 1 109 ? -9.141 -26.797 -8.477 1 89.62 109 THR B N 1
ATOM 2526 C CA . THR B 1 109 ? -10.258 -26.016 -9 1 89.62 109 THR B CA 1
ATOM 2527 C C . THR B 1 109 ? -9.898 -25.406 -10.352 1 89.62 109 THR B C 1
ATOM 2529 O O . THR B 1 109 ? -8.727 -25.156 -10.633 1 89.62 109 THR B O 1
ATOM 2532 N N . LYS B 1 110 ? -10.906 -25.203 -11.164 1 88.25 110 LYS B N 1
ATOM 2533 C CA . LYS B 1 110 ? -10.68 -24.562 -12.461 1 88.25 110 LYS B CA 1
ATOM 2534 C C . LYS B 1 110 ? -10.406 -23.078 -12.297 1 88.25 110 LYS B C 1
ATOM 2536 O O . LYS B 1 110 ? -10.992 -22.422 -11.438 1 88.25 110 LYS B O 1
ATOM 2541 N N . ILE B 1 111 ? -9.477 -22.547 -13.148 1 85 111 ILE B N 1
ATOM 2542 C CA . ILE B 1 111 ? -9.211 -21.109 -13.211 1 85 111 ILE B CA 1
ATOM 2543 C C . ILE B 1 111 ? -10.016 -20.484 -14.336 1 85 111 ILE B C 1
ATOM 2545 O O . ILE B 1 111 ? -10.242 -21.109 -15.375 1 85 111 ILE B O 1
ATOM 2549 N N . ILE B 1 112 ? -10.438 -19.25 -14.008 1 79.31 112 ILE B N 1
ATOM 2550 C CA . ILE B 1 112 ? -11.133 -18.5 -15.055 1 79.31 112 ILE B CA 1
ATOM 2551 C C . ILE B 1 112 ? -10.242 -17.359 -15.547 1 79.31 112 ILE B C 1
ATOM 2553 O O . ILE B 1 112 ? -9.672 -16.609 -14.75 1 79.31 112 ILE B O 1
ATOM 2557 N N . GLY B 1 113 ? -10.047 -17.297 -16.906 1 80.44 113 GLY B N 1
ATOM 2558 C CA . GLY B 1 113 ? -9.297 -16.203 -17.5 1 80.44 113 GLY B CA 1
ATOM 2559 C C . GLY B 1 113 ? -7.816 -16.5 -17.641 1 80.44 113 GLY B C 1
ATOM 2560 O O . GLY B 1 113 ? -7.293 -17.406 -17 1 80.44 113 GLY B O 1
ATOM 2561 N N . ASP B 1 114 ? -7.109 -15.664 -18.375 1 85.88 114 ASP B N 1
ATOM 2562 C CA . ASP B 1 114 ? -5.695 -15.867 -18.688 1 85.88 114 ASP B CA 1
ATOM 2563 C C . ASP B 1 114 ? -4.805 -15.25 -17.609 1 85.88 114 ASP B C 1
ATOM 2565 O O . ASP B 1 114 ? -5.258 -14.406 -16.828 1 85.88 114 ASP B O 1
ATOM 2569 N N . MET B 1 115 ? -3.623 -15.75 -17.656 1 89.88 115 MET B N 1
ATOM 2570 C CA . MET B 1 115 ? -2.604 -15.156 -16.797 1 89.88 115 MET B CA 1
ATOM 2571 C C . MET B 1 115 ? -2.275 -13.734 -17.234 1 89.88 115 MET B C 1
ATOM 2573 O O . MET B 1 115 ? -2.133 -13.469 -18.438 1 89.88 115 MET B O 1
ATOM 2577 N N . PHE B 1 116 ? -2.191 -12.836 -16.312 1 87.19 116 PHE B N 1
ATOM 2578 C CA . PHE B 1 116 ? -1.866 -11.445 -16.625 1 87.19 116 PHE B CA 1
ATOM 2579 C C . PHE B 1 116 ? -0.357 -11.258 -16.719 1 87.19 116 PHE B C 1
ATOM 2581 O O . PHE B 1 116 ? 0.41 -11.953 -16.062 1 87.19 116 PHE B O 1
ATOM 2588 N N . HIS B 1 117 ? -0.026 -10.312 -17.562 1 93.44 117 HIS B N 1
ATOM 2589 C CA . HIS B 1 117 ? 1.396 -10.047 -17.75 1 93.44 117 HIS B CA 1
ATOM 2590 C C . HIS B 1 117 ? 1.66 -8.562 -17.953 1 93.44 117 HIS B C 1
ATOM 2592 O O . HIS B 1 117 ? 2.482 -7.969 -17.25 1 93.44 117 HIS B O 1
ATOM 2598 N N . CYS B 1 118 ? 0.874 -8.008 -18.875 1 94.06 118 CYS B N 1
ATOM 2599 C CA . CYS B 1 118 ? 1.09 -6.605 -19.219 1 94.06 118 CYS B CA 1
ATOM 2600 C C . CYS B 1 118 ? -0.007 -5.727 -18.641 1 94.06 118 CYS B C 1
ATOM 2602 O O . CYS B 1 118 ? -1.135 -6.18 -18.438 1 94.06 118 CYS B O 1
ATOM 2604 N N . ILE B 1 119 ? 0.424 -4.504 -18.312 1 92.25 119 ILE B N 1
ATOM 2605 C CA . ILE B 1 119 ? -0.605 -3.486 -18.109 1 92.25 119 ILE B CA 1
ATOM 2606 C C . ILE B 1 119 ? -1.444 -3.355 -19.375 1 92.25 119 ILE B C 1
ATOM 2608 O O . ILE B 1 119 ? -0.906 -3.135 -20.469 1 92.25 119 ILE B O 1
ATOM 2612 N N . PRO B 1 120 ? -2.715 -3.566 -19.203 1 89.31 120 PRO B N 1
ATOM 2613 C CA . PRO B 1 120 ? -3.539 -3.535 -20.422 1 89.31 120 PRO B CA 1
ATOM 2614 C C . PRO B 1 120 ? -3.486 -2.189 -21.141 1 89.31 120 PRO B C 1
ATOM 2616 O O . PRO B 1 120 ? -3.322 -1.148 -20.484 1 89.31 120 PRO B O 1
ATOM 2619 N N . ALA B 1 121 ? -3.742 -2.219 -22.422 1 89.06 121 ALA B N 1
ATOM 2620 C CA . ALA B 1 121 ? -3.732 -1.005 -23.25 1 89.06 121 ALA B CA 1
ATOM 2621 C C . ALA B 1 121 ? -4.832 -0.041 -22.797 1 89.06 121 ALA B C 1
ATOM 2623 O O . ALA B 1 121 ? -4.715 1.172 -23 1 89.06 121 ALA B O 1
ATOM 2624 N N . SER B 1 122 ? -5.844 -0.567 -22.203 1 87.06 122 SER B N 1
ATOM 2625 C CA . SER B 1 122 ? -6.988 0.244 -21.797 1 87.06 122 SER B CA 1
ATOM 2626 C C . SER B 1 122 ? -6.742 0.913 -20.438 1 87.06 122 SER B C 1
ATOM 2628 O O . SER B 1 122 ? -7.555 1.722 -19.984 1 87.06 122 SER B O 1
ATOM 2630 N N . ALA B 1 123 ? -5.633 0.57 -19.844 1 88.88 123 ALA B N 1
ATOM 2631 C CA . ALA B 1 123 ? -5.348 1.154 -18.531 1 88.88 123 ALA B CA 1
ATOM 2632 C C . ALA B 1 123 ? -5.082 2.652 -18.641 1 88.88 123 ALA B C 1
ATOM 2634 O O . ALA B 1 123 ? -4.645 3.133 -19.703 1 88.88 123 ALA B O 1
ATOM 2635 N N . THR B 1 124 ? -5.375 3.373 -17.578 1 89 124 THR B N 1
ATOM 2636 C CA . THR B 1 124 ? -5.121 4.809 -17.516 1 89 124 THR B CA 1
ATOM 2637 C C . THR B 1 124 ? -3.893 5.098 -16.656 1 89 124 THR B C 1
ATOM 2639 O O . THR B 1 124 ? -3.816 4.672 -15.5 1 89 124 THR B O 1
ATOM 2642 N N . HIS B 1 125 ? -2.99 5.773 -17.25 1 92 125 HIS B N 1
ATOM 2643 C CA . HIS B 1 125 ? -1.848 6.242 -16.469 1 92 125 HIS B CA 1
ATOM 2644 C C . HIS B 1 125 ? -2.252 7.352 -15.508 1 92 125 HIS B C 1
ATOM 2646 O O . HIS B 1 125 ? -2.844 8.352 -15.922 1 92 125 HIS B O 1
ATOM 2652 N N . LEU B 1 126 ? -1.945 7.148 -14.258 1 87.31 126 LEU B N 1
ATOM 2653 C CA . LEU B 1 126 ? -2.344 8.117 -13.242 1 87.31 126 LEU B CA 1
ATOM 2654 C C . LEU B 1 126 ? -1.233 9.133 -12.992 1 87.31 126 LEU B C 1
ATOM 2656 O O . LEU B 1 126 ? -1.474 10.344 -13.031 1 87.31 126 LEU B O 1
ATOM 2660 N N . GLN B 1 127 ? -0.032 8.648 -12.742 1 87.56 127 GLN B N 1
ATOM 2661 C CA . GLN B 1 127 ? 1.079 9.539 -12.422 1 87.56 127 GLN B CA 1
ATOM 2662 C C . GLN B 1 127 ? 2.412 8.797 -12.477 1 87.56 127 GLN B C 1
ATOM 2664 O O . GLN B 1 127 ? 2.453 7.574 -12.328 1 87.56 127 GLN B O 1
ATOM 2669 N N . THR B 1 128 ? 3.426 9.633 -12.75 1 92.38 128 THR B N 1
ATOM 2670 C CA . THR B 1 128 ? 4.809 9.258 -12.484 1 92.38 128 THR B CA 1
ATOM 2671 C C . THR B 1 128 ? 5.332 9.961 -11.234 1 92.38 128 THR B C 1
ATOM 2673 O O . THR B 1 128 ? 5.148 11.172 -11.07 1 92.38 128 THR B O 1
ATOM 2676 N N . PHE B 1 129 ? 5.934 9.094 -10.289 1 90.5 129 PHE B N 1
ATOM 2677 C CA . PHE B 1 129 ? 6.305 9.672 -9.008 1 90.5 129 PHE B CA 1
ATOM 2678 C C . PHE B 1 129 ? 7.516 8.953 -8.422 1 90.5 129 PHE B C 1
ATOM 2680 O O . PHE B 1 129 ? 7.887 7.875 -8.883 1 90.5 129 PHE B O 1
ATOM 2687 N N . TYR B 1 130 ? 8.117 9.641 -7.355 1 92.75 130 TYR B N 1
ATOM 2688 C CA . TYR B 1 130 ? 9.25 9.039 -6.664 1 92.75 130 TYR B CA 1
ATOM 2689 C C . TYR B 1 130 ? 8.836 8.5 -5.301 1 92.75 130 TYR B C 1
ATOM 2691 O O . TYR B 1 130 ? 8.148 9.18 -4.543 1 92.75 130 TYR B O 1
ATOM 2699 N N . PHE B 1 131 ? 9.266 7.277 -5.02 1 92 131 PHE B N 1
ATOM 2700 C CA . PHE B 1 131 ? 9.273 6.762 -3.654 1 92 131 PHE B CA 1
ATOM 2701 C C . PHE B 1 131 ? 10.633 6.98 -3.002 1 92 131 PHE B C 1
ATOM 2703 O O . PHE B 1 131 ? 11.672 6.797 -3.643 1 92 131 PHE B O 1
ATOM 2710 N N . GLY B 1 132 ? 10.609 7.418 -1.697 1 91.25 132 GLY B N 1
ATOM 2711 C CA . GLY B 1 132 ? 11.852 7.535 -0.942 1 91.25 132 GLY B CA 1
ATOM 2712 C C . GLY B 1 132 ? 12.625 8.797 -1.255 1 91.25 132 GLY B C 1
ATOM 2713 O O . GLY B 1 132 ? 13.859 8.797 -1.238 1 91.25 132 GLY B O 1
ATOM 2714 N N . GLY B 1 133 ? 11.969 9.781 -1.68 1 89.06 133 GLY B N 1
ATOM 2715 C CA . GLY B 1 133 ? 12.648 11.023 -2.043 1 89.06 133 GLY B CA 1
ATOM 2716 C C . GLY B 1 133 ? 12.977 11.109 -3.52 1 89.06 133 GLY B C 1
ATOM 2717 O O . GLY B 1 133 ? 12.773 10.148 -4.266 1 89.06 133 GLY B O 1
ATOM 2718 N N . MET B 1 134 ? 13.562 12.195 -3.867 1 86.5 134 MET B N 1
ATOM 2719 C CA . MET B 1 134 ? 13.789 12.484 -5.281 1 86.5 134 MET B CA 1
ATOM 2720 C C . MET B 1 134 ? 14.922 11.625 -5.832 1 86.5 134 MET B C 1
ATOM 2722 O O . MET B 1 134 ? 15.094 11.516 -7.047 1 86.5 134 MET B O 1
ATOM 2726 N N . GLN B 1 135 ? 15.727 11.023 -4.977 1 86.62 135 GLN B N 1
ATOM 2727 C CA . GLN B 1 135 ? 16.766 10.086 -5.402 1 86.62 135 GLN B CA 1
ATOM 2728 C C . GLN B 1 135 ? 16.312 8.641 -5.195 1 86.62 135 GLN B C 1
ATOM 2730 O O . GLN B 1 135 ? 17.125 7.719 -5.273 1 86.62 135 GLN B O 1
ATOM 2735 N N . GLY B 1 136 ? 15.094 8.5 -4.945 1 93.19 136 GLY B N 1
ATOM 2736 C CA . GLY B 1 136 ? 14.562 7.176 -4.672 1 93.19 136 GLY B CA 1
ATOM 2737 C C . GLY B 1 136 ? 14.141 6.434 -5.926 1 93.19 136 GLY B C 1
ATOM 2738 O O . GLY B 1 136 ? 14.812 6.504 -6.953 1 93.19 136 GLY B O 1
ATOM 2739 N N . LEU B 1 137 ? 13.125 5.66 -5.848 1 94.19 137 LEU B N 1
ATOM 2740 C CA . LEU B 1 137 ? 12.641 4.777 -6.902 1 94.19 137 LEU B CA 1
ATOM 2741 C C . LEU B 1 137 ? 11.57 5.469 -7.742 1 94.19 137 LEU B C 1
ATOM 2743 O O . LEU B 1 137 ? 10.516 5.852 -7.227 1 94.19 137 LEU B O 1
ATOM 2747 N N . LEU B 1 138 ? 11.812 5.672 -9.031 1 94.94 138 LEU B N 1
ATOM 2748 C CA . LEU B 1 138 ? 10.836 6.25 -9.945 1 94.94 138 LEU B CA 1
ATOM 2749 C C . LEU B 1 138 ? 9.766 5.23 -10.32 1 94.94 138 LEU B C 1
ATOM 2751 O O . LEU B 1 138 ? 10.086 4.113 -10.727 1 94.94 138 LEU B O 1
ATOM 2755 N N . MET B 1 139 ? 8.508 5.68 -10.164 1 94.19 139 MET B N 1
ATOM 2756 C CA . MET B 1 139 ? 7.375 4.762 -10.273 1 94.19 139 MET B CA 1
ATOM 2757 C C . MET B 1 139 ? 6.348 5.277 -11.281 1 94.19 139 MET B C 1
ATOM 2759 O O . MET B 1 139 ? 6.336 6.469 -11.602 1 94.19 139 MET B O 1
ATOM 2763 N N . ASP B 1 140 ? 5.516 4.324 -11.766 1 93.81 140 ASP B N 1
ATOM 2764 C CA . ASP B 1 140 ? 4.297 4.66 -12.5 1 93.81 140 ASP B CA 1
ATOM 2765 C C . ASP B 1 140 ? 3.074 3.998 -11.859 1 93.81 140 ASP B C 1
ATOM 2767 O O . ASP B 1 140 ? 3.104 2.809 -11.539 1 93.81 140 ASP B O 1
ATOM 2771 N N . ALA B 1 141 ? 2.066 4.809 -11.703 1 91.5 141 ALA B N 1
ATOM 2772 C CA . ALA B 1 141 ? 0.786 4.285 -11.227 1 91.5 141 ALA B CA 1
ATOM 2773 C C . ALA B 1 141 ? -0.22 4.188 -12.375 1 91.5 141 ALA B C 1
ATOM 2775 O O . ALA B 1 141 ? -0.348 5.117 -13.18 1 91.5 141 ALA B O 1
ATOM 2776 N N . TRP B 1 142 ? -0.948 3.02 -12.43 1 91.06 142 TRP B N 1
ATOM 2777 C CA . TRP B 1 142 ? -1.936 2.766 -13.477 1 91.06 142 TRP B CA 1
ATOM 2778 C C . TRP B 1 142 ? -3.27 2.342 -12.875 1 91.06 142 TRP B C 1
ATOM 2780 O O . TRP B 1 142 ? -3.309 1.536 -11.938 1 91.06 142 TRP B O 1
ATOM 2790 N N . GLN B 1 143 ? -4.297 2.928 -13.375 1 87.69 143 GLN B N 1
ATOM 2791 C CA . GLN B 1 143 ? -5.637 2.424 -13.086 1 87.69 143 GLN B CA 1
ATOM 2792 C C . GLN B 1 143 ? -6.074 1.399 -14.125 1 87.69 143 GLN B C 1
ATOM 2794 O O . GLN B 1 143 ? -6.082 1.688 -15.328 1 87.69 143 GLN B O 1
ATOM 2799 N N . VAL B 1 144 ? -6.297 0.294 -13.586 1 83.94 144 VAL B N 1
ATOM 2800 C CA . VAL B 1 144 ? -6.688 -0.8 -14.469 1 83.94 144 VAL B CA 1
ATOM 2801 C C . VAL B 1 144 ? -8.148 -1.171 -14.219 1 83.94 144 VAL B C 1
ATOM 2803 O O . VAL B 1 144 ? -8.547 -1.393 -13.078 1 83.94 144 VAL B O 1
ATOM 2806 N N . THR B 1 145 ? -8.93 -0.94 -15.258 1 72.81 145 THR B N 1
ATOM 2807 C CA . THR B 1 145 ? -10.289 -1.468 -15.234 1 72.81 145 THR B CA 1
ATOM 2808 C C . THR B 1 145 ? -10.461 -2.58 -16.266 1 72.81 145 THR B C 1
ATOM 2810 O O . THR B 1 145 ? -10.031 -2.438 -17.422 1 72.81 145 THR B O 1
ATOM 2813 N N . ALA B 1 146 ? -10.414 -3.781 -15.852 1 61.56 146 ALA B N 1
ATOM 2814 C CA . ALA B 1 146 ? -10.586 -4.848 -16.828 1 61.56 146 ALA B CA 1
ATOM 2815 C C . ALA B 1 146 ? -11.773 -5.734 -16.469 1 61.56 146 ALA B C 1
ATOM 2817 O O . ALA B 1 146 ? -12.102 -5.895 -15.289 1 61.56 146 ALA B O 1
ATOM 2818 N N . PRO B 1 147 ? -12.398 -6.102 -17.516 1 59.16 147 PRO B N 1
ATOM 2819 C CA . PRO B 1 147 ? -13.422 -7.113 -17.25 1 59.16 147 PRO B CA 1
ATOM 2820 C C . PRO B 1 147 ? -12.883 -8.312 -16.469 1 59.16 147 PRO B C 1
ATOM 2822 O O . PRO B 1 147 ? -11.75 -8.742 -16.703 1 59.16 147 PRO B O 1
ATOM 2825 N N . GLY B 1 148 ? -13.578 -8.766 -15.344 1 60.75 148 GLY B N 1
ATOM 2826 C CA . GLY B 1 148 ? -13.18 -9.922 -14.562 1 60.75 148 GLY B CA 1
ATOM 2827 C C . GLY B 1 148 ? -12.375 -9.555 -13.328 1 60.75 148 GLY B C 1
ATOM 2828 O O . GLY B 1 148 ? -12.164 -10.391 -12.445 1 60.75 148 GLY B O 1
ATOM 2829 N N . LEU B 1 149 ? -11.859 -8.273 -13.508 1 61.91 149 LEU B N 1
ATOM 2830 C CA . LEU B 1 149 ? -11.172 -7.82 -12.297 1 61.91 149 LEU B CA 1
ATOM 2831 C C . LEU B 1 149 ? -12.172 -7.492 -11.195 1 61.91 149 LEU B C 1
ATOM 2833 O O . LEU B 1 149 ? -13.266 -6.988 -11.469 1 61.91 149 LEU B O 1
ATOM 2837 N N . GLY B 1 150 ? -12.305 -8.195 -10.156 1 60.25 150 GLY B N 1
ATOM 2838 C CA . GLY B 1 150 ? -13.234 -8.062 -9.047 1 60.25 150 GLY B CA 1
ATOM 2839 C C . GLY B 1 150 ? -13.258 -6.664 -8.453 1 60.25 150 GLY B C 1
ATOM 2840 O O . GLY B 1 150 ? -13.68 -6.473 -7.309 1 60.25 150 GLY B O 1
ATOM 2841 N N . GLY B 1 151 ? -12.914 -5.551 -9.391 1 70.62 151 GLY B N 1
ATOM 2842 C CA . GLY B 1 151 ? -12.969 -4.219 -8.797 1 70.62 151 GLY B CA 1
ATOM 2843 C C . GLY B 1 151 ? -12.047 -3.229 -9.477 1 70.62 151 GLY B C 1
ATOM 2844 O O . GLY B 1 151 ? -11.586 -3.465 -10.602 1 70.62 151 GLY B O 1
ATOM 2845 N N . ASP B 1 152 ? -11.961 -2.121 -8.812 1 75.81 152 ASP B N 1
ATOM 2846 C CA . ASP B 1 152 ? -11.023 -1.098 -9.258 1 75.81 152 ASP B CA 1
ATOM 2847 C C . ASP B 1 152 ? -9.602 -1.41 -8.789 1 75.81 152 ASP B C 1
ATOM 2849 O O . ASP B 1 152 ? -9.383 -1.681 -7.605 1 75.81 152 ASP B O 1
ATOM 2853 N N . LEU B 1 153 ? -8.781 -1.5 -9.766 1 84.19 153 LEU B N 1
ATOM 2854 C CA . LEU B 1 153 ? -7.402 -1.893 -9.477 1 84.19 153 LEU B CA 1
ATOM 2855 C C . LEU B 1 153 ? -6.43 -0.77 -9.828 1 84.19 153 LEU B C 1
ATOM 2857 O O . LEU B 1 153 ? -6.516 -0.189 -10.914 1 84.19 153 LEU B O 1
ATOM 2861 N N . VAL B 1 154 ? -5.66 -0.425 -8.883 1 86.62 154 VAL B N 1
ATOM 2862 C CA . VAL B 1 154 ? -4.516 0.446 -9.125 1 86.62 154 VAL B CA 1
ATOM 2863 C C . VAL B 1 154 ? -3.221 -0.342 -8.945 1 86.62 154 VAL B C 1
ATOM 2865 O O . VAL B 1 154 ? -3.057 -1.061 -7.957 1 86.62 154 VAL B O 1
ATOM 2868 N N . VAL B 1 155 ? -2.365 -0.204 -9.945 1 91.25 155 VAL B N 1
ATOM 2869 C CA . VAL B 1 155 ? -1.094 -0.914 -9.859 1 91.25 155 VAL B CA 1
ATOM 2870 C C . VAL B 1 155 ? 0.06 0.086 -9.906 1 91.25 155 VAL B C 1
ATOM 2872 O O . VAL B 1 155 ? 0.008 1.069 -10.648 1 91.25 155 VAL B O 1
ATOM 2875 N N . ASP B 1 156 ? 1.033 -0.197 -9.102 1 92.69 156 ASP B N 1
ATOM 2876 C CA . ASP B 1 156 ? 2.283 0.558 -9.102 1 92.69 156 ASP B CA 1
ATOM 2877 C C . ASP B 1 156 ? 3.445 -0.302 -9.594 1 92.69 156 ASP B C 1
ATOM 2879 O O . ASP B 1 156 ? 3.684 -1.392 -9.07 1 92.69 156 ASP B O 1
ATOM 2883 N N . VAL B 1 157 ? 4.152 0.239 -10.586 1 96.12 157 VAL B N 1
ATOM 2884 C CA . VAL B 1 157 ? 5.328 -0.438 -11.125 1 96.12 157 VAL B CA 1
ATOM 2885 C C . VAL B 1 157 ? 6.488 0.549 -11.234 1 96.12 157 VAL B C 1
ATOM 2887 O O . VAL B 1 157 ? 6.277 1.764 -11.258 1 96.12 157 VAL B O 1
ATOM 2890 N N . THR B 1 158 ? 7.676 -0.04 -11.242 1 96.62 158 THR B N 1
ATOM 2891 C CA . THR B 1 158 ? 8.812 0.838 -11.5 1 96.62 158 THR B CA 1
ATOM 2892 C C . THR B 1 158 ? 8.75 1.408 -12.914 1 96.62 158 THR B C 1
ATOM 2894 O O . THR B 1 158 ? 8.344 0.717 -13.844 1 96.62 158 THR B O 1
ATOM 2897 N N . HIS B 1 159 ? 9.195 2.666 -12.953 1 95.12 159 HIS B N 1
ATOM 2898 C CA . HIS B 1 159 ? 9.211 3.332 -14.25 1 95.12 159 HIS B CA 1
ATOM 2899 C C . HIS B 1 159 ? 10.117 2.6 -15.234 1 95.12 159 HIS B C 1
ATOM 2901 O O . HIS B 1 159 ? 9.781 2.467 -16.422 1 95.12 159 HIS B O 1
ATOM 2907 N N . ASP B 1 160 ? 11.258 2.211 -14.695 1 93.38 160 ASP B N 1
ATOM 2908 C CA . ASP B 1 160 ? 12.172 1.401 -15.492 1 93.38 160 ASP B CA 1
ATOM 2909 C C . ASP B 1 160 ? 12.047 -0.078 -15.133 1 93.38 160 ASP B C 1
ATOM 2911 O O . ASP B 1 160 ? 12.109 -0.448 -13.961 1 93.38 160 ASP B O 1
ATOM 2915 N N . GLY B 1 161 ? 11.766 -0.892 -16.109 1 95.5 161 GLY B N 1
ATOM 2916 C CA . GLY B 1 161 ? 11.758 -2.336 -15.938 1 95.5 161 GLY B CA 1
ATOM 2917 C C . GLY B 1 161 ? 10.391 -2.889 -15.602 1 95.5 161 GLY B C 1
ATOM 2918 O O . GLY B 1 161 ? 10.188 -4.105 -15.594 1 95.5 161 GLY B O 1
ATOM 2919 N N . CYS B 1 162 ? 9.508 -2.07 -15.211 1 97.38 162 CYS B N 1
ATOM 2920 C CA . CYS B 1 162 ? 8.125 -2.443 -14.938 1 97.38 162 CYS B CA 1
ATOM 2921 C C . CYS B 1 162 ? 8.055 -3.502 -13.844 1 97.38 162 CYS B C 1
ATOM 2923 O O . CYS B 1 162 ? 7.324 -4.484 -13.977 1 97.38 162 CYS B O 1
ATOM 2925 N N . ILE B 1 163 ? 8.859 -3.344 -12.883 1 97.5 163 ILE B N 1
ATOM 2926 C CA . ILE B 1 163 ? 8.859 -4.262 -11.758 1 97.5 163 ILE B CA 1
ATOM 2927 C C . ILE B 1 163 ? 7.676 -3.959 -10.844 1 97.5 163 ILE B C 1
ATOM 2929 O O . ILE B 1 163 ? 7.469 -2.811 -10.445 1 97.5 163 ILE B O 1
ATOM 2933 N N . PRO B 1 164 ? 6.871 -4.945 -10.516 1 96.31 164 PRO B N 1
ATOM 2934 C CA . PRO B 1 164 ? 5.703 -4.652 -9.688 1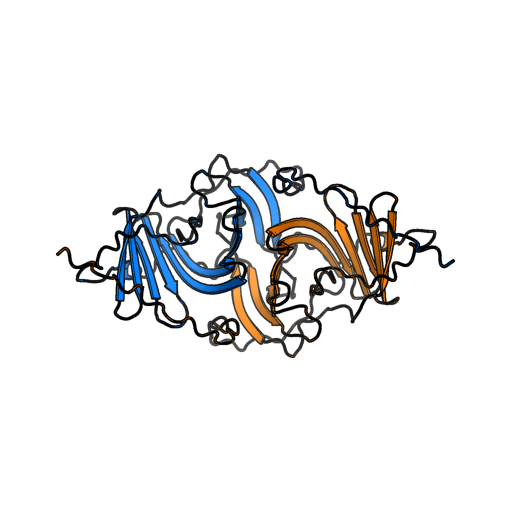 96.31 164 PRO B CA 1
ATOM 2935 C C . PRO B 1 164 ? 6.078 -4.258 -8.258 1 96.31 164 PRO B C 1
ATOM 2937 O O . PRO B 1 164 ? 7.023 -4.809 -7.691 1 96.31 164 PRO B O 1
ATOM 2940 N N . VAL B 1 165 ? 5.301 -3.322 -7.715 1 94.38 165 VAL B N 1
ATOM 2941 C CA . VAL B 1 165 ? 5.598 -2.861 -6.363 1 94.38 165 VAL B CA 1
ATOM 2942 C C . VAL B 1 165 ? 4.348 -2.971 -5.496 1 94.38 165 VAL B C 1
ATOM 2944 O O . VAL B 1 165 ? 4.418 -3.432 -4.352 1 94.38 165 VAL B O 1
ATOM 2947 N N . ALA B 1 166 ? 3.191 -2.562 -6.031 1 90.75 166 ALA B N 1
ATOM 2948 C CA . ALA B 1 166 ? 1.986 -2.615 -5.207 1 90.75 166 ALA B CA 1
ATOM 2949 C C . ALA B 1 166 ? 0.733 -2.703 -6.07 1 90.75 166 ALA B C 1
ATOM 2951 O O . ALA B 1 166 ? 0.753 -2.316 -7.242 1 90.75 166 ALA B O 1
ATOM 2952 N N . GLU B 1 167 ? -0.313 -3.279 -5.441 1 89.62 167 GLU B N 1
ATOM 2953 C CA . GLU B 1 167 ? -1.668 -3.299 -5.984 1 89.62 167 GLU B CA 1
ATOM 2954 C C . GLU B 1 167 ? -2.697 -2.936 -4.918 1 89.62 167 GLU B C 1
ATOM 2956 O O . GLU B 1 167 ? -2.584 -3.363 -3.768 1 89.62 167 GLU B O 1
ATOM 2961 N N . VAL B 1 168 ? -3.568 -2.102 -5.301 1 83.88 168 VAL B N 1
ATOM 2962 C CA . VAL B 1 168 ? -4.723 -1.818 -4.453 1 83.88 168 VAL B CA 1
ATOM 2963 C C . VAL B 1 168 ? -6.008 -2.168 -5.199 1 83.88 168 VAL B C 1
ATOM 2965 O O . VAL B 1 168 ? -6.246 -1.669 -6.305 1 83.88 168 VAL B O 1
ATOM 2968 N N . ILE B 1 169 ? -6.75 -2.996 -4.57 1 82.69 169 ILE B N 1
ATOM 2969 C CA . ILE B 1 169 ? -8.016 -3.416 -5.16 1 82.69 169 ILE B CA 1
ATOM 2970 C C . ILE B 1 169 ? -9.172 -3.014 -4.25 1 82.69 169 ILE B C 1
ATOM 2972 O O . ILE B 1 169 ? -9.172 -3.342 -3.061 1 82.69 169 ILE B O 1
ATOM 2976 N N . THR B 1 170 ? -10.008 -2.316 -4.828 1 75.88 170 THR B N 1
ATOM 2977 C CA . THR B 1 170 ? -11.242 -1.999 -4.105 1 75.88 170 THR B CA 1
ATOM 2978 C C . THR B 1 170 ? -12.445 -2.633 -4.793 1 75.88 170 THR B C 1
ATOM 2980 O O . THR B 1 170 ? -12.609 -2.51 -6.008 1 75.88 170 THR B O 1
ATOM 2983 N N . ASN B 1 171 ? -13.156 -3.395 -4.043 1 76.19 171 ASN B N 1
ATOM 2984 C CA . ASN B 1 171 ? -14.375 -4.035 -4.527 1 76.19 171 ASN B CA 1
ATOM 2985 C C . ASN B 1 171 ? -15.594 -3.584 -3.734 1 76.19 171 ASN B C 1
ATOM 2987 O O . ASN B 1 171 ? -15.828 -4.059 -2.619 1 76.19 171 ASN B O 1
ATOM 2991 N N . LYS B 1 172 ? -16.375 -2.787 -4.332 1 69.69 172 LYS B N 1
ATOM 2992 C CA . LYS B 1 172 ? -17.531 -2.232 -3.643 1 69.69 172 LYS B CA 1
ATOM 2993 C C . LYS B 1 172 ? -18.609 -3.295 -3.428 1 69.69 172 LYS B C 1
ATOM 2995 O O . LYS B 1 172 ? -19.25 -3.338 -2.373 1 69.69 172 LYS B O 1
ATOM 3000 N N . GLU B 1 173 ? -18.734 -4.168 -4.414 1 71.75 173 GLU B N 1
ATOM 3001 C CA . GLU B 1 173 ? -19.75 -5.211 -4.316 1 71.75 173 GLU B CA 1
ATOM 3002 C C . GLU B 1 173 ? -19.422 -6.207 -3.211 1 71.75 173 GLU B C 1
ATOM 3004 O O . GLU B 1 173 ? -20.281 -6.586 -2.424 1 71.75 173 GLU B O 1
ATOM 3009 N N . ALA B 1 174 ? -18.219 -6.559 -3.135 1 70.94 174 ALA B N 1
ATOM 3010 C CA . ALA B 1 174 ? -17.781 -7.516 -2.123 1 70.94 174 ALA B CA 1
ATOM 3011 C C . ALA B 1 174 ? -17.438 -6.812 -0.817 1 70.94 174 ALA B C 1
ATOM 3013 O O . ALA B 1 174 ? -17.125 -7.461 0.185 1 70.94 174 ALA B O 1
ATOM 3014 N N . GLN B 1 175 ? -17.5 -5.504 -0.835 1 74.38 175 GLN B N 1
ATOM 3015 C CA . GLN B 1 175 ? -17.156 -4.699 0.333 1 74.38 175 GLN B CA 1
ATOM 3016 C C . GLN B 1 175 ? -15.781 -5.078 0.877 1 74.38 175 GLN B C 1
ATOM 3018 O O . GLN B 1 175 ? -15.648 -5.43 2.051 1 74.38 175 GLN B O 1
ATOM 3023 N N . SER B 1 176 ? -14.797 -4.992 -0.019 1 78.19 176 SER B N 1
ATOM 3024 C CA . SER B 1 176 ? -13.445 -5.383 0.373 1 78.19 176 SER B CA 1
ATOM 3025 C C . SER B 1 176 ? -12.406 -4.441 -0.224 1 78.19 176 SER B C 1
ATOM 3027 O O . SER B 1 176 ? -12.656 -3.793 -1.242 1 78.19 176 SER B O 1
ATOM 3029 N N . MET B 1 177 ? -11.336 -4.301 0.463 1 78.5 177 MET B N 1
ATOM 3030 C CA . MET B 1 177 ? -10.125 -3.633 -0.007 1 78.5 177 MET B CA 1
ATOM 3031 C C . MET B 1 177 ? -8.891 -4.504 0.23 1 78.5 177 MET B C 1
ATOM 3033 O O . MET B 1 177 ? -8.742 -5.086 1.305 1 78.5 177 MET B O 1
ATOM 3037 N N . THR B 1 178 ? -8.148 -4.641 -0.822 1 83.38 178 THR B N 1
ATOM 3038 C CA . THR B 1 178 ? -6.941 -5.461 -0.737 1 83.38 178 THR B CA 1
ATOM 3039 C C . THR B 1 178 ? -5.711 -4.66 -1.163 1 83.38 178 THR B C 1
ATOM 3041 O O . THR B 1 178 ? -5.738 -3.967 -2.182 1 83.38 178 THR B O 1
ATOM 3044 N N . VAL B 1 179 ? -4.801 -4.707 -0.357 1 83.88 179 VAL B N 1
ATOM 3045 C CA . VAL B 1 179 ? -3.508 -4.129 -0.703 1 83.88 179 VAL B CA 1
ATOM 3046 C C . VAL B 1 179 ? -2.463 -5.234 -0.827 1 83.88 179 VAL B C 1
ATOM 3048 O O . VAL B 1 179 ? -2.291 -6.043 0.091 1 83.88 179 VAL B O 1
ATOM 3051 N N . LEU B 1 180 ? -1.842 -5.277 -1.979 1 89.56 180 LEU B N 1
ATOM 3052 C CA . LEU B 1 180 ? -0.717 -6.176 -2.209 1 89.56 180 LEU B CA 1
ATOM 3053 C C . LEU B 1 180 ? 0.575 -5.391 -2.41 1 89.56 180 LEU B C 1
ATOM 3055 O O . LEU B 1 180 ? 0.585 -4.371 -3.104 1 89.56 180 LEU B O 1
ATOM 3059 N N . THR B 1 181 ? 1.592 -5.852 -1.787 1 89.62 181 THR B N 1
ATOM 3060 C CA . THR B 1 181 ? 2.924 -5.316 -2.057 1 89.62 181 THR B CA 1
ATOM 3061 C C . THR B 1 181 ? 3.891 -6.438 -2.426 1 89.62 181 THR B C 1
ATOM 3063 O O . THR B 1 181 ? 3.75 -7.566 -1.953 1 89.62 181 THR B O 1
ATOM 3066 N N . TYR B 1 182 ? 4.875 -6.109 -3.242 1 93.75 182 TYR B N 1
ATOM 3067 C CA . TYR B 1 182 ? 5.883 -7.059 -3.703 1 93.75 182 TYR B CA 1
ATOM 3068 C C . TYR B 1 182 ? 7.281 -6.613 -3.297 1 93.75 182 TYR B C 1
ATOM 3070 O O . TYR B 1 182 ? 7.656 -5.457 -3.506 1 93.75 182 TYR B O 1
ATOM 3078 N N . ALA B 1 183 ? 8.008 -7.582 -2.787 1 93.69 183 ALA B N 1
ATOM 3079 C CA . ALA B 1 183 ? 9.328 -7.223 -2.271 1 93.69 183 ALA B CA 1
ATOM 3080 C C . ALA B 1 183 ? 10.359 -8.289 -2.627 1 93.69 183 ALA B C 1
ATOM 3082 O O . ALA B 1 183 ? 10.008 -9.406 -3 1 93.69 183 ALA B O 1
ATOM 3083 N N . ASP B 1 184 ? 11.594 -7.902 -2.582 1 95.25 184 ASP B N 1
ATOM 3084 C CA . ASP B 1 184 ? 12.742 -8.781 -2.746 1 95.25 184 ASP B CA 1
ATOM 3085 C C . ASP B 1 184 ? 12.648 -9.578 -4.043 1 95.25 184 ASP B C 1
ATOM 3087 O O . ASP B 1 184 ? 12.891 -10.789 -4.055 1 95.25 184 ASP B O 1
ATOM 3091 N N . ILE B 1 185 ? 12.242 -8.875 -5.02 1 96.44 185 ILE B N 1
ATOM 3092 C CA . ILE B 1 185 ? 12.039 -9.531 -6.309 1 96.44 185 ILE B CA 1
ATOM 3093 C C . ILE B 1 185 ? 13.391 -9.859 -6.938 1 96.44 185 ILE B C 1
ATOM 3095 O O . ILE B 1 185 ? 14.266 -8.992 -7.035 1 96.44 185 ILE B O 1
ATOM 3099 N N . THR B 1 186 ? 13.562 -11.062 -7.312 1 97.38 186 THR B N 1
ATOM 3100 C CA . THR B 1 186 ? 14.688 -11.539 -8.109 1 97.38 186 THR B CA 1
ATOM 3101 C C . THR B 1 186 ? 14.203 -12.102 -9.445 1 97.38 186 THR B C 1
ATOM 3103 O O . THR B 1 186 ? 13.133 -12.711 -9.516 1 97.38 186 THR B O 1
ATOM 3106 N N . MET B 1 187 ? 15.016 -11.883 -10.43 1 97.25 187 MET B N 1
ATOM 3107 C CA . MET B 1 187 ? 14.602 -12.297 -11.766 1 97.25 187 MET B CA 1
ATOM 3108 C C . MET B 1 187 ? 14.812 -13.789 -11.969 1 97.25 187 MET B C 1
ATOM 3110 O O . MET B 1 187 ? 15.766 -14.367 -11.453 1 97.25 187 MET B O 1
ATOM 3114 N N . GLY B 1 188 ? 13.898 -14.375 -12.75 1 97.62 188 GLY B N 1
ATOM 3115 C CA . GLY B 1 188 ? 13.984 -15.789 -13.07 1 97.62 188 GLY B CA 1
ATOM 3116 C C . GLY B 1 188 ? 13.297 -16.672 -12.047 1 97.62 188 GLY B C 1
ATOM 3117 O O . GLY B 1 188 ? 12.656 -16.172 -11.117 1 97.62 188 GLY B O 1
ATOM 3118 N N . ILE B 1 189 ? 13.305 -17.969 -12.32 1 98.31 189 ILE B N 1
ATOM 3119 C CA . ILE B 1 189 ? 12.828 -19.047 -11.445 1 98.31 189 ILE B CA 1
ATOM 3120 C C . ILE B 1 189 ? 14 -19.938 -11.039 1 98.31 189 ILE B C 1
ATOM 3122 O O . ILE B 1 189 ? 14.625 -20.578 -11.883 1 98.31 189 ILE B O 1
ATOM 3126 N N . ARG B 1 190 ? 14.234 -19.984 -9.812 1 97.25 190 ARG B N 1
ATOM 3127 C CA . ARG B 1 190 ? 15.406 -20.688 -9.32 1 97.25 190 ARG B CA 1
ATOM 3128 C C . ARG B 1 190 ? 15.234 -22.203 -9.461 1 97.25 190 ARG B C 1
ATOM 3130 O O . ARG B 1 190 ? 16.156 -22.906 -9.875 1 97.25 190 ARG B O 1
ATOM 3137 N N . ASP B 1 191 ? 14.148 -22.734 -9.023 1 97.56 191 ASP B N 1
ATOM 3138 C CA . ASP B 1 191 ? 13.836 -24.172 -9.062 1 97.56 191 ASP B CA 1
ATOM 3139 C C . ASP B 1 191 ? 12.438 -24.406 -9.625 1 97.56 191 ASP B C 1
ATOM 3141 O O . ASP B 1 191 ? 11.438 -24.188 -8.938 1 97.56 191 ASP B O 1
ATOM 3145 N N . PRO B 1 192 ? 12.359 -24.953 -10.836 1 96.81 192 PRO B N 1
ATOM 3146 C CA . PRO B 1 192 ? 11.047 -25.156 -11.453 1 96.81 192 PRO B CA 1
ATOM 3147 C C . PRO B 1 192 ? 10.172 -26.141 -10.672 1 96.81 192 PRO B C 1
ATOM 3149 O O . PRO B 1 192 ? 8.969 -26.219 -10.914 1 96.81 192 PRO B O 1
ATOM 3152 N N . GLN B 1 193 ? 10.672 -26.844 -9.648 1 97 193 GLN B N 1
ATOM 3153 C CA . GLN B 1 193 ? 9.883 -27.797 -8.867 1 97 193 GLN B CA 1
ATOM 3154 C C . GLN B 1 193 ? 8.875 -27.062 -7.98 1 97 193 GLN B C 1
ATOM 3156 O O . GLN B 1 193 ? 7.973 -27.688 -7.418 1 97 193 GLN B O 1
ATOM 3161 N N . VAL B 1 194 ? 9.016 -25.828 -7.949 1 97.44 194 VAL B N 1
ATOM 3162 C CA . VAL B 1 194 ? 8.094 -25.031 -7.145 1 97.44 194 VAL B CA 1
ATOM 3163 C C . VAL B 1 194 ? 6.684 -25.125 -7.719 1 97.44 194 VAL B C 1
ATOM 3165 O O . VAL B 1 194 ? 5.699 -24.875 -7.016 1 97.44 194 VAL B O 1
ATOM 3168 N N . PHE B 1 195 ? 6.57 -25.562 -8.977 1 97.56 195 PHE B N 1
ATOM 3169 C CA . PHE B 1 195 ? 5.266 -25.641 -9.625 1 97.56 195 PHE B CA 1
ATOM 3170 C C . PHE B 1 195 ? 4.734 -27.062 -9.625 1 97.56 195 PHE B C 1
ATOM 3172 O O . PHE B 1 195 ? 3.689 -27.344 -10.219 1 97.56 195 PHE B O 1
ATOM 3179 N N . ASN B 1 196 ? 5.438 -27.953 -8.945 1 95.56 196 ASN B N 1
ATOM 3180 C CA . ASN B 1 196 ? 4.992 -29.344 -8.922 1 95.56 196 ASN B CA 1
ATOM 3181 C C . ASN B 1 196 ? 3.699 -29.5 -8.125 1 95.56 196 ASN B C 1
ATOM 3183 O O . ASN B 1 196 ? 3.545 -28.906 -7.055 1 95.56 196 ASN B O 1
ATOM 3187 N N . VAL B 1 197 ? 2.816 -30.312 -8.641 1 93.5 197 VAL B N 1
ATOM 3188 C CA . VAL B 1 197 ? 1.576 -30.656 -7.965 1 93.5 197 VAL B CA 1
ATOM 3189 C C . VAL B 1 197 ? 1.687 -32.062 -7.387 1 93.5 197 VAL B C 1
ATOM 3191 O O . VAL B 1 197 ? 2.494 -32.875 -7.852 1 93.5 197 VAL B O 1
ATOM 3194 N N . PRO B 1 198 ? 0.868 -32.281 -6.406 1 90 198 PRO B N 1
ATOM 3195 C CA . PRO B 1 198 ? 0.973 -33.594 -5.766 1 90 198 PRO B CA 1
ATOM 3196 C C . PRO B 1 198 ? 0.582 -34.75 -6.695 1 90 198 PRO B C 1
ATOM 3198 O O . PRO B 1 198 ? -0.167 -34.531 -7.656 1 90 198 PRO B O 1
ATOM 3201 N N . SER B 1 199 ? 1.142 -35.875 -6.418 1 86.69 199 SER B N 1
ATOM 3202 C CA . SER B 1 199 ? 0.746 -37.188 -6.941 1 86.69 199 SER B CA 1
ATOM 3203 C C . SER B 1 199 ? 0.356 -38.156 -5.816 1 86.69 199 SER B C 1
ATOM 3205 O O . SER B 1 199 ? 1.114 -38.344 -4.863 1 86.69 199 SER B O 1
ATOM 3207 N N . PRO B 1 200 ? -0.807 -38.656 -5.977 1 85.19 200 PRO B N 1
ATOM 3208 C CA . PRO B 1 200 ? -1.828 -38.562 -7.02 1 85.19 200 PRO B CA 1
ATOM 3209 C C . PRO B 1 200 ? -2.459 -37.156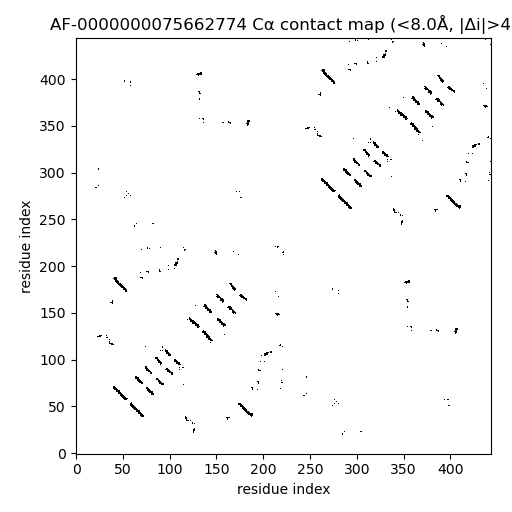 -7.094 1 85.19 200 PRO B C 1
ATOM 3211 O O . PRO B 1 200 ? -2.277 -36.344 -6.184 1 85.19 200 PRO B O 1
ATOM 3214 N N . PRO B 1 201 ? -3.203 -36.938 -8.094 1 86.69 201 PRO B N 1
ATOM 3215 C CA . PRO B 1 201 ? -3.773 -35.594 -8.312 1 86.69 201 PRO B CA 1
ATOM 3216 C C . PRO B 1 201 ? -4.754 -35.188 -7.211 1 86.69 201 PRO B C 1
ATOM 3218 O O . PRO B 1 201 ? -5.461 -36.031 -6.664 1 86.69 201 PRO B O 1
ATOM 3221 N N . CYS B 1 202 ? -4.754 -33.969 -6.867 1 91.69 202 CYS B N 1
ATOM 3222 C CA . CYS B 1 202 ? -5.715 -33.406 -5.922 1 91.69 202 CYS B CA 1
ATOM 3223 C C . CYS B 1 202 ? -7.145 -33.625 -6.395 1 91.69 202 CYS B C 1
ATOM 3225 O O . CYS B 1 202 ? -7.43 -33.531 -7.59 1 91.69 202 CYS B O 1
ATOM 3227 N N . PRO B 1 203 ? -7.992 -34 -5.488 1 89.31 203 PRO B N 1
ATOM 3228 C CA . PRO B 1 203 ? -9.398 -34.125 -5.879 1 89.31 203 PRO B CA 1
ATOM 3229 C C . PRO B 1 203 ? -9.977 -32.812 -6.383 1 89.31 203 PRO B C 1
ATOM 3231 O O . PRO B 1 203 ? -9.625 -31.734 -5.879 1 89.31 203 PRO B O 1
ATOM 3234 N N . ALA B 1 204 ? -10.875 -33 -7.449 1 83.75 204 ALA B N 1
ATOM 3235 C CA . ALA B 1 204 ? -11.531 -31.828 -8 1 83.75 204 ALA B CA 1
ATOM 3236 C C . ALA B 1 204 ? -12.547 -31.25 -7.02 1 83.75 204 ALA B C 1
ATOM 3238 O O . ALA B 1 204 ? -13.266 -32 -6.352 1 83.75 204 ALA B O 1
ATOM 3239 N N . ASN B 1 205 ? -12.344 -30.094 -6.719 1 74.25 205 ASN B N 1
ATOM 3240 C CA . ASN B 1 205 ? -13.391 -29.391 -5.98 1 74.25 205 ASN B CA 1
ATOM 3241 C C . ASN B 1 205 ? -14.297 -28.594 -6.918 1 74.25 205 ASN B C 1
ATOM 3243 O O . ASN B 1 205 ? -13.875 -27.578 -7.48 1 74.25 205 ASN B O 1
ATOM 3247 N N . ASN B 1 206 ? -15.469 -29.266 -7.406 1 60.28 206 ASN B N 1
ATOM 3248 C CA . ASN B 1 206 ? -16.406 -28.625 -8.32 1 60.28 206 ASN B CA 1
ATOM 3249 C C . ASN B 1 206 ? -17.078 -27.406 -7.68 1 60.28 206 ASN B C 1
ATOM 3251 O O . ASN B 1 206 ? -17.828 -26.688 -8.344 1 60.28 206 ASN B O 1
ATOM 3255 N N . ASN B 1 207 ? -17.141 -27.359 -6.465 1 51 207 ASN B N 1
ATOM 3256 C CA . ASN B 1 207 ? -17.734 -26.156 -5.914 1 51 207 ASN B CA 1
ATOM 3257 C C . ASN B 1 207 ? -16.938 -24.906 -6.305 1 51 207 ASN B C 1
ATOM 3259 O O . ASN B 1 207 ? -15.719 -24.875 -6.145 1 51 207 ASN B O 1
ATOM 3263 N N . GLN B 1 208 ? -17.422 -24.484 -7.484 1 46.84 208 GLN B N 1
ATOM 3264 C CA . GLN B 1 208 ? -16.828 -23.25 -7.973 1 46.84 208 GLN B CA 1
ATOM 3265 C C . GLN B 1 208 ? -16.125 -22.484 -6.844 1 46.84 208 GLN B C 1
ATOM 3267 O O . GLN B 1 208 ? -16.656 -22.406 -5.73 1 46.84 208 GLN B O 1
ATOM 3272 N N . THR B 1 209 ? -14.945 -22.469 -6.91 1 43.78 209 THR B N 1
ATOM 3273 C CA . THR B 1 209 ? -14.188 -21.656 -5.965 1 43.78 209 THR B CA 1
ATOM 3274 C C . THR B 1 209 ? -15.016 -20.453 -5.5 1 43.78 209 THR B C 1
ATOM 3276 O O . THR B 1 209 ? -15.336 -19.578 -6.297 1 43.78 209 THR B O 1
ATOM 3279 N N . ASP B 1 210 ? -16.172 -20.75 -4.914 1 40.06 210 ASP B N 1
ATOM 3280 C CA . ASP B 1 210 ? -16.656 -19.516 -4.301 1 40.06 210 ASP B CA 1
ATOM 3281 C C . ASP B 1 210 ? -15.508 -18.672 -3.766 1 40.06 210 ASP B C 1
ATOM 3283 O O . ASP B 1 210 ? -15.234 -18.688 -2.562 1 40.06 210 ASP B O 1
ATOM 3287 N N . GLY B 1 211 ? -14.469 -19.062 -4.117 1 41.25 211 GLY B N 1
ATOM 3288 C CA . GLY B 1 211 ? -13.5 -18.141 -3.537 1 41.25 211 GLY B CA 1
ATOM 3289 C C . GLY B 1 211 ? -14.055 -16.75 -3.33 1 41.25 211 GLY B C 1
ATOM 3290 O O . GLY B 1 211 ? -14.734 -16.203 -4.207 1 41.25 211 GLY B O 1
ATOM 3291 N N . ALA B 1 212 ? -14.539 -16.625 -2.133 1 39.16 212 ALA B N 1
ATOM 3292 C CA . ALA B 1 212 ? -15.109 -15.344 -1.713 1 39.16 212 ALA B CA 1
ATOM 3293 C C . ALA B 1 212 ? -14.633 -14.211 -2.615 1 39.16 212 ALA B C 1
ATOM 3295 O O . ALA B 1 212 ? -15.383 -13.266 -2.883 1 39.16 212 ALA B O 1
ATOM 3296 N N . LEU B 1 213 ? -13.367 -14.047 -2.828 1 43.38 213 LEU B N 1
ATOM 3297 C CA . LEU B 1 213 ? -12.984 -12.797 -3.475 1 43.38 213 LEU B CA 1
ATOM 3298 C C . LEU B 1 213 ? -12.797 -12.992 -4.977 1 43.38 213 LEU B C 1
ATOM 3300 O O . LEU B 1 213 ? -11.953 -13.781 -5.402 1 43.38 213 LEU B O 1
ATOM 3304 N N . ASN B 1 214 ? -13.891 -13.25 -5.645 1 44.84 214 ASN B N 1
ATOM 3305 C CA . ASN B 1 214 ? -13.867 -13.109 -7.098 1 44.84 214 ASN B CA 1
ATOM 3306 C C . ASN B 1 214 ? -12.836 -12.07 -7.547 1 44.84 214 ASN B C 1
ATOM 3308 O O . ASN B 1 214 ? -12.859 -11.633 -8.695 1 44.84 214 ASN B O 1
ATOM 3312 N N . ALA B 1 215 ? -12.25 -11.531 -6.617 1 51.03 215 ALA B N 1
ATOM 3313 C CA . ALA B 1 215 ? -11.273 -10.562 -7.102 1 51.03 215 ALA B CA 1
ATOM 3314 C C . ALA B 1 215 ? -9.992 -11.258 -7.566 1 51.03 215 ALA B C 1
ATOM 3316 O O . ALA B 1 215 ? -9.406 -12.055 -6.828 1 51.03 215 ALA B O 1
ATOM 3317 N N . ARG B 1 216 ? -9.992 -11.445 -8.867 1 62.91 216 ARG B N 1
ATOM 3318 C CA . ARG B 1 216 ? -8.703 -11.867 -9.398 1 62.91 216 ARG B CA 1
ATOM 3319 C C . ARG B 1 216 ? -7.676 -10.75 -9.305 1 62.91 216 ARG B C 1
ATOM 3321 O O . ARG B 1 216 ? -7.926 -9.625 -9.75 1 62.91 216 ARG B O 1
ATOM 3328 N N . PHE B 1 217 ? -6.664 -11.117 -8.5 1 71.62 217 PHE B N 1
ATOM 3329 C CA . PHE B 1 217 ? -5.559 -10.172 -8.422 1 71.62 217 PHE B CA 1
ATOM 3330 C C . PHE B 1 217 ? -4.711 -10.227 -9.688 1 71.62 217 PHE B C 1
ATOM 3332 O O . PHE B 1 217 ? -4.539 -11.289 -10.281 1 71.62 217 PHE B O 1
ATOM 3339 N N . TRP B 1 218 ? -4.293 -9.055 -10.133 1 73.75 218 TRP B N 1
ATOM 3340 C CA . TRP B 1 218 ? -3.547 -8.953 -11.383 1 73.75 218 TRP B CA 1
ATOM 3341 C C . TRP B 1 218 ? -2.359 -9.914 -11.391 1 73.75 218 TRP B C 1
ATOM 3343 O O . TRP B 1 218 ? -2.229 -10.742 -12.297 1 73.75 218 TRP B O 1
ATOM 3353 N N . LEU B 1 219 ? -1.491 -9.875 -10.289 1 77.31 219 LEU B N 1
ATOM 3354 C CA . LEU B 1 219 ? -0.282 -10.688 -10.375 1 77.31 219 LEU B CA 1
ATOM 3355 C C . LEU B 1 219 ? -0.342 -11.859 -9.406 1 77.31 219 LEU B C 1
ATOM 3357 O O . LEU B 1 219 ? 0.637 -12.594 -9.258 1 77.31 219 LEU B O 1
ATOM 3361 N N . SER B 1 220 ? -1.396 -12.07 -8.719 1 70.06 220 SER B N 1
ATOM 3362 C CA . SER B 1 220 ? -1.457 -13.219 -7.824 1 70.06 220 SER B CA 1
ATOM 3363 C C . SER B 1 220 ? -2.555 -14.188 -8.25 1 70.06 220 SER B C 1
ATOM 3365 O O . SER B 1 220 ? -2.562 -15.352 -7.828 1 70.06 220 SER B O 1
ATOM 3367 N N . GLY B 1 221 ? -3.299 -13.859 -9.172 1 60.09 221 GLY B N 1
ATOM 3368 C CA . GLY B 1 221 ? -4.344 -14.734 -9.664 1 60.09 221 GLY B CA 1
ATOM 3369 C C . GLY B 1 221 ? -5.332 -15.156 -8.594 1 60.09 221 GLY B C 1
ATOM 3370 O O . GLY B 1 221 ? -6.195 -16 -8.836 1 60.09 221 GLY B O 1
ATOM 3371 N N . LEU B 1 222 ? -5.125 -14.672 -7.375 1 63.72 222 LEU B N 1
ATOM 3372 C CA . LEU B 1 222 ? -6.008 -15.094 -6.293 1 63.72 222 LEU B CA 1
ATOM 3373 C C . LEU B 1 222 ? -7.348 -14.375 -6.371 1 63.72 222 LEU B C 1
ATOM 3375 O O . LEU B 1 222 ? -7.43 -13.258 -6.891 1 63.72 222 LEU B O 1
#

Nearest PDB structures (foldseek):
  6e7o-assembly1_A  TM=8.327E-01  e=3.313E-12  Homo sapiens
  6e7o-assembly2_D  TM=8.380E-01  e=9.266E-11  Homo sapiens
  4mxt-assembly1_A-2  TM=5.395E-01  e=1.680E-05  Bacteroides uniformis ATCC 8492
  6cuj-assembly1_A  TM=3.313E-01  e=1.063E-02  Neisseria meningitidis
  3das-assembly1_A  TM=2.514E-01  e=5.607E-01  Streptomyces coelicolor

pLDDT: mean 77.62, std 22.72, range [19.81, 98.31]

Radius of gyration: 23.34 Å; Cα contacts (8 Å, |Δi|>4): 974; chains: 2; bounding box: 60×79×51 Å

Solvent-accessible surface area (backbone atoms only — not comparable to full-atom values): 24442 Å² total; per-residue (Å²): 136,80,79,76,79,75,75,78,69,80,70,70,74,73,65,80,63,81,65,58,72,67,72,65,74,46,68,74,57,93,62,77,77,79,76,70,48,48,41,68,52,32,29,28,29,35,35,38,38,40,33,41,30,51,53,94,84,37,72,41,77,46,71,52,39,26,43,33,40,42,29,57,83,76,36,34,38,24,37,34,46,62,60,88,68,55,31,36,38,33,38,36,58,83,74,34,34,32,34,43,36,43,76,94,42,53,33,24,35,79,53,84,80,79,84,64,57,53,54,53,85,81,37,41,80,37,39,77,44,20,37,47,23,81,84,40,40,52,28,33,34,32,40,40,73,49,93,73,39,44,39,49,32,37,40,33,24,26,62,73,71,27,30,60,35,35,35,40,37,41,16,78,89,65,34,30,40,34,40,37,36,34,28,51,34,41,81,39,74,92,57,78,68,68,64,65,71,69,83,72,72,49,51,74,42,78,65,63,73,66,49,82,62,61,31,44,38,70,90,68,68,70,134,80,79,77,78,75,77,76,72,77,70,72,73,73,66,79,61,80,68,56,73,66,72,65,72,45,69,73,56,94,60,78,77,77,75,72,49,48,40,68,53,34,28,28,28,36,37,38,37,41,33,42,30,53,53,96,85,35,74,41,79,45,72,50,38,25,45,33,38,42,30,57,84,75,36,35,37,25,36,33,47,64,61,86,68,52,31,36,38,35,36,34,60,83,75,34,34,31,35,44,36,44,76,92,44,52,33,23,34,78,54,84,80,78,83,65,58,53,52,54,86,81,37,43,79,40,40,77,45,21,37,47,24,80,83,40,42,53,28,33,34,32,39,39,73,48,92,72,38,46,37,50,32,38,38,33,24,26,62,72,72,26,30,61,33,35,38,40,36,42,15,79,89,65,33,32,41,35,40,36,36,34,28,52,33,42,82,40,74,93,58,80,69,68,65,64,72,66,84,70,72,50,51,75,43,78,64,62,74,66,49,83,61,61,31,43,38,71,90,68,67,68

Organism: Branchiostoma floridae (NCBI:txid7739)